Protein AF-0000000082933400 (afdb_homodimer)

pLDDT: mean 88.44, std 8.64, range [54.44, 98.25]

Sequence (522 aa):
MQRALLAGIIIGFLCPLMGIFIVLRRMSLIGDGLSHVALSGIATGILLNISPLGVTLVFSVIAALAIEKLRKSYEKYAELSISIIMSFGIGLAVILISLAKSINVDLLGYLFGNITTVLPSDLWIILGLGILVIVSIWLLYKELFYMAFDEEAALLSGVPVKGINLFFIVLIAITITLSMRIVGILLVSSLMVLPVAASLQIAHSFRHAAILSIIFSQTAIILGIIISYYFELASGGTIVLLAVLILVSVLIFKYLKNAARMQRALLAGIIIGFLCPLMGIFIVLRRMSLIGDGLSHVALSGIATGILLNISPLGVTLVFSVIAALAIEKLRKSYEKYAELSISIIMSFGIGLAVILISLAKSINVDLLGYLFGNITTVLPSDLWIILGLGILVIVSIWLLYKELFYMAFDEEAALLSGVPVKGINLFFIVLIAITITLSMRIVGILLVSSLMVLPVAASLQIAHSFRHAAILSIIFSQTAIILGIIISYYFELASGGTIVLLAVLILVSVLIFKYLKNAAR

Structure (mmCIF, N/CA/C/O backbone):
data_AF-0000000082933400-model_v1
#
loop_
_entity.id
_entity.type
_entity.pdbx_description
1 polymer 'Metal ABC transporter permease'
#
loop_
_atom_site.group_PDB
_atom_site.id
_atom_site.type_symbol
_atom_site.label_atom_id
_atom_site.label_alt_id
_atom_site.label_comp_id
_atom_site.label_asym_id
_atom_site.label_entity_id
_atom_site.label_seq_id
_atom_site.pdbx_PDB_ins_code
_atom_site.Cartn_x
_atom_site.Cartn_y
_atom_site.Cartn_z
_atom_site.occupancy
_atom_site.B_iso_or_equiv
_atom_site.auth_seq_id
_atom_site.auth_comp_id
_atom_site.auth_asym_id
_atom_site.auth_atom_id
_atom_site.pdbx_PDB_model_num
ATOM 1 N N . MET A 1 1 ? -22.875 -18.234 -5.219 1 80.56 1 MET A N 1
ATOM 2 C CA . MET A 1 1 ? -23.172 -16.828 -5.465 1 80.56 1 MET A CA 1
ATOM 3 C C . MET A 1 1 ? -23.953 -16.219 -4.305 1 80.56 1 MET A C 1
ATOM 5 O O . MET A 1 1 ? -23.609 -15.156 -3.803 1 80.56 1 MET A O 1
ATOM 9 N N . GLN A 1 2 ? -24.891 -17.031 -3.721 1 87.56 2 GLN A N 1
ATOM 10 C CA . GLN A 1 2 ? -25.734 -16.484 -2.66 1 87.56 2 GLN A CA 1
ATOM 11 C C . GLN A 1 2 ? -24.922 -16.156 -1.419 1 87.56 2 GLN A C 1
ATOM 13 O O . GLN A 1 2 ? -25.078 -15.086 -0.832 1 87.56 2 GLN A O 1
ATOM 18 N N . ARG A 1 3 ? -24.031 -17.062 -1.081 1 89.88 3 ARG A N 1
ATOM 19 C CA . ARG A 1 3 ? -23.188 -16.812 0.093 1 89.88 3 ARG A CA 1
ATOM 20 C C . ARG A 1 3 ? -22.312 -15.586 -0.109 1 89.88 3 ARG A C 1
ATOM 22 O O . ARG A 1 3 ? -22.141 -14.773 0.806 1 89.88 3 ARG A O 1
ATOM 29 N N . ALA A 1 4 ? -21.75 -15.5 -1.295 1 90.56 4 ALA A N 1
ATOM 30 C CA . ALA A 1 4 ? -20.875 -14.367 -1.626 1 90.56 4 ALA A CA 1
ATOM 31 C C . ALA A 1 4 ? -21.656 -13.055 -1.572 1 90.56 4 ALA A C 1
ATOM 33 O O . ALA A 1 4 ? -21.141 -12.039 -1.102 1 90.56 4 ALA A O 1
ATOM 34 N N . LEU A 1 5 ? -22.906 -13.109 -2.002 1 93.44 5 LEU A N 1
ATOM 35 C CA . LEU A 1 5 ? -23.734 -11.914 -2.004 1 93.44 5 LEU A CA 1
ATOM 36 C C . LEU A 1 5 ? -24.078 -11.484 -0.582 1 93.44 5 LEU A C 1
ATOM 38 O O . LEU A 1 5 ? -24.031 -10.289 -0.262 1 93.44 5 LEU A O 1
ATOM 42 N N . LEU A 1 6 ? -24.391 -12.391 0.223 1 92.94 6 LEU A N 1
ATOM 43 C CA . LEU A 1 6 ? -24.703 -12.078 1.612 1 92.94 6 LEU A CA 1
ATOM 44 C C . LEU A 1 6 ? -23.484 -11.516 2.334 1 92.94 6 LEU A C 1
ATOM 46 O O . LEU A 1 6 ? -23.594 -10.5 3.031 1 92.94 6 LEU A O 1
ATOM 50 N N . ALA A 1 7 ? -22.359 -12.219 2.176 1 93.12 7 ALA A N 1
ATOM 51 C CA . ALA A 1 7 ? -21.125 -11.719 2.764 1 93.12 7 ALA A CA 1
ATOM 52 C C . ALA A 1 7 ? -20.781 -10.344 2.217 1 93.12 7 ALA A C 1
ATOM 54 O O . ALA A 1 7 ? -20.375 -9.453 2.971 1 93.12 7 ALA A O 1
ATOM 55 N N . GLY A 1 8 ? -20.969 -10.219 0.931 1 94.56 8 GLY A N 1
ATOM 56 C CA . GLY A 1 8 ? -20.688 -8.945 0.281 1 94.56 8 GLY A CA 1
ATOM 57 C C . GLY A 1 8 ? -21.531 -7.805 0.81 1 94.56 8 GLY A C 1
ATOM 58 O O . GLY A 1 8 ? -21.047 -6.691 0.988 1 94.56 8 GLY A O 1
ATOM 59 N N . ILE A 1 9 ? -22.75 -8.055 1.034 1 94.88 9 ILE A N 1
ATOM 60 C CA . ILE A 1 9 ? -23.656 -7.027 1.538 1 94.88 9 ILE A CA 1
ATOM 61 C C . ILE A 1 9 ? -23.203 -6.57 2.922 1 94.88 9 ILE A C 1
ATOM 63 O O . ILE A 1 9 ? -23.172 -5.371 3.209 1 94.88 9 ILE A O 1
ATOM 67 N N . ILE A 1 10 ? -22.828 -7.457 3.732 1 94.75 10 ILE A N 1
ATOM 68 C CA . ILE A 1 10 ? -22.359 -7.125 5.074 1 94.75 10 ILE A CA 1
ATOM 69 C C . ILE A 1 10 ? -21.094 -6.297 4.984 1 94.75 10 ILE A C 1
ATOM 71 O O . ILE A 1 10 ? -20.969 -5.254 5.633 1 94.75 10 ILE A O 1
ATOM 75 N N . ILE A 1 11 ? -20.219 -6.738 4.148 1 94.88 11 ILE A N 1
ATOM 76 C CA . ILE A 1 11 ? -18.953 -6.059 3.969 1 94.88 11 ILE A CA 1
ATOM 77 C C . ILE A 1 11 ? -19.172 -4.672 3.373 1 94.88 11 ILE A C 1
ATOM 79 O O . ILE A 1 11 ? -18.484 -3.717 3.721 1 94.88 11 ILE A O 1
ATOM 83 N N . GLY A 1 12 ? -20.188 -4.621 2.514 1 95.88 12 GLY A N 1
ATOM 84 C CA . GLY A 1 12 ? -20.547 -3.348 1.916 1 95.88 12 GLY A CA 1
ATOM 85 C C . GLY A 1 12 ? -21.016 -2.322 2.932 1 95.88 12 GLY A C 1
ATOM 86 O O . GLY A 1 12 ? -20.953 -1.116 2.682 1 95.88 12 GLY A O 1
ATOM 87 N N . PHE A 1 13 ? -21.438 -2.785 4.02 1 95.31 13 PHE A N 1
ATOM 88 C CA . PHE A 1 13 ? -21.812 -1.905 5.121 1 95.31 13 PHE A CA 1
ATOM 89 C C . PHE A 1 13 ? -20.609 -1.59 6 1 95.31 13 PHE A C 1
ATOM 91 O O . PHE A 1 13 ? -20.391 -0.437 6.379 1 95.31 13 PHE A O 1
ATOM 98 N N . LEU A 1 14 ? -19.828 -2.539 6.23 1 96.19 14 LEU A N 1
ATOM 99 C CA . LEU A 1 14 ? -18.734 -2.436 7.188 1 96.19 14 LEU A CA 1
ATOM 100 C C . LEU A 1 14 ? -17.641 -1.517 6.66 1 96.19 14 LEU A C 1
ATOM 102 O O . LEU A 1 14 ? -17.156 -0.637 7.383 1 96.19 14 LEU A O 1
ATOM 106 N N . CYS A 1 15 ? -17.25 -1.684 5.441 1 95.25 15 CYS A N 1
ATOM 107 C CA . CYS A 1 15 ? -16.094 -0.999 4.887 1 95.25 15 CYS A CA 1
ATOM 108 C C . CYS A 1 15 ? -16.312 0.509 4.852 1 95.25 15 CYS A C 1
ATOM 110 O O . CYS A 1 15 ? -15.508 1.271 5.395 1 95.25 15 CYS A O 1
ATOM 112 N N . PRO A 1 16 ? -17.422 0.959 4.309 1 94.75 16 PRO A N 1
ATOM 113 C CA . PRO A 1 16 ? -17.609 2.412 4.281 1 94.75 16 PRO A CA 1
ATOM 114 C C . PRO A 1 16 ? -17.859 3 5.668 1 94.75 16 PRO A C 1
ATOM 116 O O . PRO A 1 16 ? -17.484 4.145 5.934 1 94.75 16 PRO A O 1
ATOM 119 N N . LEU A 1 17 ? -18.453 2.266 6.559 1 94.44 17 LEU A N 1
ATOM 120 C CA . LEU A 1 17 ? -18.672 2.738 7.922 1 94.44 17 LEU A CA 1
ATOM 121 C C . LEU A 1 17 ? -17.344 2.984 8.633 1 94.44 17 LEU A C 1
ATOM 123 O O . LEU A 1 17 ? -17.203 3.967 9.367 1 94.44 17 LEU A O 1
ATOM 127 N N . MET A 1 18 ? -16.422 2.102 8.422 1 93.5 18 MET A N 1
ATOM 128 C CA . MET A 1 18 ? -15.086 2.301 8.961 1 93.5 18 MET A CA 1
ATOM 129 C C . MET A 1 18 ? -14.344 3.385 8.188 1 93.5 18 MET A C 1
ATOM 131 O O . MET A 1 18 ? -13.641 4.207 8.781 1 93.5 18 MET A O 1
ATOM 135 N N . GLY A 1 19 ? -14.586 3.355 6.941 1 92.69 19 GLY A N 1
ATOM 136 C CA . GLY A 1 19 ? -13.867 4.234 6.027 1 92.69 19 GLY A CA 1
ATOM 137 C C . GLY A 1 19 ? -14.117 5.703 6.301 1 92.69 19 GLY A C 1
ATOM 138 O O . GLY A 1 19 ? -13.211 6.527 6.176 1 92.69 19 GLY A O 1
ATOM 139 N N . ILE A 1 20 ? -15.305 6.109 6.66 1 92.69 20 ILE A N 1
ATOM 140 C CA . ILE A 1 20 ? -15.641 7.516 6.867 1 92.69 20 ILE A CA 1
ATOM 141 C C . ILE A 1 20 ? -14.797 8.086 8 1 92.69 20 ILE A C 1
ATOM 143 O O . ILE A 1 20 ? -14.312 9.219 7.914 1 92.69 20 ILE A O 1
ATOM 147 N N . PHE A 1 21 ? -14.555 7.355 9 1 91.38 21 PHE A N 1
ATOM 148 C CA . PHE A 1 21 ? -13.766 7.832 10.133 1 91.38 21 PHE A CA 1
ATOM 149 C C . PHE A 1 21 ? -12.273 7.781 9.805 1 91.38 21 PHE A C 1
ATOM 151 O O . PHE A 1 21 ? -11.508 8.648 10.242 1 91.38 21 PHE A O 1
ATOM 158 N N . ILE A 1 22 ? -11.945 6.734 9.039 1 88.5 22 ILE A N 1
ATOM 159 C CA . ILE A 1 22 ? -10.555 6.602 8.633 1 88.5 22 ILE A CA 1
ATOM 160 C C . ILE A 1 22 ? -10.148 7.801 7.777 1 88.5 22 ILE A C 1
ATOM 162 O O . ILE A 1 22 ? -9.078 8.383 7.984 1 88.5 22 ILE A O 1
ATOM 166 N N . VAL A 1 23 ? -11.031 8.188 6.879 1 86.25 23 VAL A N 1
ATOM 167 C CA . VAL A 1 23 ? -10.75 9.273 5.945 1 86.25 23 VAL A CA 1
ATOM 168 C C . VAL A 1 23 ? -10.773 10.609 6.684 1 86.25 23 VAL A C 1
ATOM 170 O O . VAL A 1 23 ? -9.875 11.438 6.516 1 86.25 23 VAL A O 1
ATOM 173 N N . LEU A 1 24 ? -11.664 10.883 7.57 1 85.25 24 LEU A N 1
ATOM 174 C CA . LEU A 1 24 ? -11.836 12.164 8.25 1 85.25 24 LEU A CA 1
ATOM 175 C C . LEU A 1 24 ? -10.758 12.367 9.305 1 85.25 24 LEU A C 1
ATOM 177 O O . LEU A 1 24 ? -10.398 13.508 9.625 1 85.25 24 LEU A O 1
ATOM 181 N N . ARG A 1 25 ? -10.297 11.227 9.758 1 82.31 25 ARG A N 1
ATOM 182 C CA . ARG A 1 25 ? -9.258 11.328 10.773 1 82.31 25 ARG A CA 1
ATOM 183 C C . ARG A 1 25 ? -7.867 11.266 10.148 1 82.31 25 ARG A C 1
ATOM 185 O O . ARG A 1 25 ? -6.863 11.18 10.859 1 82.31 25 ARG A O 1
ATOM 192 N N . ARG A 1 26 ? -7.777 11.172 8.852 1 75.56 26 ARG A N 1
ATOM 193 C CA . ARG A 1 26 ? -6.531 11.188 8.094 1 75.56 26 ARG A CA 1
ATOM 194 C C . ARG A 1 26 ? -5.66 9.984 8.453 1 75.56 26 ARG A C 1
ATOM 196 O O . ARG A 1 26 ? -4.457 10.133 8.68 1 75.56 26 ARG A O 1
ATOM 203 N N . MET A 1 27 ? -6.305 8.875 8.625 1 76.25 27 MET A N 1
ATOM 204 C CA . MET A 1 27 ? -5.637 7.621 8.953 1 76.25 27 MET A CA 1
ATOM 205 C C . MET A 1 27 ? -5.723 6.637 7.793 1 76.25 27 MET A C 1
ATOM 207 O O . MET A 1 27 ? -5.906 5.438 8 1 76.25 27 MET A O 1
ATOM 211 N N . SER A 1 28 ? -5.738 7.105 6.633 1 71.56 28 SER A N 1
ATOM 212 C CA . SER A 1 28 ? -5.992 6.266 5.469 1 71.56 28 SER A CA 1
ATOM 213 C C . SER A 1 28 ? -4.895 5.227 5.285 1 71.56 28 SER A C 1
ATOM 215 O O . SER A 1 28 ? -5.133 4.156 4.723 1 71.56 28 SER A O 1
ATOM 217 N N . LEU A 1 29 ? -3.727 5.52 5.855 1 73.19 29 LEU A N 1
ATOM 218 C CA . LEU A 1 29 ? -2.59 4.629 5.664 1 73.19 29 LEU A CA 1
ATOM 219 C C . LEU A 1 29 ? -2.68 3.426 6.602 1 73.19 29 LEU A C 1
ATOM 221 O O . LEU A 1 29 ? -2.027 2.404 6.371 1 73.19 29 LEU A O 1
ATOM 225 N N . ILE A 1 30 ? -3.482 3.5 7.566 1 78.12 30 ILE A N 1
ATOM 226 C CA . ILE A 1 30 ? -3.572 2.434 8.555 1 78.12 30 ILE A CA 1
ATOM 227 C C . ILE A 1 30 ? -4.207 1.195 7.93 1 78.12 30 ILE A C 1
ATOM 229 O O . ILE A 1 30 ? -3.764 0.071 8.172 1 78.12 30 ILE A O 1
ATOM 233 N N . GLY A 1 31 ? -5.219 1.391 7.137 1 83.5 31 GLY A N 1
ATOM 234 C CA . GLY A 1 31 ? -5.84 0.27 6.445 1 83.5 31 GLY A CA 1
ATOM 235 C C . GLY A 1 31 ? -4.867 -0.502 5.57 1 83.5 31 GLY A C 1
ATOM 236 O O . GLY A 1 31 ? -4.855 -1.734 5.586 1 83.5 31 GLY A O 1
ATOM 237 N N . ASP A 1 32 ? -4.098 0.197 4.898 1 81 32 ASP A N 1
ATOM 238 C CA . ASP A 1 32 ? -3.098 -0.417 4.031 1 81 32 ASP A CA 1
ATOM 239 C C . ASP A 1 32 ? -2.049 -1.169 4.848 1 81 32 ASP A C 1
ATOM 241 O O . ASP A 1 32 ? -1.688 -2.299 4.512 1 81 32 ASP A O 1
ATOM 245 N N . GLY A 1 33 ? -1.608 -0.497 5.879 1 83.81 33 GLY A N 1
ATOM 246 C CA . GLY A 1 33 ? -0.627 -1.125 6.75 1 83.81 33 GLY A CA 1
ATOM 247 C C . GLY A 1 33 ? -1.112 -2.43 7.352 1 83.81 33 GLY A C 1
ATOM 248 O O . GLY A 1 33 ? -0.414 -3.443 7.293 1 83.81 33 GLY A O 1
ATOM 249 N N . LEU A 1 34 ? -2.242 -2.43 7.797 1 87.56 34 LEU A N 1
ATOM 250 C CA . LEU A 1 34 ? -2.795 -3.6 8.469 1 87.56 34 LEU A CA 1
ATOM 251 C C . LEU A 1 34 ? -3.076 -4.719 7.469 1 87.56 34 LEU A C 1
ATOM 253 O O . LEU A 1 34 ? -2.904 -5.898 7.785 1 87.56 34 LEU A O 1
ATOM 257 N N . SER A 1 35 ? -3.52 -4.355 6.309 1 89.12 35 SER A N 1
ATOM 258 C CA . SER A 1 35 ? -3.822 -5.363 5.297 1 89.12 35 SER A CA 1
ATOM 259 C C . SER A 1 35 ? -2.57 -6.129 4.887 1 89.12 35 SER A C 1
ATOM 261 O O . SER A 1 35 ? -2.629 -7.336 4.633 1 89.12 35 SER A O 1
ATOM 263 N N . HIS A 1 36 ? -1.524 -5.488 4.84 1 87.25 36 HIS A N 1
ATOM 264 C CA . HIS A 1 36 ? -0.277 -6.148 4.473 1 87.25 36 HIS A CA 1
ATOM 265 C C . HIS A 1 36 ? 0.201 -7.082 5.578 1 87.25 36 HIS A C 1
ATOM 267 O O . HIS A 1 36 ? 0.749 -8.148 5.301 1 87.25 36 HIS A O 1
ATOM 273 N N . VAL A 1 37 ? 0.003 -6.66 6.793 1 90.62 37 VAL A N 1
ATOM 274 C CA . VAL A 1 37 ? 0.351 -7.535 7.906 1 90.62 37 VAL A CA 1
ATOM 275 C C . VAL A 1 37 ? -0.594 -8.734 7.938 1 90.62 37 VAL A C 1
ATOM 277 O O . VAL A 1 37 ? -0.19 -9.844 8.297 1 90.62 37 VAL A O 1
ATOM 280 N N . ALA A 1 38 ? -1.775 -8.5 7.59 1 92.06 38 ALA A N 1
ATOM 281 C CA . ALA A 1 38 ? -2.764 -9.578 7.523 1 92.06 38 ALA A CA 1
ATOM 282 C C . ALA A 1 38 ? -2.295 -10.688 6.59 1 92.06 38 ALA A C 1
ATOM 284 O O . ALA A 1 38 ? -2.623 -11.859 6.801 1 92.06 38 ALA A O 1
ATOM 285 N N . LEU A 1 39 ? -1.547 -10.383 5.637 1 89.88 39 LEU A N 1
ATOM 286 C CA . LEU A 1 39 ? -1.016 -11.367 4.703 1 89.88 39 LEU A CA 1
ATOM 287 C C . LEU A 1 39 ? -0.113 -12.367 5.418 1 89.88 39 LEU A C 1
ATOM 289 O O . LEU A 1 39 ? -0.091 -13.547 5.07 1 89.88 39 LEU A O 1
ATOM 293 N N . SER A 1 40 ? 0.63 -11.867 6.348 1 92.19 40 SER A N 1
ATOM 294 C CA . SER A 1 40 ? 1.464 -12.773 7.133 1 92.19 40 SER A CA 1
ATOM 295 C C . SER A 1 40 ? 0.614 -13.758 7.93 1 92.19 40 SER A C 1
ATOM 297 O O . SER A 1 40 ? 1.006 -14.906 8.125 1 92.19 40 SER A O 1
ATOM 299 N N . GLY A 1 41 ? -0.473 -13.289 8.414 1 92.38 41 GLY A N 1
ATOM 300 C CA . GLY A 1 41 ? -1.401 -14.172 9.094 1 92.38 41 GLY A CA 1
ATOM 301 C C . GLY A 1 41 ? -1.969 -15.25 8.188 1 92.38 41 GLY A C 1
ATOM 302 O O . GLY A 1 41 ? -2.045 -16.422 8.578 1 92.38 41 GLY A O 1
ATOM 303 N N . ILE A 1 42 ? -2.33 -14.883 7.02 1 89.75 42 ILE A N 1
ATOM 304 C CA . ILE A 1 42 ? -2.836 -15.828 6.027 1 89.75 42 ILE A CA 1
ATOM 305 C C . ILE A 1 42 ? -1.766 -16.875 5.723 1 89.75 42 ILE A C 1
ATOM 307 O O . ILE A 1 42 ? -2.041 -18.078 5.734 1 89.75 42 ILE A O 1
ATOM 311 N N . ALA A 1 43 ? -0.556 -16.406 5.473 1 89.81 43 ALA A N 1
ATOM 312 C CA . ALA A 1 43 ? 0.55 -17.297 5.137 1 89.81 43 ALA A CA 1
ATOM 313 C C . ALA A 1 43 ? 0.833 -18.281 6.273 1 89.81 43 ALA A C 1
ATOM 315 O O . ALA A 1 43 ? 1.075 -19.453 6.039 1 89.81 43 ALA A O 1
ATOM 316 N N . THR A 1 44 ? 0.787 -17.766 7.457 1 91.62 44 THR A N 1
ATOM 317 C CA . THR A 1 44 ? 1.006 -18.609 8.625 1 91.62 44 THR A CA 1
ATOM 318 C C . THR A 1 44 ? -0.099 -19.656 8.75 1 91.62 44 THR A C 1
ATOM 320 O O . THR A 1 44 ? 0.172 -20.812 9.039 1 91.62 44 THR A O 1
ATOM 323 N N . GLY A 1 45 ? -1.315 -19.203 8.578 1 89.25 45 GLY A N 1
ATOM 324 C CA . GLY A 1 45 ? -2.424 -20.141 8.602 1 89.25 45 GLY A CA 1
ATOM 325 C C . GLY A 1 45 ? -2.297 -21.234 7.57 1 89.25 45 GLY A C 1
ATOM 326 O O . GLY A 1 45 ? -2.551 -22.406 7.863 1 89.25 45 GLY A O 1
ATOM 327 N N . ILE A 1 46 ? -1.866 -20.875 6.387 1 85.25 46 ILE A N 1
ATOM 328 C CA . ILE A 1 46 ? -1.69 -21.828 5.301 1 85.25 46 ILE A CA 1
ATOM 329 C C . ILE A 1 46 ? -0.569 -22.812 5.652 1 85.25 46 ILE A C 1
ATOM 331 O O . ILE A 1 46 ? -0.718 -24.016 5.48 1 85.25 46 ILE A O 1
ATOM 335 N N . LEU A 1 47 ? 0.503 -22.344 6.129 1 86.31 47 LEU A N 1
ATOM 336 C CA . LEU A 1 47 ? 1.671 -23.156 6.453 1 86.31 47 LEU A CA 1
ATOM 337 C C . LEU A 1 47 ? 1.355 -24.125 7.578 1 86.31 47 LEU A C 1
ATOM 339 O O . LEU A 1 47 ? 1.825 -25.266 7.562 1 86.31 47 LEU A O 1
ATOM 343 N N . LEU A 1 48 ? 0.598 -23.672 8.516 1 88.19 48 LEU A N 1
ATOM 344 C CA . LEU A 1 48 ? 0.271 -24.5 9.672 1 88.19 48 LEU A CA 1
ATOM 345 C C . LEU A 1 48 ? -0.956 -25.359 9.383 1 88.19 48 LEU A C 1
ATOM 347 O O . LEU A 1 48 ? -1.365 -26.156 10.234 1 88.19 48 LEU A O 1
ATOM 351 N N . ASN A 1 49 ? -1.529 -25.203 8.312 1 84.62 49 ASN A N 1
ATOM 352 C CA . ASN A 1 49 ? -2.707 -25.953 7.887 1 84.62 49 ASN A CA 1
ATOM 353 C C . ASN A 1 49 ? -3.885 -25.734 8.828 1 84.62 49 ASN A C 1
ATOM 355 O O . ASN A 1 49 ? -4.574 -26.672 9.203 1 84.62 49 ASN A O 1
ATOM 359 N N . ILE A 1 50 ? -3.941 -24.547 9.266 1 86.06 50 ILE A N 1
ATOM 360 C CA . ILE A 1 50 ? -5.082 -24.156 10.086 1 86.06 50 ILE A CA 1
ATOM 361 C C . ILE A 1 50 ? -5.875 -23.062 9.383 1 86.06 50 ILE A C 1
ATOM 363 O O . ILE A 1 50 ? -5.438 -22.531 8.359 1 86.06 50 ILE A O 1
ATOM 367 N N . SER A 1 51 ? -7.133 -22.859 9.953 1 81.75 51 SER A N 1
ATOM 368 C CA . SER A 1 51 ? -8.008 -21.859 9.336 1 81.75 51 SER A CA 1
ATOM 369 C C . SER A 1 51 ? -7.316 -20.5 9.227 1 81.75 51 SER A C 1
ATOM 371 O O . SER A 1 51 ? -6.93 -19.922 10.242 1 81.75 51 SER A O 1
ATOM 373 N N . PRO A 1 52 ? -7.16 -19.953 8.023 1 85 52 PRO A N 1
ATOM 374 C CA . PRO A 1 52 ? -6.461 -18.672 7.828 1 85 52 PRO A CA 1
ATOM 375 C C . PRO A 1 52 ? -7.203 -17.5 8.453 1 85 52 PRO A C 1
ATOM 377 O O . PRO A 1 52 ? -6.574 -16.531 8.883 1 85 52 PRO A O 1
ATOM 380 N N . LEU A 1 53 ? -8.492 -17.625 8.57 1 84.94 53 LEU A N 1
ATOM 381 C CA . LEU A 1 53 ? -9.281 -16.531 9.109 1 84.94 53 LEU A CA 1
ATOM 382 C C . LEU A 1 53 ? -8.883 -16.219 10.547 1 84.94 53 LEU A C 1
ATOM 384 O O . LEU A 1 53 ? -8.586 -15.062 10.875 1 84.94 53 LEU A O 1
ATOM 388 N N . GLY A 1 54 ? -8.852 -17.25 11.32 1 86.06 54 GLY A N 1
ATOM 389 C CA . GLY A 1 54 ? -8.508 -17.047 12.719 1 86.06 54 GLY A CA 1
ATOM 390 C C . GLY A 1 54 ? -7.102 -16.516 12.914 1 86.06 54 GLY A C 1
ATOM 391 O O . GLY A 1 54 ? -6.887 -15.586 13.695 1 86.06 54 GLY A O 1
ATOM 392 N N . VAL A 1 55 ? -6.184 -17.047 12.219 1 91.19 55 VAL A N 1
ATOM 393 C CA . VAL A 1 55 ? -4.785 -16.656 12.375 1 91.19 55 VAL A CA 1
ATOM 394 C C . VAL A 1 55 ? -4.582 -15.234 11.867 1 91.19 55 VAL A C 1
ATOM 396 O O . VAL A 1 55 ? -3.869 -14.445 12.492 1 91.19 55 VAL A O 1
ATOM 399 N N . THR A 1 56 ? -5.215 -14.922 10.797 1 91.44 56 THR A N 1
ATOM 400 C CA . THR A 1 56 ? -5.141 -13.578 10.234 1 91.44 56 THR A CA 1
ATOM 401 C C . THR A 1 56 ? -5.688 -12.547 11.219 1 91.44 56 THR A C 1
ATOM 403 O O . THR A 1 56 ? -5.117 -11.461 11.367 1 91.44 56 THR A O 1
ATOM 406 N N . LEU A 1 57 ? -6.75 -12.938 11.852 1 90.88 57 LEU A N 1
ATOM 407 C CA . LEU A 1 57 ? -7.344 -12.031 12.828 1 90.88 57 LEU A CA 1
ATOM 408 C C . LEU A 1 57 ? -6.367 -11.75 13.961 1 90.88 57 LEU A C 1
ATOM 410 O O . LEU A 1 57 ? -6.199 -10.594 14.367 1 90.88 57 LEU A O 1
ATOM 414 N N . VAL A 1 58 ? -5.738 -12.734 14.398 1 93 58 VAL A N 1
ATOM 415 C CA . VAL A 1 58 ? -4.785 -12.586 15.492 1 93 58 VAL A CA 1
ATOM 416 C C . VAL A 1 58 ? -3.623 -11.703 15.062 1 93 58 VAL A C 1
ATOM 418 O O . VAL A 1 58 ? -3.262 -10.75 15.758 1 93 58 VAL A O 1
ATOM 421 N N . PHE A 1 59 ? -3.062 -11.945 13.938 1 94.19 59 PHE A N 1
ATOM 422 C CA . PHE A 1 59 ? -1.945 -11.172 13.414 1 94.19 59 PHE A CA 1
ATOM 423 C C . PHE A 1 59 ? -2.346 -9.711 13.219 1 94.19 59 PHE A C 1
ATOM 425 O O . PHE A 1 59 ? -1.59 -8.805 13.562 1 94.19 59 PHE A O 1
ATOM 432 N N . SER A 1 60 ? -3.523 -9.523 12.68 1 92 60 SER A N 1
ATOM 433 C CA . SER A 1 60 ? -3.99 -8.172 12.398 1 92 60 SER A CA 1
ATOM 434 C C . SER A 1 60 ? -4.207 -7.383 13.688 1 92 60 SER A C 1
AT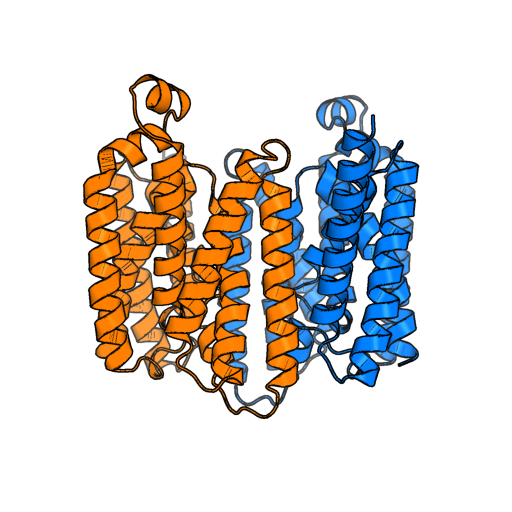OM 436 O O . SER A 1 60 ? -3.879 -6.199 13.766 1 92 60 SER A O 1
ATOM 438 N N . VAL A 1 61 ? -4.734 -8.031 14.672 1 92 61 VAL A N 1
ATOM 439 C CA . VAL A 1 61 ? -4.992 -7.367 15.938 1 92 61 VAL A CA 1
ATOM 440 C C . VAL A 1 61 ? -3.67 -7.039 16.625 1 92 61 VAL A C 1
ATOM 442 O O . VAL A 1 61 ? -3.498 -5.941 17.172 1 92 61 VAL A O 1
ATOM 445 N N . ILE A 1 62 ? -2.748 -7.957 16.594 1 93.88 62 ILE A N 1
ATOM 446 C CA . ILE A 1 62 ? -1.433 -7.707 17.172 1 93.88 62 ILE A CA 1
ATOM 447 C C . ILE A 1 62 ? -0.772 -6.527 16.469 1 93.88 62 ILE A C 1
ATOM 449 O O . ILE A 1 62 ? -0.21 -5.641 17.109 1 93.88 62 ILE A O 1
ATOM 453 N N . ALA A 1 63 ? -0.864 -6.551 15.18 1 91.38 63 ALA A N 1
ATOM 454 C CA . ALA A 1 63 ? -0.295 -5.457 14.398 1 91.38 63 ALA A CA 1
ATOM 455 C C . ALA A 1 63 ? -0.97 -4.133 14.734 1 91.38 63 ALA A C 1
ATOM 457 O O . ALA A 1 63 ? -0.305 -3.098 14.836 1 91.38 63 ALA A O 1
ATOM 458 N N . ALA A 1 64 ? -2.275 -4.191 14.859 1 89.69 64 ALA A N 1
ATOM 459 C CA . ALA A 1 64 ? -3.039 -2.994 15.203 1 89.69 64 ALA A CA 1
ATOM 460 C C . ALA A 1 64 ? -2.584 -2.42 16.547 1 89.69 64 ALA A C 1
ATOM 462 O O . ALA A 1 64 ? -2.393 -1.208 16.672 1 89.69 64 ALA A O 1
ATOM 463 N N . LEU A 1 65 ? -2.363 -3.246 17.516 1 89.38 65 LEU A N 1
ATOM 464 C CA . LEU A 1 65 ? -1.901 -2.828 18.844 1 89.38 65 LEU A CA 1
ATOM 465 C C . LEU A 1 65 ? -0.481 -2.277 18.766 1 89.38 65 LEU A C 1
ATOM 467 O O . LEU A 1 65 ? -0.168 -1.271 19.406 1 89.38 65 LEU A O 1
ATOM 471 N N . ALA A 1 66 ? 0.332 -2.895 17.984 1 87.38 66 ALA A N 1
ATOM 472 C CA . ALA A 1 66 ? 1.713 -2.449 17.812 1 87.38 66 ALA A CA 1
ATOM 473 C C . ALA A 1 66 ? 1.771 -1.077 17.141 1 87.38 66 ALA A C 1
ATOM 475 O O . ALA A 1 66 ? 2.547 -0.212 17.562 1 87.38 66 ALA A O 1
ATOM 476 N N . ILE A 1 67 ? 0.986 -0.924 16.125 1 82.5 67 ILE A N 1
ATOM 477 C CA . ILE A 1 67 ? 0.938 0.347 15.414 1 82.5 67 ILE A CA 1
ATOM 478 C C . ILE A 1 67 ? 0.501 1.457 16.375 1 82.5 67 ILE A C 1
ATOM 480 O O . ILE A 1 67 ? 1.095 2.537 16.391 1 82.5 67 ILE A O 1
ATOM 484 N N . GLU A 1 68 ? -0.583 1.211 17.125 1 79.69 68 GLU A N 1
ATOM 485 C CA . GLU A 1 68 ? -1.083 2.211 18.078 1 79.69 68 GLU A CA 1
ATOM 486 C C . GLU A 1 68 ? -0.029 2.559 19.125 1 79.69 68 GLU A C 1
ATOM 488 O O . GLU A 1 68 ? 0.126 3.725 19.484 1 79.69 68 GLU A O 1
ATOM 493 N N . LYS A 1 69 ? 0.669 1.569 19.625 1 79.75 69 LYS A N 1
ATOM 494 C CA . LYS A 1 69 ? 1.703 1.785 20.641 1 79.75 69 LYS A CA 1
ATOM 495 C C . LYS A 1 69 ? 2.85 2.623 20.078 1 79.75 69 LYS A C 1
ATOM 497 O O . LYS A 1 69 ? 3.346 3.531 20.75 1 79.75 69 LYS A O 1
ATOM 502 N N . LEU A 1 70 ? 3.236 2.381 18.875 1 73.38 70 LEU A N 1
ATOM 503 C CA . LEU A 1 70 ? 4.367 3.072 18.266 1 73.38 70 LEU A CA 1
ATOM 504 C C . LEU A 1 70 ? 3.984 4.496 17.859 1 73.38 70 LEU A C 1
ATOM 506 O O . LEU A 1 70 ? 4.824 5.398 17.891 1 73.38 70 LEU A O 1
ATOM 510 N N . ARG A 1 71 ? 2.795 4.605 17.328 1 71.62 71 ARG A N 1
ATOM 511 C CA . ARG A 1 71 ? 2.297 5.918 16.938 1 71.62 71 ARG A CA 1
ATOM 512 C C . ARG A 1 71 ? 2.32 6.895 18.109 1 71.62 71 ARG A C 1
ATOM 514 O O . ARG A 1 71 ? 2.604 8.078 17.922 1 71.62 71 ARG A O 1
ATOM 521 N N . LYS A 1 72 ? 1.987 6.512 19.281 1 68.06 72 LYS A N 1
ATOM 522 C CA . LYS A 1 72 ? 1.979 7.348 20.484 1 68.06 72 LYS A CA 1
ATOM 523 C C . LYS A 1 72 ? 3.396 7.742 20.891 1 68.06 72 LYS A C 1
ATOM 525 O O . LYS A 1 72 ? 3.631 8.867 21.328 1 68.06 72 LYS A O 1
ATOM 530 N N . SER A 1 73 ? 4.215 6.777 20.719 1 61.5 73 SER A N 1
ATOM 531 C CA . SER A 1 73 ? 5.578 7.004 21.188 1 61.5 73 SER A CA 1
ATOM 532 C C . SER A 1 73 ? 6.359 7.887 20.219 1 61.5 73 SER A C 1
ATOM 534 O O . SER A 1 73 ? 7.289 8.586 20.625 1 61.5 73 SER A O 1
ATOM 536 N N . TYR A 1 74 ? 5.98 7.75 18.953 1 57 74 TYR A N 1
ATOM 537 C CA . TYR A 1 74 ? 6.723 8.508 17.969 1 57 74 TYR A CA 1
ATOM 538 C C . TYR A 1 74 ? 5.789 9.391 17.141 1 57 74 TYR A C 1
ATOM 540 O O . TYR A 1 74 ? 5.613 9.164 15.938 1 57 74 TYR A O 1
ATOM 548 N N . GLU A 1 75 ? 5.145 10.195 17.797 1 56.81 75 GLU A N 1
ATOM 549 C CA . GLU A 1 75 ? 4.188 11.07 17.125 1 56.81 75 GLU A CA 1
ATOM 550 C C . GLU A 1 75 ? 4.77 11.633 15.836 1 56.81 75 GLU A C 1
ATOM 552 O O . GLU A 1 75 ? 4.082 11.688 14.812 1 56.81 75 GLU A O 1
ATOM 557 N N . LYS A 1 76 ? 6.066 12.062 16 1 54.44 76 LYS A N 1
ATOM 558 C CA . LYS A 1 76 ? 6.715 12.719 14.875 1 54.44 76 LYS A CA 1
ATOM 559 C C . LYS A 1 76 ? 6.98 11.734 13.742 1 54.44 76 LYS A C 1
ATOM 561 O O . LYS A 1 76 ? 7.129 12.133 12.586 1 54.44 76 LYS A O 1
ATOM 566 N N . TYR A 1 77 ? 6.82 10.5 14.148 1 59.84 77 TYR A N 1
ATOM 567 C CA . TYR A 1 77 ? 7.203 9.531 13.133 1 59.84 77 TYR A CA 1
ATOM 568 C C . TYR A 1 77 ? 6.098 8.5 12.914 1 59.84 77 TYR A C 1
ATOM 570 O O . TYR A 1 77 ? 6.375 7.34 12.602 1 59.84 77 TYR A O 1
ATOM 578 N N . ALA A 1 78 ? 4.898 8.867 13.18 1 64.69 78 ALA A N 1
ATOM 579 C CA . ALA A 1 78 ? 3.756 7.965 13.047 1 64.69 78 ALA A CA 1
ATOM 580 C C . ALA A 1 78 ? 3.795 7.234 11.703 1 64.69 78 ALA A C 1
ATOM 582 O O . ALA A 1 78 ? 3.564 6.023 11.648 1 64.69 78 ALA A O 1
ATOM 583 N N . GLU A 1 79 ? 4.184 7.867 10.75 1 68 79 GLU A N 1
ATOM 584 C CA . GLU A 1 79 ? 4.258 7.277 9.414 1 68 79 GLU A CA 1
ATOM 585 C C . GLU A 1 79 ? 5.355 6.223 9.336 1 68 79 GLU A C 1
ATOM 587 O O . GLU A 1 79 ? 5.191 5.199 8.672 1 68 79 GLU A O 1
ATOM 592 N N . LEU A 1 80 ? 6.395 6.48 10.125 1 69.75 80 LEU A N 1
ATOM 593 C CA . LEU A 1 80 ? 7.508 5.535 10.133 1 69.75 80 LEU A CA 1
ATOM 594 C C . LEU A 1 80 ? 7.109 4.234 10.82 1 69.75 80 LEU A C 1
ATOM 596 O O . LEU A 1 80 ? 7.504 3.152 10.391 1 69.75 80 LEU A O 1
ATOM 600 N N . SER A 1 81 ? 6.352 4.387 11.945 1 75.31 81 SER A N 1
ATOM 601 C CA . SER A 1 81 ? 5.895 3.197 12.664 1 75.31 81 SER A CA 1
ATOM 602 C C . SER A 1 81 ? 5.039 2.309 11.766 1 75.31 81 SER A C 1
ATOM 604 O O . SER A 1 81 ? 5.211 1.088 11.75 1 75.31 81 SER A O 1
ATOM 606 N N . ILE A 1 82 ? 4.152 2.881 11.008 1 77.56 82 ILE A N 1
ATOM 607 C CA . ILE A 1 82 ? 3.285 2.141 10.094 1 77.56 82 ILE A CA 1
ATOM 608 C C . ILE A 1 82 ? 4.129 1.474 9.008 1 77.56 82 ILE A C 1
ATOM 610 O O . ILE A 1 82 ? 3.914 0.304 8.68 1 77.56 82 ILE A O 1
ATOM 614 N N . SER A 1 83 ? 5.113 2.166 8.578 1 75.69 83 SER A N 1
ATOM 615 C CA . SER A 1 83 ? 5.988 1.653 7.527 1 75.69 83 SER A CA 1
ATOM 616 C C . SER A 1 83 ? 6.77 0.435 8 1 75.69 83 SER A C 1
ATOM 618 O O . SER A 1 83 ? 6.914 -0.543 7.266 1 75.69 83 SER A O 1
ATOM 620 N N . ILE A 1 84 ? 7.238 0.506 9.219 1 83.25 84 ILE A N 1
ATOM 621 C CA . ILE A 1 84 ? 8.031 -0.575 9.797 1 83.25 84 ILE A CA 1
ATOM 622 C C . ILE A 1 84 ? 7.172 -1.827 9.938 1 83.25 84 ILE A C 1
ATOM 624 O O . ILE A 1 84 ? 7.562 -2.912 9.5 1 83.25 84 ILE A O 1
ATOM 628 N N . ILE A 1 85 ? 6.043 -1.632 10.539 1 85.88 85 ILE A N 1
ATOM 629 C CA . ILE A 1 85 ? 5.16 -2.762 10.805 1 85.88 85 ILE A CA 1
ATOM 630 C C . ILE A 1 85 ? 4.672 -3.354 9.484 1 85.88 85 ILE A C 1
ATOM 632 O O . ILE A 1 85 ? 4.621 -4.578 9.328 1 85.88 85 ILE A O 1
ATOM 636 N N . MET A 1 86 ? 4.336 -2.502 8.602 1 87 86 MET A N 1
ATOM 637 C CA . MET A 1 86 ? 3.871 -2.941 7.293 1 87 86 MET A CA 1
ATOM 638 C C . MET A 1 86 ? 4.965 -3.711 6.559 1 87 86 MET A C 1
ATOM 640 O O . MET A 1 86 ? 4.711 -4.789 6.012 1 87 86 MET A O 1
ATOM 644 N N . SER A 1 87 ? 6.176 -3.191 6.562 1 88.62 87 SER A N 1
ATOM 645 C CA . SER A 1 87 ? 7.297 -3.832 5.883 1 88.62 87 SER A CA 1
ATOM 646 C C . SER A 1 87 ? 7.637 -5.176 6.523 1 88.62 87 SER A C 1
ATOM 648 O O . SER A 1 87 ? 7.91 -6.152 5.82 1 88.62 87 SER A O 1
ATOM 650 N N . PHE A 1 88 ? 7.617 -5.156 7.836 1 91.5 88 PHE A N 1
ATOM 651 C CA . PHE A 1 88 ? 7.852 -6.402 8.547 1 91.5 88 PHE A CA 1
ATOM 652 C C . PHE A 1 88 ? 6.793 -7.438 8.195 1 91.5 88 PHE A C 1
ATOM 654 O O . PHE A 1 88 ? 7.113 -8.602 7.93 1 91.5 88 PHE A O 1
ATOM 661 N N . GLY A 1 89 ? 5.605 -7.02 8.242 1 92.06 89 GLY A N 1
ATOM 662 C CA . GLY A 1 89 ? 4.496 -7.906 7.922 1 92.06 89 GLY A CA 1
ATOM 663 C C . GLY A 1 89 ? 4.582 -8.492 6.527 1 92.06 89 GLY A C 1
ATOM 664 O O . GLY A 1 89 ? 4.469 -9.703 6.348 1 92.06 89 GLY A O 1
ATOM 665 N N . ILE A 1 90 ? 4.766 -7.691 5.531 1 90.62 90 ILE A N 1
ATOM 666 C CA . ILE A 1 90 ? 4.828 -8.148 4.148 1 90.62 90 ILE A CA 1
ATOM 667 C C . ILE A 1 90 ? 6.055 -9.039 3.951 1 90.62 90 ILE A C 1
ATOM 669 O O . ILE A 1 90 ? 5.98 -10.07 3.281 1 90.62 90 ILE A O 1
ATOM 673 N N . GLY A 1 91 ? 7.215 -8.547 4.5 1 92.25 91 GLY A N 1
ATOM 674 C CA . GLY A 1 91 ? 8.406 -9.375 4.422 1 92.25 91 GLY A CA 1
ATOM 675 C C . GLY A 1 91 ? 8.211 -10.766 4.996 1 92.25 91 GLY A C 1
ATOM 676 O O . GLY A 1 91 ? 8.586 -11.766 4.371 1 92.25 91 GLY A O 1
ATOM 677 N N . LEU A 1 92 ? 7.617 -10.805 6.113 1 93 92 LEU A N 1
ATOM 678 C CA . LEU A 1 92 ? 7.344 -12.086 6.754 1 93 92 LEU A CA 1
ATOM 679 C C . LEU A 1 92 ? 6.383 -12.922 5.91 1 93 92 LEU A C 1
ATOM 681 O O . LEU A 1 92 ? 6.582 -14.133 5.754 1 93 92 LEU A O 1
ATOM 685 N N . ALA A 1 93 ? 5.387 -12.297 5.453 1 90.88 93 ALA A N 1
ATOM 686 C CA . ALA A 1 93 ? 4.406 -12.984 4.617 1 90.88 93 ALA A CA 1
ATOM 687 C C . ALA A 1 93 ? 5.074 -13.633 3.412 1 90.88 93 ALA A C 1
ATOM 689 O O . ALA A 1 93 ? 4.828 -14.805 3.111 1 90.88 93 ALA A O 1
ATOM 690 N N . VAL A 1 94 ? 5.895 -12.977 2.789 1 88.62 94 VAL A N 1
ATOM 691 C CA . VAL A 1 94 ? 6.539 -13.43 1.562 1 88.62 94 VAL A CA 1
ATOM 692 C C . VAL A 1 94 ? 7.465 -14.609 1.87 1 88.62 94 VAL A C 1
ATOM 694 O O . VAL A 1 94 ? 7.5 -15.586 1.126 1 88.62 94 VAL A O 1
ATOM 697 N N . ILE A 1 95 ? 8.148 -14.508 2.922 1 90.88 95 ILE A N 1
ATOM 698 C CA . ILE A 1 95 ? 9.039 -15.602 3.32 1 90.88 95 ILE A CA 1
ATOM 699 C C . ILE A 1 95 ? 8.219 -16.844 3.65 1 90.88 95 ILE A C 1
ATOM 701 O O . ILE A 1 95 ? 8.555 -17.953 3.225 1 90.88 95 ILE A O 1
ATOM 705 N N . LEU A 1 96 ? 7.172 -16.656 4.387 1 89.75 96 LEU A N 1
ATOM 706 C CA . LEU A 1 96 ? 6.32 -17.781 4.762 1 89.75 96 LEU A CA 1
ATOM 707 C C . LEU A 1 96 ? 5.68 -18.422 3.529 1 89.75 96 LEU A C 1
ATOM 709 O O . LEU A 1 96 ? 5.574 -19.641 3.436 1 89.75 96 LEU A O 1
ATOM 713 N N . ILE A 1 97 ? 5.262 -17.578 2.602 1 85.06 97 ILE A N 1
ATOM 714 C CA . ILE A 1 97 ? 4.66 -18.062 1.361 1 85.06 97 ILE A CA 1
ATOM 715 C C . ILE A 1 97 ? 5.684 -18.859 0.561 1 85.06 97 ILE A C 1
ATOM 717 O O . ILE A 1 97 ? 5.355 -19.891 -0.025 1 85.06 97 ILE A O 1
ATOM 721 N N . SER A 1 98 ? 6.898 -18.344 0.54 1 83.25 98 SER A N 1
ATOM 722 C CA . SER A 1 98 ? 7.953 -19.031 -0.188 1 83.25 98 SER A CA 1
ATOM 723 C C . SER A 1 98 ? 8.234 -20.406 0.417 1 83.25 98 SER A C 1
ATOM 725 O O . SER A 1 98 ? 8.617 -21.328 -0.294 1 83.25 98 SER A O 1
ATOM 727 N N . LEU A 1 99 ? 8.023 -20.5 1.631 1 84.5 99 LEU A N 1
ATOM 728 C CA . LEU A 1 99 ? 8.227 -21.766 2.318 1 84.5 99 LEU A CA 1
ATOM 729 C C . LEU A 1 99 ? 7.051 -22.719 2.08 1 84.5 99 LEU A C 1
ATOM 731 O O . LEU A 1 99 ? 7.199 -23.938 2.168 1 84.5 99 LEU A O 1
ATOM 735 N N . ALA A 1 100 ? 5.895 -22.062 1.799 1 74.81 100 ALA A N 1
ATOM 736 C CA . ALA A 1 100 ? 4.68 -22.844 1.591 1 74.81 100 ALA A CA 1
ATOM 737 C C . ALA A 1 100 ? 4.555 -23.281 0.135 1 74.81 100 ALA A C 1
ATOM 739 O O . ALA A 1 100 ? 3.467 -23.656 -0.317 1 74.81 100 ALA A O 1
ATOM 740 N N . LYS A 1 101 ? 5.449 -23.078 -0.756 1 64 101 LYS A N 1
ATOM 741 C CA . LYS A 1 101 ? 5.484 -23.328 -2.195 1 64 101 LYS A CA 1
ATOM 742 C C . LYS A 1 101 ? 4.625 -24.531 -2.572 1 64 101 LYS A C 1
ATOM 744 O O . LYS A 1 101 ? 3.975 -24.531 -3.619 1 64 101 LYS A O 1
ATOM 749 N N . SER A 1 102 ? 4.676 -25.5 -1.831 1 56.59 102 SER A N 1
ATOM 750 C CA . SER A 1 102 ? 4.047 -26.75 -2.232 1 56.59 102 SER A CA 1
ATOM 751 C C . SER A 1 102 ? 2.555 -26.75 -1.925 1 56.59 102 SER A C 1
ATOM 753 O O . SER A 1 102 ? 1.825 -27.656 -2.348 1 56.59 102 SER A O 1
ATOM 755 N N . ILE A 1 103 ? 2.219 -25.766 -1.29 1 55.47 103 ILE A N 1
ATOM 756 C CA . ILE A 1 103 ? 0.84 -25.906 -0.836 1 55.47 103 ILE A CA 1
ATOM 757 C C . ILE A 1 103 ? -0.107 -25.25 -1.838 1 55.47 103 ILE A C 1
ATOM 759 O O . ILE A 1 103 ? 0.083 -24.094 -2.211 1 55.47 103 ILE A O 1
ATOM 763 N N . ASN A 1 104 ? -0.817 -26 -2.521 1 55.97 104 ASN A N 1
ATOM 764 C CA . ASN A 1 104 ? -1.817 -25.656 -3.525 1 55.97 104 ASN A CA 1
ATOM 765 C C . ASN A 1 104 ? -2.805 -24.609 -3 1 55.97 104 ASN A C 1
ATOM 767 O O . ASN A 1 104 ? -4.008 -24.719 -3.238 1 55.97 104 ASN A O 1
ATOM 771 N N . VAL A 1 105 ? -2.459 -23.828 -2.096 1 59.5 105 VAL A N 1
ATOM 772 C CA . VAL A 1 105 ? -3.477 -22.984 -1.483 1 59.5 105 VAL A CA 1
ATOM 773 C C . VAL A 1 105 ? -3.715 -21.75 -2.352 1 59.5 105 VAL A C 1
ATOM 775 O O . VAL A 1 105 ? -2.83 -21.344 -3.105 1 59.5 105 VAL A O 1
ATOM 778 N N . ASP A 1 106 ? -5.051 -21.422 -2.457 1 75.81 106 ASP A N 1
ATOM 779 C CA . ASP A 1 106 ? -5.605 -20.312 -3.221 1 75.81 106 ASP A CA 1
ATOM 780 C C . ASP A 1 106 ? -5.07 -18.984 -2.711 1 75.81 106 ASP A C 1
ATOM 782 O O . ASP A 1 106 ? -5.848 -18.109 -2.314 1 75.81 106 ASP A O 1
ATOM 786 N N . LEU A 1 107 ? -3.709 -18.844 -2.701 1 77.56 107 LEU A N 1
ATOM 787 C CA . LEU A 1 107 ? -3.08 -17.594 -2.277 1 77.56 107 LEU A CA 1
ATOM 788 C C . LEU A 1 107 ? -3.629 -16.422 -3.072 1 77.56 107 LEU A C 1
ATOM 790 O O . LEU A 1 107 ? -3.889 -15.352 -2.508 1 77.56 107 LEU A O 1
ATOM 794 N N . LEU A 1 108 ? -3.887 -16.672 -4.27 1 79.06 108 LEU A N 1
ATOM 795 C CA . LEU A 1 108 ? -4.375 -15.594 -5.125 1 79.06 108 LEU A CA 1
ATOM 796 C C . LEU A 1 108 ? -5.797 -15.195 -4.742 1 79.06 108 LEU A C 1
ATOM 798 O O . LEU A 1 108 ? -6.164 -14.023 -4.848 1 79.06 108 LEU A O 1
ATOM 802 N N . GLY A 1 109 ? -6.523 -16.141 -4.227 1 84.12 109 GLY A N 1
ATOM 803 C CA . GLY A 1 109 ? -7.859 -15.836 -3.744 1 84.12 109 GLY A CA 1
ATOM 804 C C . GLY A 1 109 ? -7.855 -14.914 -2.537 1 84.12 109 GLY A C 1
ATOM 805 O O . GLY A 1 109 ? -8.695 -14.016 -2.432 1 84.12 109 GLY A O 1
ATOM 806 N N . TYR A 1 110 ? -6.875 -15.062 -1.707 1 85.44 110 TYR A N 1
ATOM 807 C CA . TYR A 1 110 ? -6.75 -14.219 -0.527 1 85.44 110 TYR A CA 1
ATOM 808 C C . TYR A 1 110 ? -6.242 -12.828 -0.903 1 85.44 110 TYR A C 1
ATOM 810 O O . TYR A 1 110 ? -6.633 -11.836 -0.291 1 85.44 110 TYR A O 1
ATOM 818 N N . LEU A 1 111 ? -5.496 -12.82 -1.901 1 84.12 111 LEU A N 1
ATOM 819 C CA . LEU A 1 111 ? -4.883 -11.562 -2.309 1 84.12 111 LEU A CA 1
ATOM 820 C C . LEU A 1 111 ? -5.859 -10.719 -3.121 1 84.12 111 LEU A C 1
ATOM 822 O O . LEU A 1 111 ? -5.918 -9.5 -2.957 1 84.12 111 LEU A O 1
ATOM 826 N N . PHE A 1 112 ? -6.629 -11.375 -3.969 1 87.94 112 PHE A N 1
ATOM 827 C CA . PHE A 1 112 ? -7.387 -10.641 -4.973 1 87.94 112 PHE A CA 1
ATOM 828 C C . PHE A 1 112 ? -8.883 -10.836 -4.773 1 87.94 112 PHE A C 1
ATOM 830 O O . PHE A 1 112 ? -9.695 -10.156 -5.406 1 87.94 112 PHE A O 1
ATOM 837 N N . GLY A 1 113 ? -9.211 -11.664 -3.865 1 88.25 113 GLY A N 1
ATOM 838 C CA . GLY A 1 113 ? -10.617 -11.977 -3.641 1 88.25 113 GLY A CA 1
ATOM 839 C C . GLY A 1 113 ? -11.133 -13.078 -4.551 1 88.25 113 GLY A C 1
ATOM 840 O O . GLY A 1 113 ? -10.828 -13.094 -5.746 1 88.25 113 GLY A O 1
ATOM 841 N N . ASN A 1 114 ? -11.812 -13.984 -3.986 1 87.5 114 ASN A N 1
ATOM 842 C CA . ASN A 1 114 ? -12.484 -15.062 -4.707 1 87.5 114 ASN A CA 1
ATOM 843 C C . ASN A 1 114 ? -13.789 -15.461 -4.031 1 87.5 114 ASN A C 1
ATOM 845 O O . ASN A 1 114 ? -13.781 -16.156 -3.012 1 87.5 114 ASN A O 1
ATOM 849 N N . ILE A 1 115 ? -14.82 -15.156 -4.73 1 87.62 115 ILE A N 1
ATOM 850 C CA . ILE A 1 115 ? -16.141 -15.297 -4.117 1 87.62 115 ILE A CA 1
ATOM 851 C C . ILE A 1 115 ? -16.5 -16.781 -3.994 1 87.62 115 ILE A C 1
ATOM 853 O O . ILE A 1 115 ? -17.359 -17.141 -3.195 1 87.62 115 ILE A O 1
ATOM 857 N N . THR A 1 116 ? -15.922 -17.641 -4.777 1 82.06 116 THR A N 1
ATOM 858 C CA . THR A 1 116 ? -16.266 -19.062 -4.777 1 82.06 116 THR A CA 1
ATOM 859 C C . THR A 1 116 ? -15.688 -19.766 -3.557 1 82.06 116 THR A C 1
ATOM 861 O O . THR A 1 116 ? -16.094 -20.875 -3.217 1 82.06 116 THR A O 1
ATOM 864 N N . THR A 1 117 ? -14.766 -19.094 -2.908 1 79.44 117 THR A N 1
ATOM 865 C CA . THR A 1 117 ? -14.086 -19.734 -1.785 1 79.44 117 THR A CA 1
ATOM 866 C C . THR A 1 117 ? -14.758 -19.359 -0.467 1 79.44 117 THR A C 1
ATOM 868 O O . THR A 1 117 ? -14.273 -19.734 0.607 1 79.44 117 THR A O 1
ATOM 871 N N . VAL A 1 118 ? -15.844 -18.625 -0.531 1 84.5 118 VAL A N 1
ATOM 872 C CA . VAL A 1 118 ? -16.578 -18.266 0.684 1 84.5 118 VAL A CA 1
ATOM 873 C C . VAL A 1 118 ? -17.328 -19.5 1.207 1 84.5 118 VAL A C 1
ATOM 875 O O . VAL A 1 118 ? -18.344 -19.891 0.633 1 84.5 118 VAL A O 1
ATOM 878 N N . LEU A 1 119 ? -16.844 -20.031 2.342 1 83 119 LEU A N 1
ATOM 879 C CA . LEU A 1 119 ? -17.438 -21.219 2.947 1 83 119 LEU A CA 1
ATOM 880 C C . LEU A 1 119 ? -18.594 -20.844 3.861 1 83 119 LEU A C 1
ATOM 882 O O . LEU A 1 119 ? -18.672 -19.703 4.336 1 83 119 LEU A O 1
ATOM 886 N N . PRO A 1 120 ? -19.516 -21.766 4.102 1 86.12 120 PRO A N 1
ATOM 887 C CA . PRO A 1 120 ? -20.625 -21.5 5.016 1 86.12 120 PRO A CA 1
ATOM 888 C C . PRO A 1 120 ? -20.156 -21.094 6.406 1 86.12 120 PRO A C 1
ATOM 890 O O . PRO A 1 120 ? -20.781 -20.25 7.047 1 86.12 120 PRO A O 1
ATOM 893 N N . SER A 1 121 ? -19.062 -21.703 6.863 1 83.31 121 SER A N 1
ATOM 894 C CA . SER A 1 121 ? -18.531 -21.344 8.172 1 83.31 121 SER A CA 1
ATOM 895 C C . SER A 1 121 ? -18.047 -19.891 8.188 1 83.31 121 SER A C 1
ATOM 897 O O . SER A 1 121 ? -18.172 -19.203 9.211 1 83.31 121 SER A O 1
ATOM 899 N N . ASP A 1 122 ? -17.578 -19.453 7.074 1 82.88 122 ASP A N 1
ATOM 900 C CA . ASP A 1 122 ? -17.125 -18.078 6.969 1 82.88 122 ASP A CA 1
ATOM 901 C C . ASP A 1 122 ? -18.281 -17.094 7.125 1 82.88 122 ASP A C 1
ATOM 903 O O . ASP A 1 122 ? -18.125 -16.031 7.719 1 82.88 122 ASP A O 1
ATOM 907 N N . LEU A 1 123 ? -19.406 -17.531 6.641 1 88.06 123 LEU A N 1
ATOM 908 C CA . LEU A 1 123 ? -20.578 -16.656 6.664 1 88.06 123 LEU A CA 1
ATOM 909 C C . LEU A 1 123 ? -21.016 -16.375 8.094 1 88.06 123 LEU A C 1
ATOM 911 O O . LEU A 1 123 ? -21.391 -15.242 8.422 1 88.06 123 LEU A O 1
ATOM 915 N N . TRP A 1 124 ? -20.953 -17.359 8.891 1 89.12 124 TRP A N 1
ATOM 916 C CA . TRP A 1 124 ? -21.359 -17.188 10.281 1 89.12 124 TRP A CA 1
ATOM 917 C C . TRP A 1 124 ? -20.391 -16.25 11.016 1 89.12 124 TRP A C 1
ATOM 919 O O . TRP A 1 124 ? -20.812 -15.422 11.82 1 89.12 124 TRP A O 1
ATOM 929 N N . ILE A 1 125 ? -19.172 -16.375 10.703 1 88.94 125 ILE A N 1
ATOM 930 C CA . ILE A 1 125 ? -18.156 -15.516 11.32 1 88.94 125 ILE A CA 1
ATOM 931 C C . ILE A 1 125 ? -18.328 -14.078 10.828 1 88.94 125 ILE A C 1
ATOM 933 O O . ILE A 1 125 ? -18.281 -13.133 11.617 1 88.94 125 ILE A O 1
ATOM 937 N N . ILE A 1 126 ? -18.578 -13.961 9.547 1 91.19 126 ILE A N 1
ATOM 938 C CA . ILE A 1 126 ? -18.766 -12.641 8.953 1 91.19 126 ILE A CA 1
ATOM 939 C C . ILE A 1 126 ? -20 -11.969 9.547 1 91.19 126 ILE A C 1
ATOM 941 O O . ILE A 1 126 ? -19.969 -10.781 9.883 1 91.19 126 ILE A O 1
ATOM 945 N N . LEU A 1 127 ? -21.031 -12.75 9.703 1 92.19 127 LEU A N 1
ATOM 946 C CA . LEU A 1 127 ? -22.266 -12.219 10.281 1 92.19 127 LEU A CA 1
ATOM 947 C C . LEU A 1 127 ? -22.047 -11.812 11.742 1 92.19 127 LEU A C 1
ATOM 949 O O . LEU A 1 127 ? -22.422 -10.711 12.141 1 92.19 127 LEU A O 1
ATOM 953 N N . GLY A 1 128 ? -21.469 -12.695 12.5 1 93.62 128 GLY A N 1
ATOM 954 C CA . GLY A 1 128 ? -21.25 -12.43 13.914 1 93.62 128 GLY A CA 1
ATOM 955 C C . GLY A 1 128 ? -20.328 -11.258 14.164 1 93.62 128 GLY A C 1
ATOM 956 O O . GLY A 1 128 ? -20.703 -10.289 14.836 1 93.62 128 GLY A O 1
ATOM 957 N N . LEU A 1 129 ? -19.141 -11.305 13.562 1 92.44 129 LEU A N 1
ATOM 958 C CA . LEU A 1 129 ? -18.156 -10.242 13.758 1 92.44 129 LEU A CA 1
ATOM 959 C C . LEU A 1 129 ? -18.594 -8.961 13.062 1 92.44 129 LEU A C 1
ATOM 961 O O . LEU A 1 129 ? -18.297 -7.859 13.516 1 92.44 129 LEU A O 1
ATOM 965 N N . GLY A 1 130 ? -19.297 -9.133 11.953 1 94.44 130 GLY A N 1
ATOM 966 C CA . GLY A 1 130 ? -19.844 -7.961 11.281 1 94.44 130 GLY A CA 1
ATOM 967 C C . GLY A 1 130 ? -20.812 -7.184 12.141 1 94.44 130 GLY A C 1
ATOM 968 O O . GLY A 1 130 ? -20.734 -5.957 12.242 1 94.44 130 GLY A O 1
ATOM 969 N N . ILE A 1 131 ? -21.719 -7.887 12.727 1 94.38 131 ILE A N 1
ATOM 970 C CA . ILE A 1 131 ? -22.688 -7.266 13.625 1 94.38 131 ILE A CA 1
ATOM 971 C C . ILE A 1 131 ? -21.969 -6.598 14.789 1 94.38 131 ILE A C 1
ATOM 973 O O . ILE A 1 131 ? -22.312 -5.492 15.203 1 94.38 131 ILE A O 1
ATOM 977 N N . LEU A 1 132 ? -20.953 -7.258 15.234 1 95.19 132 LEU A N 1
ATOM 978 C CA . LEU A 1 132 ? -20.156 -6.707 16.328 1 95.19 132 LEU A CA 1
ATOM 979 C C . LEU A 1 132 ? -19.547 -5.367 15.922 1 95.19 132 LEU A C 1
ATOM 981 O O . LEU A 1 132 ? -19.594 -4.402 16.688 1 95.19 132 LEU A O 1
ATOM 985 N N . VAL A 1 133 ? -19.016 -5.281 14.742 1 95.31 133 VAL A N 1
ATOM 986 C CA . VAL A 1 133 ? -18.375 -4.059 14.273 1 95.31 133 VAL A CA 1
ATOM 987 C C . VAL A 1 133 ? -19.422 -2.965 14.086 1 95.31 133 VAL A C 1
ATOM 989 O O . VAL A 1 133 ? -19.219 -1.828 14.523 1 95.31 133 VAL A O 1
ATOM 992 N N . ILE A 1 134 ? -20.562 -3.322 13.57 1 93.69 134 ILE A N 1
ATOM 993 C CA . ILE A 1 134 ? -21.625 -2.352 13.312 1 93.69 134 ILE A CA 1
ATOM 994 C C . ILE A 1 134 ? -22.156 -1.802 14.633 1 93.69 134 ILE A C 1
ATOM 996 O O . ILE A 1 134 ? -22.312 -0.588 14.789 1 93.69 134 ILE A O 1
ATOM 1000 N N . VAL A 1 135 ? -22.391 -2.662 15.523 1 95.19 135 VAL A N 1
ATOM 1001 C CA . VAL A 1 135 ? -22.906 -2.27 16.828 1 95.19 135 VAL A CA 1
ATOM 1002 C C . VAL A 1 135 ? -21.891 -1.41 17.562 1 95.19 135 VAL A C 1
ATOM 1004 O O . VAL A 1 135 ? -22.234 -0.412 18.188 1 95.19 135 VAL A O 1
ATOM 1007 N N . SER A 1 136 ? -20.625 -1.77 17.469 1 96.06 136 SER A N 1
ATOM 1008 C CA . SER A 1 136 ? -19.562 -1.011 18.125 1 96.06 136 SER A CA 1
ATOM 1009 C C . SER A 1 136 ? -19.484 0.409 17.562 1 96.06 136 SER A C 1
ATOM 1011 O O . SER A 1 136 ? -19.359 1.37 18.328 1 96.06 136 SER A O 1
ATOM 1013 N N . ILE A 1 137 ? -19.609 0.541 16.297 1 93.06 137 ILE A N 1
ATOM 1014 C CA . ILE A 1 137 ? -19.531 1.854 15.664 1 93.06 137 ILE A CA 1
ATOM 1015 C C . ILE A 1 137 ? -20.75 2.682 16.062 1 93.06 137 ILE A C 1
ATOM 1017 O O . ILE A 1 137 ? -20.641 3.887 16.297 1 93.06 137 ILE A O 1
ATOM 1021 N N . TRP A 1 138 ? -21.891 1.95 16.109 1 91.75 138 TRP A N 1
ATOM 1022 C CA . TRP A 1 138 ? -23.109 2.637 16.484 1 91.75 138 TRP A CA 1
ATOM 1023 C C . TRP A 1 138 ? -23.016 3.16 17.922 1 91.75 138 TRP A C 1
ATOM 1025 O O . TRP A 1 138 ? -23.406 4.293 18.203 1 91.75 138 TRP A O 1
ATOM 1035 N N . LEU A 1 139 ? -22.438 2.414 18.766 1 94.12 139 LEU A N 1
ATOM 1036 C CA . LEU A 1 139 ? -22.328 2.775 20.188 1 94.12 139 LEU A CA 1
ATOM 1037 C C . LEU A 1 139 ? -21.297 3.875 20.375 1 94.12 139 LEU A C 1
ATOM 1039 O O . LEU A 1 139 ? -21.422 4.695 21.297 1 94.12 139 LEU A O 1
ATOM 1043 N N . LEU A 1 140 ? -20.344 3.914 19.531 1 94.19 140 LEU A N 1
ATOM 1044 C CA . LEU A 1 140 ? -19.25 4.871 19.703 1 94.19 140 LEU A CA 1
ATOM 1045 C C . LEU A 1 140 ? -19.375 6.016 18.703 1 94.19 140 LEU A C 1
ATOM 1047 O O . LEU A 1 140 ? -18.422 6.777 18.5 1 94.19 140 LEU A O 1
ATOM 1051 N N . TYR A 1 141 ? -20.422 6.086 18.141 1 91.62 141 TYR A N 1
ATOM 1052 C CA . TYR A 1 141 ? -20.641 7.047 17.062 1 91.62 141 TYR A CA 1
ATOM 1053 C C . TYR A 1 141 ? -20.312 8.461 17.516 1 91.62 141 TYR A C 1
ATOM 1055 O O . TYR A 1 141 ? -19.594 9.195 16.844 1 91.62 141 TYR A O 1
ATOM 1063 N N . LYS A 1 142 ? -20.797 8.938 18.656 1 91.69 142 LYS A N 1
ATOM 1064 C CA . LYS A 1 142 ? -20.609 10.289 19.156 1 91.69 142 LYS A CA 1
ATOM 1065 C C . LYS A 1 142 ? -19.141 10.562 19.469 1 91.69 142 LYS A C 1
ATOM 1067 O O . LYS A 1 142 ? -18.609 11.617 19.109 1 91.69 142 LYS A O 1
ATOM 1072 N N . GLU A 1 143 ? -18.578 9.609 20.047 1 93.75 143 GLU A N 1
ATOM 1073 C CA . GLU A 1 143 ? -17.156 9.758 20.391 1 93.75 143 GLU A CA 1
ATOM 1074 C C . GLU A 1 143 ? -16.281 9.812 19.156 1 93.75 143 GLU A C 1
ATOM 1076 O O . GLU A 1 143 ? -15.391 10.656 19.047 1 93.75 143 GLU A O 1
ATOM 1081 N N . LEU A 1 144 ? -16.594 8.914 18.25 1 92.81 144 LEU A N 1
ATOM 1082 C CA . LEU A 1 144 ? -15.812 8.867 17.016 1 92.81 144 LEU A CA 1
ATOM 1083 C C . LEU A 1 144 ? -16.016 10.125 16.188 1 92.81 144 LEU A C 1
ATOM 1085 O O . LEU A 1 144 ? -15.07 10.656 15.602 1 92.81 144 LEU A O 1
ATOM 1089 N N . PHE A 1 145 ? -17.219 10.523 16.25 1 90.38 145 PHE A N 1
ATOM 1090 C CA . PHE A 1 145 ? -17.531 11.758 15.547 1 90.38 145 PHE A CA 1
ATOM 1091 C C . PHE A 1 145 ? -16.781 12.938 16.141 1 90.38 145 PHE A C 1
ATOM 1093 O O . PHE A 1 145 ? -16.188 13.742 15.414 1 90.38 145 PHE A O 1
ATOM 1100 N N . TYR A 1 146 ? -16.781 13.023 17.375 1 90.69 146 TYR A N 1
ATOM 1101 C CA . TYR A 1 146 ? -16.094 14.102 18.078 1 90.69 146 TYR A CA 1
ATOM 1102 C C . TYR A 1 146 ? -14.594 14.055 17.812 1 90.69 146 TYR A C 1
ATOM 1104 O O . TYR A 1 146 ? -13.969 15.078 17.547 1 90.69 146 TYR A O 1
ATOM 1112 N N . MET A 1 147 ? -14.078 12.961 17.812 1 89.88 147 MET A N 1
ATOM 1113 C CA . MET A 1 147 ? -12.641 12.781 17.609 1 89.88 147 MET A CA 1
ATOM 1114 C C . MET A 1 147 ? -12.242 13.109 16.172 1 89.88 147 MET A C 1
ATOM 1116 O O . MET A 1 147 ? -11.133 13.586 15.93 1 89.88 147 MET A O 1
ATOM 1120 N N . ALA A 1 148 ? -13.164 12.828 15.25 1 87 148 ALA A N 1
ATOM 1121 C CA . ALA A 1 148 ? -12.883 13.062 13.828 1 87 148 ALA A CA 1
ATOM 1122 C C . ALA A 1 148 ? -12.789 14.555 13.523 1 87 148 ALA A C 1
ATOM 1124 O O . ALA A 1 148 ? -12.008 14.969 12.664 1 87 148 ALA A O 1
ATOM 1125 N N . PHE A 1 149 ? -13.391 15.328 14.273 1 86.19 149 PHE A N 1
ATOM 1126 C CA . PHE A 1 149 ? -13.438 16.75 13.984 1 86.19 149 PHE A CA 1
ATOM 1127 C C . PHE A 1 149 ? -12.477 17.531 14.883 1 86.19 149 PHE A C 1
ATOM 1129 O O . PHE A 1 149 ? -11.836 18.484 14.438 1 86.19 149 PHE A O 1
ATOM 1136 N N . ASP A 1 150 ? -12.406 17.188 16.156 1 89.06 150 ASP A N 1
ATOM 1137 C CA . ASP A 1 150 ? -11.508 17.844 17.094 1 89.06 150 ASP A CA 1
ATOM 1138 C C . ASP A 1 150 ? -11.078 16.906 18.203 1 89.06 150 ASP A C 1
ATOM 1140 O O . ASP A 1 150 ? -11.719 16.844 19.266 1 89.06 150 ASP A O 1
ATOM 1144 N N . GLU A 1 151 ? -9.984 16.328 17.891 1 86.06 151 GLU A N 1
ATOM 1145 C CA . GLU A 1 151 ? -9.508 15.328 18.844 1 86.06 151 GLU A CA 1
ATOM 1146 C C . GLU A 1 151 ? -9.156 15.969 20.188 1 86.06 151 GLU A C 1
ATOM 1148 O O . GLU A 1 151 ? -9.383 15.375 21.234 1 86.06 151 GLU A O 1
ATOM 1153 N N . GLU A 1 152 ? -8.578 17.109 20.141 1 88.69 152 GLU A N 1
ATOM 1154 C CA . GLU A 1 152 ? -8.203 17.812 21.359 1 88.69 152 GLU A CA 1
ATOM 1155 C C . GLU A 1 152 ? -9.438 18.172 22.172 1 88.69 152 GLU A C 1
ATOM 1157 O O . GLU A 1 152 ? -9.461 18 23.391 1 88.69 152 GLU A O 1
ATOM 1162 N N . ALA A 1 153 ? -10.352 18.734 21.484 1 90.19 153 ALA A N 1
ATOM 1163 C CA . ALA A 1 153 ? -11.586 19.094 22.172 1 90.19 153 ALA A CA 1
ATOM 1164 C C . ALA A 1 153 ? -12.266 17.859 22.75 1 90.19 153 ALA A C 1
ATOM 1166 O O . ALA A 1 153 ? -12.859 17.906 23.828 1 90.19 153 ALA A O 1
ATOM 1167 N N . ALA A 1 154 ? -12.211 16.797 22.062 1 90.75 154 ALA A N 1
ATOM 1168 C CA . ALA A 1 154 ? -12.781 15.555 22.562 1 90.75 154 ALA A CA 1
ATOM 1169 C C . ALA A 1 154 ? -12.086 15.109 23.844 1 90.75 154 ALA A C 1
ATOM 1171 O O . ALA A 1 154 ? -12.742 14.703 24.812 1 90.75 154 ALA A O 1
ATOM 1172 N N . LEU A 1 155 ? -10.812 15.203 23.828 1 89.69 155 LEU A N 1
ATOM 1173 C CA . LEU A 1 155 ? -10.031 14.836 25 1 89.69 155 LEU A CA 1
ATOM 1174 C C . LEU A 1 155 ? -10.414 15.703 26.188 1 89.69 155 LEU A C 1
ATOM 1176 O O . LEU A 1 155 ? -10.57 15.188 27.312 1 89.69 155 LEU A O 1
ATOM 1180 N N . LEU A 1 156 ? -10.539 16.953 25.953 1 91.19 156 LEU A N 1
ATOM 1181 C CA . LEU A 1 156 ? -10.867 17.906 27.016 1 91.19 156 LEU A CA 1
ATOM 1182 C C . LEU A 1 156 ? -12.281 17.672 27.531 1 91.19 156 LEU A C 1
ATOM 1184 O O . LEU A 1 156 ? -12.586 17.984 28.688 1 91.19 156 LEU A O 1
ATOM 1188 N N . SER A 1 157 ? -13.125 17.062 26.75 1 93 157 SER A N 1
ATOM 1189 C CA . SER A 1 157 ? -14.508 16.812 27.125 1 93 157 SER A CA 1
ATOM 1190 C C . SER A 1 157 ? -14.641 15.492 27.875 1 93 157 SER A C 1
ATOM 1192 O O . SER A 1 157 ? -15.75 15.062 28.203 1 93 157 SER A O 1
ATOM 1194 N N . GLY A 1 158 ? -13.492 14.773 28.078 1 92.12 158 GLY A N 1
ATOM 1195 C CA . GLY A 1 158 ? -13.5 13.562 28.891 1 92.12 158 GLY A CA 1
ATOM 1196 C C . GLY A 1 158 ? -13.547 12.289 28.062 1 92.12 158 GLY A C 1
ATOM 1197 O O . GLY A 1 158 ? -13.625 11.188 28.609 1 92.12 158 GLY A O 1
ATOM 1198 N N . VAL A 1 159 ? -13.57 12.477 26.859 1 92.31 159 VAL A N 1
ATOM 1199 C CA . VAL A 1 159 ? -13.586 11.297 26 1 92.31 159 VAL A CA 1
ATOM 1200 C C . VAL A 1 159 ? -12.25 10.57 26.094 1 92.31 159 VAL A C 1
ATOM 1202 O O . VAL A 1 159 ? -11.188 11.188 25.984 1 92.31 159 VAL A O 1
ATOM 1205 N N . PRO A 1 160 ? -12.273 9.297 26.406 1 93.44 160 PRO A N 1
ATOM 1206 C CA . PRO A 1 160 ? -11.016 8.539 26.438 1 93.44 160 PRO A CA 1
ATOM 1207 C C . PRO A 1 160 ? -10.477 8.25 25.031 1 93.44 160 PRO A C 1
ATOM 1209 O O . PRO A 1 160 ? -10.578 7.121 24.547 1 93.44 160 PRO A O 1
ATOM 1212 N N . VAL A 1 161 ? -9.836 9.133 24.5 1 90.62 161 VAL A N 1
ATOM 1213 C CA . VAL A 1 161 ? -9.414 9.148 23.109 1 90.62 161 VAL A CA 1
ATOM 1214 C C . VAL A 1 161 ? -8.484 7.965 22.828 1 90.62 161 VAL A C 1
ATOM 1216 O O . VAL A 1 161 ? -8.664 7.25 21.844 1 90.62 161 VAL A O 1
ATOM 1219 N N . LYS A 1 162 ? -7.609 7.711 23.703 1 87.5 162 LYS A N 1
ATOM 1220 C CA . LYS A 1 162 ? -6.641 6.641 23.5 1 87.5 162 LYS A CA 1
ATOM 1221 C C . LYS A 1 162 ? -7.332 5.281 23.422 1 87.5 162 LYS A C 1
ATOM 1223 O O . LYS A 1 162 ? -7.039 4.48 22.531 1 87.5 162 LYS A O 1
ATOM 1228 N N . GLY A 1 163 ? -8.148 5.031 24.312 1 91.62 163 GLY A N 1
ATOM 1229 C CA . GLY A 1 163 ? -8.875 3.77 24.344 1 91.62 163 GLY A CA 1
ATOM 1230 C C . GLY A 1 163 ? -9.773 3.574 23.125 1 91.62 163 GLY A C 1
ATOM 1231 O O . GLY A 1 163 ? -9.844 2.477 22.578 1 91.62 163 GLY A O 1
ATOM 1232 N N . ILE A 1 164 ? -10.383 4.609 22.766 1 92.75 164 ILE A N 1
ATOM 1233 C CA . ILE A 1 164 ? -11.305 4.543 21.625 1 92.75 164 ILE A CA 1
ATOM 1234 C C . ILE A 1 164 ? -10.516 4.336 20.344 1 92.75 164 ILE A C 1
ATOM 1236 O O . ILE A 1 164 ? -10.93 3.57 19.469 1 92.75 164 ILE A O 1
ATOM 1240 N N . ASN A 1 165 ? -9.375 4.965 20.281 1 89.25 165 ASN A N 1
ATOM 1241 C CA . ASN A 1 165 ? -8.516 4.781 19.109 1 89.25 165 ASN A CA 1
ATOM 1242 C C . ASN A 1 165 ? -8.039 3.338 18.984 1 89.25 165 ASN A C 1
ATOM 1244 O O . ASN A 1 165 ? -8.055 2.768 17.891 1 89.25 165 ASN A O 1
ATOM 1248 N N . LEU A 1 166 ? -7.672 2.895 20.094 1 90.38 166 LEU A N 1
ATOM 1249 C CA . LEU A 1 166 ? -7.207 1.511 20.109 1 90.38 166 LEU A CA 1
ATOM 1250 C C . LEU A 1 166 ? -8.328 0.561 19.688 1 90.38 166 LEU A C 1
ATOM 1252 O O . LEU A 1 166 ? -8.102 -0.345 18.875 1 90.38 166 LEU A O 1
ATOM 1256 N N . PHE A 1 167 ? -9.391 0.73 20.234 1 93.75 167 PHE A N 1
ATOM 1257 C CA . PHE A 1 167 ? -10.547 -0.097 19.906 1 93.75 167 PHE A CA 1
ATOM 1258 C C . PHE A 1 167 ? -10.914 0.048 18.438 1 93.75 167 PHE A C 1
ATOM 1260 O O . PHE A 1 167 ? -11.242 -0.938 17.781 1 93.75 167 PHE A O 1
ATOM 1267 N N . PHE A 1 168 ? -10.844 1.248 17.969 1 92.69 168 PHE A N 1
ATOM 1268 C CA . PHE A 1 168 ? -11.156 1.538 16.562 1 92.69 168 PHE A CA 1
ATOM 1269 C C . PHE A 1 168 ? -10.203 0.807 15.633 1 92.69 168 PHE A C 1
ATOM 1271 O O . PHE A 1 168 ? -10.625 0.218 14.641 1 92.69 168 PHE A O 1
ATOM 1278 N N . ILE A 1 169 ? -8.969 0.79 15.906 1 90.75 169 ILE A N 1
ATOM 1279 C CA . ILE A 1 169 ? -7.953 0.141 15.078 1 90.75 169 ILE A CA 1
ATOM 1280 C C . ILE A 1 169 ? -8.188 -1.368 15.062 1 90.75 169 ILE A C 1
ATOM 1282 O O . ILE A 1 169 ? -8.016 -2.02 14.031 1 90.75 169 ILE A O 1
ATOM 1286 N N . VAL A 1 170 ? -8.594 -1.903 16.156 1 93.44 170 VAL A N 1
ATOM 1287 C CA . VAL A 1 170 ? -8.914 -3.326 16.25 1 93.44 170 VAL A CA 1
ATOM 1288 C C . VAL A 1 170 ? -10.109 -3.641 15.352 1 93.44 170 VAL A C 1
ATOM 1290 O O . VAL A 1 170 ? -10.133 -4.672 14.672 1 93.44 170 VAL A O 1
ATOM 1293 N N . LEU A 1 171 ? -11.078 -2.756 15.367 1 95.38 171 LEU A N 1
ATOM 1294 C CA . LEU A 1 171 ? -12.25 -2.941 14.508 1 95.38 171 LEU A CA 1
ATOM 1295 C C . LEU A 1 171 ? -11.852 -2.914 13.039 1 95.38 171 LEU A C 1
ATOM 1297 O O . LEU A 1 171 ? -12.414 -3.65 12.227 1 95.38 171 LEU A O 1
ATOM 1301 N N . ILE A 1 172 ? -10.922 -2.082 12.688 1 93.62 172 ILE A N 1
ATOM 1302 C CA . ILE A 1 172 ? -10.414 -2.027 11.32 1 93.62 172 ILE A CA 1
ATOM 1303 C C . ILE A 1 172 ? -9.781 -3.367 10.953 1 93.62 172 ILE A C 1
ATOM 1305 O O . ILE A 1 172 ? -10.039 -3.902 9.867 1 93.62 172 ILE A O 1
ATOM 1309 N N . ALA A 1 173 ? -9.016 -3.865 11.891 1 93.38 173 ALA A N 1
ATOM 1310 C CA . ALA A 1 173 ? -8.352 -5.145 11.672 1 93.38 173 ALA A CA 1
ATOM 1311 C C . ALA A 1 173 ? -9.367 -6.258 11.438 1 93.38 173 ALA A C 1
ATOM 1313 O O . ALA A 1 173 ? -9.195 -7.086 10.539 1 93.38 173 ALA A O 1
ATOM 1314 N N . ILE A 1 174 ? -10.391 -6.254 12.188 1 94.06 174 ILE A N 1
ATOM 1315 C CA . ILE A 1 174 ? -11.445 -7.246 12.055 1 94.06 174 ILE A CA 1
ATOM 1316 C C . ILE A 1 174 ? -12.125 -7.09 10.695 1 94.06 174 ILE A C 1
ATOM 1318 O O . ILE A 1 174 ? -12.359 -8.078 9.992 1 94.06 174 ILE A O 1
ATOM 1322 N N . THR A 1 175 ? -12.422 -5.922 10.344 1 94.81 175 THR A N 1
ATOM 1323 C CA . THR A 1 175 ? -13.094 -5.641 9.078 1 94.81 175 THR A CA 1
ATOM 1324 C C . THR A 1 175 ? -12.242 -6.105 7.902 1 94.81 175 THR A C 1
ATOM 1326 O O . THR A 1 175 ? -12.758 -6.684 6.945 1 94.81 175 THR A O 1
ATOM 1329 N N . ILE A 1 176 ? -10.977 -5.84 7.965 1 93.69 176 ILE A N 1
ATOM 1330 C CA . ILE A 1 176 ? -10.047 -6.254 6.918 1 93.69 176 ILE A CA 1
ATOM 1331 C C . ILE A 1 176 ? -10.062 -7.773 6.781 1 93.69 176 ILE A C 1
A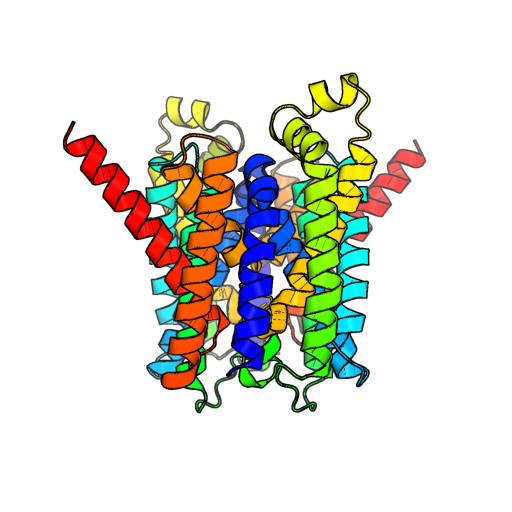TOM 1333 O O . ILE A 1 176 ? -10.188 -8.305 5.676 1 93.69 176 ILE A O 1
ATOM 1337 N N . THR A 1 177 ? -10.023 -8.453 7.898 1 91.19 177 THR A N 1
ATOM 1338 C CA . THR A 1 177 ? -9.992 -9.906 7.914 1 91.19 177 THR A CA 1
ATOM 1339 C C . THR A 1 177 ? -11.289 -10.477 7.34 1 91.19 177 THR A C 1
ATOM 1341 O O . THR A 1 177 ? -11.258 -11.445 6.57 1 91.19 177 THR A O 1
ATOM 1344 N N . LEU A 1 178 ? -12.367 -9.875 7.684 1 92.31 178 LEU A N 1
ATOM 1345 C CA . LEU A 1 178 ? -13.672 -10.359 7.23 1 92.31 178 LEU A CA 1
ATOM 1346 C C . LEU A 1 178 ? -13.844 -10.125 5.734 1 92.31 178 LEU A C 1
ATOM 1348 O O . LEU A 1 178 ? -14.594 -10.852 5.074 1 92.31 178 LEU A O 1
ATOM 1352 N N . SER A 1 179 ? -13.172 -9.172 5.184 1 93 179 SER A N 1
ATOM 1353 C CA . SER A 1 179 ? -13.406 -8.75 3.809 1 93 179 SER A CA 1
ATOM 1354 C C . SER A 1 179 ? -12.492 -9.484 2.836 1 93 179 SER A C 1
ATOM 1356 O O . SER A 1 179 ? -12.664 -9.391 1.62 1 93 179 SER A O 1
ATOM 1358 N N . MET A 1 180 ? -11.547 -10.242 3.336 1 88.81 180 MET A N 1
ATOM 1359 C CA . MET A 1 180 ? -10.453 -10.75 2.518 1 88.81 180 MET A CA 1
ATOM 1360 C C . MET A 1 180 ? -10.969 -11.742 1.474 1 88.81 180 MET A C 1
ATOM 1362 O O . MET A 1 180 ? -10.422 -11.828 0.372 1 88.81 180 MET A O 1
ATOM 1366 N N . ARG A 1 181 ? -12.008 -12.453 1.702 1 87.25 181 ARG A N 1
ATOM 1367 C CA . ARG A 1 181 ? -12.492 -13.445 0.752 1 87.25 181 ARG A CA 1
ATOM 1368 C C . ARG A 1 181 ? -13.266 -12.789 -0.385 1 87.25 181 ARG A C 1
ATOM 1370 O O . ARG A 1 181 ? -13.281 -13.297 -1.507 1 87.25 181 ARG A O 1
ATOM 1377 N N . ILE A 1 182 ? -13.859 -11.68 -0.077 1 89.88 182 ILE A N 1
ATOM 1378 C CA . ILE A 1 182 ? -14.719 -11.031 -1.063 1 89.88 182 ILE A CA 1
ATOM 1379 C C . ILE A 1 182 ? -13.891 -10.047 -1.895 1 89.88 182 ILE A C 1
ATOM 1381 O O . ILE A 1 182 ? -13.938 -10.078 -3.127 1 89.88 182 ILE A O 1
ATOM 1385 N N . VAL A 1 183 ? -13.117 -9.305 -1.25 1 92.81 183 VAL A N 1
ATOM 1386 C CA . VAL A 1 183 ? -12.453 -8.211 -1.94 1 92.81 183 VAL A CA 1
ATOM 1387 C C . VAL A 1 183 ? -10.953 -8.492 -2.047 1 92.81 183 VAL A C 1
ATOM 1389 O O . VAL A 1 183 ? -10.289 -8.016 -2.971 1 92.81 183 VAL A O 1
ATOM 1392 N N . GLY A 1 184 ? -10.469 -9.328 -1.19 1 90.12 184 GLY A N 1
ATOM 1393 C CA . GLY A 1 184 ? -9.039 -9.562 -1.134 1 90.12 184 GLY A CA 1
ATOM 1394 C C . GLY A 1 184 ? -8.305 -8.578 -0.242 1 90.12 184 GLY A C 1
ATOM 1395 O O . GLY A 1 184 ? -8.703 -7.418 -0.128 1 90.12 184 GLY A O 1
ATOM 1396 N N . ILE A 1 185 ? -7.152 -8.938 0.231 1 88.12 185 ILE A N 1
ATOM 1397 C CA . ILE A 1 185 ? -6.438 -8.148 1.229 1 88.12 185 ILE A CA 1
ATOM 1398 C C . ILE A 1 185 ? -5.797 -6.93 0.562 1 88.12 185 ILE A C 1
ATOM 1400 O O . ILE A 1 185 ? -5.672 -5.871 1.179 1 88.12 185 ILE A O 1
ATOM 1404 N N . LEU A 1 186 ? -5.43 -7.035 -0.696 1 84.69 186 LEU A N 1
ATOM 1405 C CA . LEU A 1 186 ? -4.723 -5.961 -1.384 1 84.69 186 LEU A CA 1
ATOM 1406 C C . LEU A 1 186 ? -5.676 -4.828 -1.745 1 84.69 186 LEU A C 1
ATOM 1408 O O . LEU A 1 186 ? -5.242 -3.721 -2.064 1 84.69 186 LEU A O 1
ATOM 1412 N N . LEU A 1 187 ? -6.965 -5.133 -1.639 1 90.94 187 LEU A N 1
ATOM 1413 C CA . LEU A 1 187 ? -7.906 -4.172 -2.195 1 90.94 187 LEU A CA 1
ATOM 1414 C C . LEU A 1 187 ? -8.883 -3.691 -1.13 1 90.94 187 LEU A C 1
ATOM 1416 O O . LEU A 1 187 ? -9.68 -2.775 -1.373 1 90.94 187 LEU A O 1
ATOM 1420 N N . VAL A 1 188 ? -8.82 -4.238 -0.027 1 92.06 188 VAL A N 1
ATOM 1421 C CA . VAL A 1 188 ? -9.789 -3.932 1.021 1 92.06 188 VAL A CA 1
ATOM 1422 C C . VAL A 1 188 ? -9.68 -2.459 1.41 1 92.06 188 VAL A C 1
ATOM 1424 O O . VAL A 1 188 ? -10.695 -1.793 1.625 1 92.06 188 VAL A O 1
ATOM 1427 N N . SER A 1 189 ? -8.508 -1.955 1.513 1 89.25 189 SER A N 1
ATOM 1428 C CA . SER A 1 189 ? -8.32 -0.557 1.884 1 89.25 189 SER A CA 1
ATOM 1429 C C . SER A 1 189 ? -8.953 0.377 0.855 1 89.25 189 SER A C 1
ATOM 1431 O O . SER A 1 189 ? -9.492 1.427 1.21 1 89.25 189 SER A O 1
ATOM 1433 N N . SER A 1 190 ? -8.891 0.02 -0.417 1 90.88 190 SER A N 1
ATOM 1434 C CA . SER A 1 190 ? -9.516 0.812 -1.471 1 90.88 190 SER A CA 1
ATOM 1435 C C . SER A 1 190 ? -11.031 0.871 -1.295 1 90.88 190 SER A C 1
ATOM 1437 O O . SER A 1 190 ? -11.641 1.919 -1.502 1 90.88 190 SER A O 1
ATOM 1439 N N . LEU A 1 191 ? -11.602 -0.213 -0.917 1 93.5 191 LEU A N 1
ATOM 1440 C CA . LEU A 1 191 ? -13.047 -0.259 -0.74 1 93.5 191 LEU A CA 1
ATOM 1441 C C . LEU A 1 191 ? -13.477 0.563 0.473 1 93.5 191 LEU A C 1
ATOM 1443 O O . LEU A 1 191 ? -14.578 1.108 0.502 1 93.5 191 LEU A O 1
ATOM 1447 N N . MET A 1 192 ? -12.594 0.658 1.438 1 92.69 192 MET A N 1
ATOM 1448 C CA . MET A 1 192 ? -12.898 1.45 2.627 1 92.69 192 MET A CA 1
ATOM 1449 C C . MET A 1 192 ? -12.852 2.941 2.314 1 92.69 192 MET A C 1
ATOM 1451 O O . MET A 1 192 ? -13.578 3.732 2.914 1 92.69 192 MET A O 1
ATOM 1455 N N . VAL A 1 193 ? -12.094 3.359 1.312 1 90.5 193 VAL A N 1
ATOM 1456 C CA . VAL A 1 193 ? -11.781 4.773 1.134 1 90.5 193 VAL A CA 1
ATOM 1457 C C . VAL A 1 193 ? -12.555 5.324 -0.063 1 90.5 193 VAL A C 1
ATOM 1459 O O . VAL A 1 193 ? -13.133 6.414 0.009 1 90.5 193 VAL A O 1
ATOM 1462 N N . LEU A 1 194 ? -12.68 4.594 -1.104 1 92.94 194 LEU A N 1
ATOM 1463 C CA . LEU A 1 194 ? -13.148 5.125 -2.381 1 92.94 194 LEU A CA 1
ATOM 1464 C C . LEU A 1 194 ? -14.617 5.523 -2.301 1 92.94 194 LEU A C 1
ATOM 1466 O O . LEU A 1 194 ? -14.984 6.629 -2.699 1 92.94 194 LEU A O 1
ATOM 1470 N N . PRO A 1 195 ? -15.445 4.652 -1.793 1 95.12 195 PRO A N 1
ATOM 1471 C CA . PRO A 1 195 ? -16.859 5.062 -1.692 1 95.12 195 PRO A CA 1
ATOM 1472 C C . PRO A 1 195 ? -17.047 6.285 -0.797 1 95.12 195 PRO A C 1
ATOM 1474 O O . PRO A 1 195 ? -17.906 7.133 -1.079 1 95.12 195 PRO A O 1
ATOM 1477 N N . VAL A 1 196 ? -16.297 6.324 0.25 1 94.06 196 VAL A N 1
ATOM 1478 C CA . VAL A 1 196 ? -16.359 7.457 1.167 1 94.06 196 VAL A CA 1
ATOM 1479 C C . VAL A 1 196 ? -15.883 8.727 0.461 1 94.06 196 VAL A C 1
ATOM 1481 O O . VAL A 1 196 ? -16.516 9.781 0.573 1 94.06 196 VAL A O 1
ATOM 1484 N N . ALA A 1 197 ? -14.812 8.633 -0.26 1 90.12 197 ALA A N 1
ATOM 1485 C CA . ALA A 1 197 ? -14.305 9.766 -1.026 1 90.12 197 ALA A CA 1
ATOM 1486 C C . ALA A 1 197 ? -15.344 10.273 -2.02 1 90.12 197 ALA A C 1
ATOM 1488 O O . ALA A 1 197 ? -15.5 11.484 -2.205 1 90.12 197 ALA A O 1
ATOM 1489 N N . ALA A 1 198 ? -16.016 9.375 -2.615 1 93.19 198 ALA A N 1
ATOM 1490 C CA . ALA A 1 198 ? -17.062 9.75 -3.561 1 93.19 198 ALA A CA 1
ATOM 1491 C C . ALA A 1 198 ? -18.219 10.461 -2.85 1 93.19 198 ALA A C 1
ATOM 1493 O O . ALA A 1 198 ? -18.703 11.484 -3.324 1 93.19 198 ALA A O 1
ATOM 1494 N N . SER A 1 199 ? -18.594 9.922 -1.751 1 95.19 199 SER A N 1
ATOM 1495 C CA . SER A 1 199 ? -19.719 10.484 -1.018 1 95.19 199 SER A CA 1
ATOM 1496 C C . SER A 1 199 ? -19.406 11.883 -0.502 1 95.19 199 SER A C 1
ATOM 1498 O O . SER A 1 199 ? -20.281 12.758 -0.503 1 95.19 199 SER A O 1
ATOM 1500 N N . LEU A 1 200 ? -18.203 12.125 -0.057 1 91.12 200 LEU A N 1
ATOM 1501 C CA . LEU A 1 200 ? -17.812 13.406 0.518 1 91.12 200 LEU A CA 1
ATOM 1502 C C . LEU A 1 200 ? -17.828 14.5 -0.541 1 91.12 200 LEU A C 1
ATOM 1504 O O . LEU A 1 200 ? -17.859 15.688 -0.211 1 91.12 200 LEU A O 1
ATOM 1508 N N . GLN A 1 201 ? -17.766 14.055 -1.798 1 90 201 GLN A N 1
ATOM 1509 C CA . GLN A 1 201 ? -17.797 15.039 -2.873 1 90 201 GLN A CA 1
ATOM 1510 C C . GLN A 1 201 ? -19.172 15.672 -3.018 1 90 201 GLN A C 1
ATOM 1512 O O . GLN A 1 201 ? -19.297 16.812 -3.477 1 90 201 GLN A O 1
ATOM 1517 N N . ILE A 1 202 ? -20.156 14.992 -2.604 1 93.06 202 ILE A N 1
ATOM 1518 C CA . ILE A 1 202 ? -21.5 15.5 -2.906 1 93.06 202 ILE A CA 1
ATOM 1519 C C . ILE A 1 202 ? -22.312 15.586 -1.623 1 93.06 202 ILE A C 1
ATOM 1521 O O . ILE A 1 202 ? -23.422 16.141 -1.619 1 93.06 202 ILE A O 1
ATOM 1525 N N . ALA A 1 203 ? -21.812 15.094 -0.54 1 93.88 203 ALA A N 1
ATOM 1526 C CA . ALA A 1 203 ? -22.562 15.055 0.712 1 93.88 203 ALA A CA 1
ATOM 1527 C C . ALA A 1 203 ? -22.688 16.453 1.316 1 93.88 203 ALA A C 1
ATOM 1529 O O . ALA A 1 203 ? -21.812 17.297 1.149 1 93.88 203 ALA A O 1
ATOM 1530 N N . HIS A 1 204 ? -23.766 16.688 2.029 1 94.25 204 HIS A N 1
ATOM 1531 C CA . HIS A 1 204 ? -24.031 17.984 2.65 1 94.25 204 HIS A CA 1
ATOM 1532 C C . HIS A 1 204 ? -23.938 17.891 4.172 1 94.25 204 HIS A C 1
ATOM 1534 O O . HIS A 1 204 ? -24 18.906 4.863 1 94.25 204 HIS A O 1
ATOM 1540 N N . SER A 1 205 ? -23.875 16.734 4.676 1 93.38 205 SER A N 1
ATOM 1541 C CA . SER A 1 205 ? -23.719 16.469 6.102 1 93.38 205 SER A CA 1
ATOM 1542 C C . SER A 1 205 ? -23 15.148 6.344 1 93.38 205 SER A C 1
ATOM 1544 O O . SER A 1 205 ? -22.812 14.359 5.414 1 93.38 205 SER A O 1
ATOM 1546 N N . PHE A 1 206 ? -22.562 14.984 7.52 1 91.44 206 PHE A N 1
ATOM 1547 C CA . PHE A 1 206 ? -21.875 13.758 7.883 1 91.44 206 PHE A CA 1
ATOM 1548 C C . PHE A 1 206 ? -22.766 12.547 7.672 1 91.44 206 PHE A C 1
ATOM 1550 O O . PHE A 1 206 ? -22.328 11.531 7.125 1 91.44 206 PHE A O 1
ATOM 1557 N N . ARG A 1 207 ? -23.953 12.688 8.148 1 93.12 207 ARG A N 1
ATOM 1558 C CA . ARG A 1 207 ? -24.906 11.594 8 1 93.12 207 ARG A CA 1
ATOM 1559 C C . ARG A 1 207 ? -25.172 11.281 6.527 1 93.12 207 ARG A C 1
ATOM 1561 O O . ARG A 1 207 ? -25.25 10.117 6.141 1 93.12 207 ARG A O 1
ATOM 1568 N N . HIS A 1 208 ? -25.297 12.258 5.797 1 96.44 208 HIS A N 1
ATOM 1569 C CA . HIS A 1 208 ? -25.5 12.109 4.359 1 96.44 208 HIS A CA 1
ATOM 1570 C C . HIS A 1 208 ? -24.312 11.422 3.699 1 96.44 208 HIS A C 1
ATOM 1572 O O . HIS A 1 208 ? -24.484 10.562 2.832 1 96.44 208 HIS A O 1
ATOM 1578 N N . ALA A 1 209 ? -23.188 11.773 4.117 1 95.44 209 ALA A N 1
ATOM 1579 C CA . ALA A 1 209 ? -21.969 11.18 3.588 1 95.44 209 ALA A CA 1
ATOM 1580 C C . ALA A 1 209 ? -21.891 9.688 3.924 1 95.44 209 ALA A C 1
ATOM 1582 O O . ALA A 1 209 ? -21.516 8.875 3.08 1 95.44 209 ALA A O 1
ATOM 1583 N N . ALA A 1 210 ? -22.266 9.43 5.109 1 94.81 210 ALA A N 1
ATOM 1584 C CA . ALA A 1 210 ? -22.234 8.039 5.559 1 94.81 210 ALA A CA 1
ATOM 1585 C C . ALA A 1 210 ? -23.203 7.184 4.754 1 94.81 210 ALA A C 1
ATOM 1587 O O . ALA A 1 210 ? -22.844 6.098 4.289 1 94.81 210 ALA A O 1
ATOM 1588 N N . ILE A 1 211 ? -24.359 7.672 4.566 1 96.81 211 ILE A N 1
ATOM 1589 C CA . ILE A 1 211 ? -25.391 6.93 3.854 1 96.81 211 ILE A CA 1
ATOM 1590 C C . ILE A 1 211 ? -24.984 6.75 2.395 1 96.81 211 ILE A C 1
ATOM 1592 O O . ILE A 1 211 ? -25.078 5.648 1.849 1 96.81 211 ILE A O 1
ATOM 1596 N N . LEU A 1 212 ? -24.547 7.801 1.812 1 97.56 212 LEU A N 1
ATOM 1597 C CA . LEU A 1 212 ? -24.141 7.746 0.414 1 97.56 212 LEU A CA 1
ATOM 1598 C C . LEU A 1 212 ? -22.969 6.785 0.231 1 97.56 212 LEU A C 1
ATOM 1600 O O . LEU A 1 212 ? -22.906 6.062 -0.766 1 97.56 212 LEU A O 1
ATOM 1604 N N . SER A 1 213 ? -22.016 6.84 1.14 1 97.44 213 SER A N 1
ATOM 1605 C CA . SER A 1 213 ? -20.875 5.945 1.042 1 97.44 213 SER A CA 1
ATOM 1606 C C . SER A 1 213 ? -21.297 4.48 1.092 1 97.44 213 SER A C 1
ATOM 1608 O O . SER A 1 213 ? -20.734 3.639 0.391 1 97.44 213 SER A O 1
ATOM 1610 N N . ILE A 1 214 ? -22.297 4.199 1.911 1 97.5 214 ILE A N 1
ATOM 1611 C CA . ILE A 1 214 ? -22.812 2.84 2.018 1 97.5 214 ILE A CA 1
ATOM 1612 C C . ILE A 1 214 ? -23.5 2.443 0.708 1 97.5 214 ILE A C 1
ATOM 1614 O O . ILE A 1 214 ? -23.297 1.335 0.208 1 97.5 214 ILE A O 1
ATOM 1618 N N . ILE A 1 215 ? -24.219 3.301 0.197 1 98.25 215 ILE A N 1
ATOM 1619 C CA . ILE A 1 215 ? -24.922 3.041 -1.057 1 98.25 215 ILE A CA 1
ATOM 1620 C C . ILE A 1 215 ? -23.906 2.787 -2.17 1 98.25 215 ILE A C 1
ATOM 1622 O O . ILE A 1 215 ? -24.047 1.838 -2.943 1 98.25 215 ILE A O 1
ATOM 1626 N N . PHE A 1 216 ? -22.922 3.613 -2.285 1 98.19 216 PHE A N 1
ATOM 1627 C CA . PHE A 1 216 ? -21.891 3.469 -3.303 1 98.19 216 PHE A CA 1
ATOM 1628 C C . PHE A 1 216 ? -21.141 2.152 -3.129 1 98.19 216 PHE A C 1
ATOM 1630 O O . PHE A 1 216 ? -20.875 1.453 -4.109 1 98.19 216 PHE A O 1
ATOM 1637 N N . SER A 1 217 ? -20.812 1.869 -1.881 1 98.06 217 SER A N 1
ATOM 1638 C CA . SER A 1 217 ? -20.109 0.627 -1.59 1 98.06 217 SER A CA 1
ATOM 1639 C C . SER A 1 217 ? -20.953 -0.589 -1.934 1 98.06 217 SER A C 1
ATOM 1641 O O . SER A 1 217 ? -20.469 -1.547 -2.535 1 98.06 217 SER A O 1
ATOM 1643 N N . GLN A 1 218 ? -22.266 -0.538 -1.582 1 98 218 GLN A N 1
ATOM 1644 C CA . GLN A 1 218 ? -23.172 -1.635 -1.893 1 98 218 GLN A CA 1
ATOM 1645 C C . GLN A 1 218 ? -23.312 -1.828 -3.4 1 98 218 GLN A C 1
ATOM 1647 O O . GLN A 1 218 ? -23.328 -2.961 -3.887 1 98 218 GLN A O 1
ATOM 1652 N N . THR A 1 219 ? -23.438 -0.772 -4.039 1 98.25 219 THR A N 1
ATOM 1653 C CA . THR A 1 219 ? -23.547 -0.833 -5.492 1 98.25 219 THR A CA 1
ATOM 1654 C C . THR A 1 219 ? -22.312 -1.476 -6.109 1 98.25 219 THR A C 1
ATOM 1656 O O . THR A 1 219 ? -22.422 -2.365 -6.953 1 98.25 219 THR A O 1
ATOM 1659 N N . ALA A 1 220 ? -21.141 -1.046 -5.684 1 97.94 220 ALA A N 1
ATOM 1660 C CA . ALA A 1 220 ? -19.891 -1.587 -6.203 1 97.94 220 ALA A CA 1
ATOM 1661 C C . ALA A 1 220 ? -19.766 -3.076 -5.895 1 97.94 220 ALA A C 1
ATOM 1663 O O . ALA A 1 220 ? -19.344 -3.861 -6.746 1 97.94 220 ALA A O 1
ATOM 1664 N N . ILE A 1 221 ? -20.172 -3.447 -4.684 1 97.5 221 ILE A N 1
ATOM 1665 C CA . ILE A 1 221 ? -20 -4.824 -4.234 1 97.5 221 ILE A CA 1
ATOM 1666 C C . ILE A 1 221 ? -21 -5.73 -4.953 1 97.5 221 ILE A C 1
ATOM 1668 O O . ILE A 1 221 ? -20.625 -6.773 -5.492 1 97.5 221 ILE A O 1
ATOM 1672 N N . ILE A 1 222 ? -22.25 -5.34 -4.996 1 97.12 222 ILE A N 1
ATOM 1673 C CA . ILE A 1 222 ? -23.281 -6.172 -5.602 1 97.12 222 ILE A CA 1
ATOM 1674 C C . ILE A 1 222 ? -23.016 -6.316 -7.098 1 97.12 222 ILE A C 1
ATOM 1676 O O . ILE A 1 222 ? -22.984 -7.434 -7.625 1 97.12 222 ILE A O 1
ATOM 1680 N N . LEU A 1 223 ? -22.812 -5.242 -7.789 1 97.25 223 LEU A N 1
ATOM 1681 C CA . LEU A 1 223 ? -22.516 -5.297 -9.219 1 97.25 223 LEU A CA 1
ATOM 1682 C C . LEU A 1 223 ? -21.188 -6.008 -9.469 1 97.25 223 LEU A C 1
ATOM 1684 O O . LEU A 1 223 ? -21.047 -6.738 -10.453 1 97.25 223 LEU A O 1
ATOM 1688 N N . GLY A 1 224 ? -20.25 -5.723 -8.57 1 96.38 224 GLY A N 1
ATOM 1689 C CA . GLY A 1 224 ? -18.953 -6.371 -8.711 1 96.38 224 GLY A CA 1
ATOM 1690 C C . GLY A 1 224 ? -19.031 -7.879 -8.586 1 96.38 224 GLY A C 1
ATOM 1691 O O . GLY A 1 224 ? -18.391 -8.602 -9.367 1 96.38 224 GLY A O 1
ATOM 1692 N N . ILE A 1 225 ? -19.781 -8.367 -7.633 1 95.56 225 ILE A N 1
ATOM 1693 C CA . ILE A 1 225 ? -19.938 -9.797 -7.426 1 95.56 225 ILE A CA 1
ATOM 1694 C C . ILE A 1 225 ? -20.656 -10.422 -8.625 1 95.56 225 ILE A C 1
ATOM 1696 O O . ILE A 1 225 ? -20.25 -11.477 -9.117 1 95.56 225 ILE A O 1
ATOM 1700 N N . ILE A 1 226 ? -21.641 -9.766 -9.133 1 95.56 226 ILE A N 1
ATOM 1701 C CA . ILE A 1 226 ? -22.391 -10.258 -10.273 1 95.56 226 ILE A CA 1
ATOM 1702 C C . ILE A 1 226 ? -21.5 -10.328 -11.508 1 95.56 226 ILE A C 1
ATOM 1704 O O . ILE A 1 226 ? -21.438 -11.352 -12.188 1 95.56 226 ILE A O 1
ATOM 1708 N N . ILE A 1 227 ? -20.797 -9.312 -11.781 1 95.56 227 ILE A N 1
ATOM 1709 C CA . ILE A 1 227 ? -19.906 -9.258 -12.938 1 95.56 227 ILE A CA 1
ATOM 1710 C C . ILE A 1 227 ? -18.797 -10.297 -12.781 1 95.56 227 ILE A C 1
ATOM 1712 O O . ILE A 1 227 ? -18.453 -10.992 -13.742 1 95.56 227 ILE A O 1
ATOM 1716 N N . SER A 1 228 ? -18.203 -10.312 -11.555 1 93.31 228 SER A N 1
ATOM 1717 C CA . SER A 1 228 ? -17.141 -11.273 -11.281 1 93.31 228 SER A CA 1
ATOM 1718 C C . SER A 1 228 ? -17.609 -12.703 -11.531 1 93.31 228 SER A C 1
ATOM 1720 O O . SER A 1 228 ? -16.875 -13.516 -12.086 1 93.31 228 SER A O 1
ATOM 1722 N N . TYR A 1 229 ? -18.828 -13.031 -11.148 1 90.94 229 TYR A N 1
ATOM 1723 C CA . TYR A 1 229 ? -19.391 -14.375 -11.281 1 90.94 229 TYR A CA 1
ATOM 1724 C C . TYR A 1 229 ? -19.594 -14.734 -12.742 1 90.94 229 TYR A C 1
ATOM 1726 O O . TYR A 1 229 ? -19.203 -15.82 -13.188 1 90.94 229 TYR A O 1
ATOM 1734 N N . TYR A 1 230 ? -20.109 -13.891 -13.547 1 91.75 230 TYR A N 1
ATOM 1735 C CA . TYR A 1 230 ? -20.484 -14.203 -14.93 1 91.75 230 TYR A CA 1
ATOM 1736 C C . TYR A 1 230 ? -19.266 -14.133 -15.844 1 91.75 230 TYR A C 1
ATOM 1738 O O . TYR A 1 230 ? -19.172 -14.875 -16.812 1 91.75 230 TYR A O 1
ATOM 1746 N N . PHE A 1 231 ? -18.281 -13.359 -15.539 1 91.38 231 PHE A N 1
ATOM 1747 C CA . PHE A 1 231 ? -17.125 -13.172 -16.422 1 91.38 231 PHE A CA 1
ATOM 1748 C C . PHE A 1 231 ? -15.898 -13.875 -15.859 1 91.38 231 PHE A C 1
ATOM 1750 O O . PHE A 1 231 ? -14.812 -13.773 -16.438 1 91.38 231 PHE A O 1
ATOM 1757 N N . GLU A 1 232 ? -16.062 -14.484 -14.68 1 89.19 232 GLU A N 1
ATOM 1758 C CA . GLU A 1 232 ? -14.984 -15.234 -14.031 1 89.19 232 GLU A CA 1
ATOM 1759 C C . GLU A 1 232 ? -13.773 -14.352 -13.773 1 89.19 232 GLU A C 1
ATOM 1761 O O . GLU A 1 232 ? -12.641 -14.711 -14.109 1 89.19 232 GLU A O 1
ATOM 1766 N N . LEU A 1 233 ? -14.07 -13.211 -13.289 1 90.94 233 LEU A N 1
ATOM 1767 C CA . LEU A 1 233 ? -13.031 -12.266 -12.898 1 90.94 233 LEU A CA 1
ATOM 1768 C C . LEU A 1 233 ? -12.805 -12.289 -11.391 1 90.94 233 LEU A C 1
ATOM 1770 O O . LEU A 1 233 ? -13.664 -12.766 -10.641 1 90.94 233 LEU A O 1
ATOM 1774 N N . ALA A 1 234 ? -11.594 -11.898 -11.023 1 91.06 234 ALA A N 1
ATOM 1775 C CA . ALA A 1 234 ? -11.367 -11.719 -9.594 1 91.06 234 ALA A CA 1
ATOM 1776 C C . ALA A 1 234 ? -12.344 -10.703 -9 1 91.06 234 ALA A C 1
ATOM 1778 O O . ALA A 1 234 ? -12.516 -9.609 -9.539 1 91.06 234 ALA A O 1
ATOM 1779 N N . SER A 1 235 ? -12.961 -11.078 -7.977 1 93.81 235 SER A N 1
ATOM 1780 C CA . SER A 1 235 ? -14.016 -10.234 -7.418 1 93.81 235 SER A CA 1
ATOM 1781 C C . SER A 1 235 ? -13.461 -8.922 -6.879 1 93.81 235 SER A C 1
ATOM 1783 O O . SER A 1 235 ? -14.039 -7.859 -7.094 1 93.81 235 SER A O 1
ATOM 1785 N N . GLY A 1 236 ? -12.352 -8.984 -6.199 1 94.31 236 GLY A N 1
ATOM 1786 C CA . GLY A 1 236 ? -11.758 -7.789 -5.633 1 94.31 236 GLY A CA 1
ATOM 1787 C C . GLY A 1 236 ? -11.477 -6.715 -6.668 1 94.31 236 GLY A C 1
ATOM 1788 O O . GLY A 1 236 ? -11.867 -5.559 -6.488 1 94.31 236 GLY A O 1
ATOM 1789 N N . GLY A 1 237 ? -10.812 -7.129 -7.707 1 94.81 237 GLY A N 1
ATOM 1790 C CA . GLY A 1 237 ? -10.516 -6.184 -8.773 1 94.81 237 GLY A CA 1
ATOM 1791 C C . GLY A 1 237 ? -11.75 -5.566 -9.391 1 94.81 237 GLY A C 1
ATOM 1792 O O . GLY A 1 237 ? -11.797 -4.355 -9.625 1 94.81 237 GLY A O 1
ATOM 1793 N N . THR A 1 238 ? -12.727 -6.305 -9.594 1 96.25 238 THR A N 1
ATOM 1794 C CA . THR A 1 238 ? -13.961 -5.836 -10.211 1 96.25 238 THR A CA 1
ATOM 1795 C C . THR A 1 238 ? -14.68 -4.848 -9.297 1 96.25 238 THR A C 1
ATOM 1797 O O . THR A 1 238 ? -15.133 -3.793 -9.75 1 96.25 238 THR A O 1
ATOM 1800 N N . ILE A 1 239 ? -14.742 -5.148 -8.078 1 97.06 239 ILE A N 1
ATOM 1801 C CA . ILE A 1 239 ? -15.43 -4.309 -7.098 1 97.06 239 ILE A CA 1
ATOM 1802 C C . ILE A 1 239 ? -14.711 -2.965 -6.984 1 97.06 239 ILE A C 1
ATOM 1804 O O . ILE A 1 239 ? -15.352 -1.91 -7.031 1 97.06 239 ILE A O 1
ATOM 1808 N N . VAL A 1 240 ? -13.445 -3.039 -6.918 1 95.94 240 VAL A N 1
ATOM 1809 C CA . VAL A 1 240 ? -12.664 -1.824 -6.703 1 95.94 240 VAL A CA 1
ATOM 1810 C C . VAL A 1 240 ? -12.703 -0.953 -7.953 1 95.94 240 VAL A C 1
ATOM 1812 O O . VAL A 1 240 ? -12.805 0.273 -7.863 1 95.94 240 VAL A O 1
ATOM 1815 N N . LEU A 1 241 ? -12.648 -1.558 -9.102 1 96.5 241 LEU A N 1
ATOM 1816 C CA . LEU A 1 241 ? -12.734 -0.776 -10.328 1 96.5 241 LEU A CA 1
ATOM 1817 C C . LEU A 1 241 ? -14.094 -0.09 -10.445 1 96.5 241 LEU A C 1
ATOM 1819 O O . LEU A 1 241 ? -14.18 1.039 -10.93 1 96.5 241 LEU A O 1
ATOM 1823 N N . LEU A 1 242 ? -15.086 -0.769 -10.047 1 97.19 242 LEU A N 1
ATOM 1824 C CA . LEU A 1 242 ? -16.406 -0.151 -10.031 1 97.19 242 LEU A CA 1
ATOM 1825 C C . LEU A 1 242 ? -16.453 1 -9.031 1 97.19 242 LEU A C 1
ATOM 1827 O O . LEU A 1 242 ? -17.078 2.031 -9.305 1 97.19 242 LEU A O 1
ATOM 1831 N N . ALA A 1 243 ? -15.844 0.775 -7.867 1 96.62 243 ALA A N 1
ATOM 1832 C CA . ALA A 1 243 ? -15.781 1.851 -6.879 1 96.62 243 ALA A CA 1
ATOM 1833 C C . ALA A 1 243 ? -15.039 3.062 -7.438 1 96.62 243 ALA A C 1
ATOM 1835 O O . ALA A 1 243 ? -15.438 4.207 -7.199 1 96.62 243 ALA A O 1
ATOM 1836 N N . VAL A 1 244 ? -14 2.838 -8.164 1 94.25 244 VAL A N 1
ATOM 1837 C CA . VAL A 1 244 ? -13.258 3.906 -8.82 1 94.25 244 VAL A CA 1
ATOM 1838 C C . VAL A 1 244 ? -14.148 4.605 -9.844 1 94.25 244 VAL A C 1
ATOM 1840 O O . VAL A 1 244 ? -14.156 5.836 -9.93 1 94.25 244 VAL A O 1
ATOM 1843 N N . LEU A 1 245 ? -14.82 3.822 -10.602 1 95.81 245 LEU A N 1
ATOM 1844 C CA . LEU A 1 245 ? -15.727 4.379 -11.602 1 95.81 245 LEU A CA 1
ATOM 1845 C C . LEU A 1 245 ? -16.781 5.262 -10.953 1 95.81 245 LEU A C 1
ATOM 1847 O O . LEU A 1 245 ? -17.141 6.316 -11.492 1 95.81 245 LEU A O 1
ATOM 1851 N N . ILE A 1 246 ? -17.297 4.844 -9.875 1 96.31 246 ILE A N 1
ATOM 1852 C CA . ILE A 1 246 ? -18.281 5.633 -9.148 1 96.31 246 ILE A CA 1
ATOM 1853 C C . ILE A 1 246 ? -17.672 6.961 -8.719 1 96.31 246 ILE A C 1
ATOM 1855 O O . ILE A 1 246 ? -18.266 8.023 -8.914 1 96.31 246 ILE A O 1
ATOM 1859 N N . LEU A 1 247 ? -16.5 6.91 -8.141 1 93.44 247 LEU A N 1
ATOM 1860 C CA . LEU A 1 247 ? -15.836 8.125 -7.691 1 93.44 247 LEU A CA 1
ATOM 1861 C C . LEU A 1 247 ? -15.57 9.062 -8.867 1 93.44 247 LEU A C 1
ATOM 1863 O O . LEU A 1 247 ? -15.867 10.258 -8.789 1 93.44 247 LEU A O 1
ATOM 1867 N N . VAL A 1 248 ? -15.055 8.547 -9.93 1 90.5 248 VAL A N 1
ATOM 1868 C CA . VAL A 1 248 ? -14.734 9.352 -11.102 1 90.5 248 VAL A CA 1
ATOM 1869 C C . VAL A 1 248 ? -16.016 9.961 -11.688 1 90.5 248 VAL A C 1
ATOM 1871 O O . VAL A 1 248 ? -16.016 11.117 -12.102 1 90.5 248 VAL A O 1
ATOM 1874 N N . SER A 1 249 ? -17.031 9.18 -11.727 1 94.69 249 SER A N 1
ATOM 1875 C CA . SER A 1 249 ? -18.312 9.68 -12.211 1 94.69 249 SER A CA 1
ATOM 1876 C C . SER A 1 249 ? -18.812 10.836 -11.352 1 94.69 249 SER A C 1
ATOM 1878 O O . SER A 1 249 ? -19.312 11.836 -11.875 1 94.69 249 SER A O 1
ATOM 1880 N N . VAL A 1 250 ? -18.703 10.695 -10.055 1 93.62 250 VAL A N 1
ATOM 1881 C CA . VAL A 1 250 ? -19.156 11.734 -9.133 1 93.62 250 VAL A CA 1
ATOM 1882 C C . VAL A 1 250 ? -18.312 12.992 -9.336 1 93.62 250 VAL A C 1
ATOM 1884 O O . VAL A 1 250 ? -18.828 14.109 -9.336 1 93.62 250 VAL A O 1
ATOM 1887 N N . LEU A 1 251 ? -17.031 12.82 -9.5 1 88.12 251 LEU A N 1
ATOM 1888 C CA . LEU A 1 251 ? -16.141 13.953 -9.703 1 88.12 251 LEU A CA 1
ATOM 1889 C C . LEU A 1 251 ? -16.469 14.688 -11 1 88.12 251 LEU A C 1
ATOM 1891 O O . LEU A 1 251 ? -16.469 15.914 -11.039 1 88.12 251 LEU A O 1
ATOM 1895 N N . ILE A 1 252 ? -16.719 13.953 -12.023 1 91.31 252 ILE A N 1
ATOM 1896 C CA . ILE A 1 252 ? -17.062 14.539 -13.312 1 91.31 252 ILE A CA 1
ATOM 1897 C C . ILE A 1 252 ? -18.391 15.305 -13.195 1 91.31 252 ILE A C 1
ATOM 1899 O O . ILE A 1 252 ? -18.516 16.422 -13.711 1 91.31 252 ILE A O 1
ATOM 1903 N N . PHE A 1 253 ? -19.297 14.703 -12.609 1 92.25 253 PHE A N 1
ATOM 1904 C CA . PHE A 1 253 ? -20.594 15.352 -12.43 1 92.25 253 PHE A CA 1
ATOM 1905 C C . PHE A 1 253 ? -20.438 16.656 -11.648 1 92.25 253 PHE A C 1
ATOM 1907 O O . PHE A 1 253 ? -21.094 17.656 -11.969 1 92.25 253 PHE A O 1
ATOM 1914 N N . LYS A 1 254 ? -19.734 16.562 -10.578 1 88.75 254 LYS A N 1
ATOM 1915 C CA . LYS A 1 254 ? -19.5 17.75 -9.773 1 88.75 254 LYS A CA 1
ATOM 1916 C C . LYS A 1 254 ? -18.828 18.844 -10.602 1 88.75 254 LYS A C 1
ATOM 1918 O O . LYS A 1 254 ? -19.172 20.031 -10.484 1 88.75 254 LYS A O 1
ATOM 1923 N N . TYR A 1 255 ? -17.891 18.438 -11.406 1 87.12 255 TYR A N 1
ATOM 1924 C CA . TYR A 1 255 ? -17.172 19.391 -12.258 1 87.12 255 TYR A CA 1
ATOM 1925 C C . TYR A 1 255 ? -18.109 20.031 -13.273 1 87.12 255 TYR A C 1
ATOM 1927 O O . TYR A 1 255 ? -18.062 21.25 -13.492 1 87.12 255 TYR A O 1
ATOM 1935 N N . LEU A 1 256 ? -18.891 19.234 -13.852 1 90.56 256 LEU A N 1
ATOM 1936 C CA . LEU A 1 256 ? -19.828 19.719 -14.859 1 90.56 256 LEU A CA 1
ATOM 1937 C C . LEU A 1 256 ? -20.875 20.641 -14.227 1 90.56 256 LEU A C 1
ATOM 1939 O O . LEU A 1 256 ? -21.281 21.641 -14.836 1 90.56 256 LEU A O 1
ATOM 1943 N N . LYS A 1 257 ? -21.281 20.328 -13.078 1 90.06 257 LYS A N 1
ATOM 1944 C CA . LYS A 1 257 ? -22.266 21.156 -12.383 1 90.06 257 LYS A CA 1
ATOM 1945 C C . LYS A 1 257 ? -21.656 22.516 -12 1 90.06 257 LYS A C 1
ATOM 1947 O O . LYS A 1 257 ? -22.344 23.531 -12.07 1 90.06 257 LYS A O 1
ATOM 1952 N N . ASN A 1 258 ? -20.469 22.469 -11.633 1 86.25 258 ASN A N 1
ATOM 1953 C CA . ASN A 1 258 ? -19.781 23.703 -11.273 1 86.25 258 ASN A CA 1
ATOM 1954 C C . ASN A 1 258 ? -19.469 24.547 -12.508 1 86.25 258 ASN A C 1
ATOM 1956 O O . ASN A 1 258 ? -19.406 25.781 -12.43 1 86.25 258 ASN A O 1
ATOM 1960 N N . ALA A 1 259 ? -19.203 23.859 -13.578 1 84.75 259 ALA A N 1
ATOM 1961 C CA . ALA A 1 259 ? -18.953 24.578 -14.828 1 84.75 259 ALA A CA 1
ATOM 1962 C C . ALA A 1 259 ? -20.234 25.188 -15.383 1 84.75 259 ALA A C 1
ATOM 1964 O O . ALA A 1 259 ? -20.203 26.234 -16.031 1 84.75 259 ALA A O 1
ATOM 1965 N N . ALA A 1 260 ? -21.297 24.625 -15.102 1 77.81 260 ALA A N 1
ATOM 1966 C CA . ALA A 1 260 ? -22.594 25.125 -15.578 1 77.81 260 ALA A CA 1
ATOM 1967 C C . ALA A 1 260 ? -23.094 26.266 -14.695 1 77.81 260 ALA A C 1
ATOM 1969 O O . ALA A 1 260 ? -23.891 27.094 -15.141 1 77.81 260 ALA A O 1
ATOM 1970 N N . ARG A 1 261 ? -22.469 26.594 -13.57 1 69.12 261 ARG A N 1
ATOM 1971 C CA . ARG A 1 261 ? -22.844 27.734 -12.742 1 69.12 261 ARG A CA 1
ATOM 1972 C C . ARG A 1 261 ? -21.953 28.938 -13.023 1 69.12 261 ARG A C 1
ATOM 1974 O O . ARG A 1 261 ? -20.766 28.781 -13.297 1 69.12 261 ARG A O 1
ATOM 1981 N N . MET B 1 1 ? 23.297 -16.484 -9.617 1 80.5 1 MET B N 1
ATOM 1982 C CA . MET B 1 1 ? 23.609 -15.719 -8.422 1 80.5 1 MET B CA 1
ATOM 1983 C C . MET B 1 1 ? 24.391 -14.461 -8.773 1 80.5 1 MET B C 1
ATOM 1985 O O . MET B 1 1 ? 24.047 -13.359 -8.328 1 80.5 1 MET B O 1
ATOM 1989 N N . GLN B 1 2 ? 25.312 -14.57 -9.766 1 87.5 2 GLN B N 1
ATOM 1990 C CA . GLN B 1 2 ? 26.156 -13.43 -10.102 1 87.5 2 GLN B CA 1
ATOM 1991 C C . GLN B 1 2 ? 25.344 -12.289 -10.695 1 87.5 2 GLN B C 1
ATOM 1993 O O . GLN B 1 2 ? 25.5 -11.133 -10.312 1 87.5 2 GLN B O 1
ATOM 1998 N N . ARG B 1 3 ? 24.453 -12.656 -11.57 1 89.81 3 ARG B N 1
ATOM 1999 C CA . ARG B 1 3 ? 23.625 -11.625 -12.188 1 89.81 3 ARG B CA 1
ATOM 2000 C C . ARG B 1 3 ? 22.734 -10.938 -11.156 1 89.81 3 ARG B C 1
ATOM 2002 O O . ARG B 1 3 ? 22.578 -9.719 -11.188 1 89.81 3 ARG B O 1
ATOM 2009 N N . ALA B 1 4 ? 22.172 -11.742 -10.281 1 90.44 4 ALA B N 1
ATOM 2010 C CA . ALA B 1 4 ? 21.312 -11.211 -9.227 1 90.44 4 ALA B CA 1
ATOM 2011 C C . ALA B 1 4 ? 22.094 -10.281 -8.305 1 90.44 4 ALA B C 1
ATOM 2013 O O . ALA B 1 4 ? 21.578 -9.242 -7.883 1 90.44 4 ALA B O 1
ATOM 2014 N N . LEU B 1 5 ? 23.344 -10.641 -8.055 1 93.38 5 LEU B N 1
ATOM 2015 C CA . LEU B 1 5 ? 24.188 -9.828 -7.18 1 93.38 5 LEU B CA 1
ATOM 2016 C C . LEU B 1 5 ? 24.516 -8.5 -7.836 1 93.38 5 LEU B C 1
ATOM 2018 O O . LEU B 1 5 ? 24.484 -7.453 -7.18 1 93.38 5 LEU B O 1
ATOM 2022 N N . LEU B 1 6 ? 24.828 -8.523 -9.047 1 92.75 6 LEU B N 1
ATOM 2023 C CA . LEU B 1 6 ? 25.156 -7.301 -9.766 1 92.75 6 LEU B CA 1
ATOM 2024 C C . LEU B 1 6 ? 23.938 -6.379 -9.844 1 92.75 6 LEU B C 1
ATOM 2026 O O . LEU B 1 6 ? 24.047 -5.18 -9.578 1 92.75 6 LEU B O 1
ATOM 2030 N N . ALA B 1 7 ? 22.812 -6.977 -10.25 1 93.06 7 ALA B N 1
ATOM 2031 C CA . ALA B 1 7 ? 21.578 -6.199 -10.281 1 93.06 7 ALA B CA 1
ATOM 2032 C C . ALA B 1 7 ? 21.234 -5.656 -8.898 1 93.06 7 ALA B C 1
ATOM 2034 O O . ALA B 1 7 ? 20.844 -4.5 -8.766 1 93.06 7 ALA B O 1
ATOM 2035 N N . GLY B 1 8 ? 21.438 -6.512 -7.93 1 94.5 8 GLY B N 1
ATOM 2036 C CA . GLY B 1 8 ? 21.156 -6.121 -6.559 1 94.5 8 GLY B CA 1
ATOM 2037 C C . GLY B 1 8 ? 22 -4.957 -6.082 1 94.5 8 GLY B C 1
ATOM 2038 O O . GLY B 1 8 ? 21.516 -4.066 -5.387 1 94.5 8 GLY B O 1
ATOM 2039 N N . ILE B 1 9 ? 23.219 -4.965 -6.418 1 94.81 9 ILE B N 1
ATOM 2040 C CA . ILE B 1 9 ? 24.125 -3.904 -6.016 1 94.81 9 ILE B CA 1
ATOM 2041 C C . ILE B 1 9 ? 23.688 -2.576 -6.621 1 94.81 9 ILE B C 1
ATOM 2043 O O . ILE B 1 9 ? 23.656 -1.55 -5.938 1 94.81 9 ILE B O 1
ATOM 2047 N N . ILE B 1 10 ? 23.312 -2.582 -7.824 1 94.62 10 ILE B N 1
ATOM 2048 C CA . ILE B 1 10 ? 22.844 -1.372 -8.492 1 94.62 10 ILE B CA 1
ATOM 2049 C C . ILE B 1 10 ? 21.562 -0.87 -7.82 1 94.62 10 ILE B C 1
ATOM 2051 O O . ILE B 1 10 ? 21.453 0.316 -7.5 1 94.62 10 ILE B O 1
ATOM 2055 N N . ILE B 1 11 ? 20.703 -1.78 -7.582 1 94.81 11 ILE B N 1
ATOM 2056 C CA . ILE B 1 11 ? 19.422 -1.444 -6.961 1 94.81 11 ILE B CA 1
ATOM 2057 C C . ILE B 1 11 ? 19.672 -0.937 -5.539 1 94.81 11 ILE B C 1
ATOM 2059 O O . ILE B 1 11 ? 18.969 -0.03 -5.074 1 94.81 11 ILE B O 1
ATOM 2063 N N . GLY B 1 12 ? 20.672 -1.54 -4.922 1 95.81 12 GLY B N 1
ATOM 2064 C CA . GLY B 1 12 ? 21.031 -1.113 -3.578 1 95.81 12 GLY B CA 1
ATOM 2065 C C . GLY B 1 12 ? 21.516 0.325 -3.52 1 95.81 12 GLY B C 1
ATOM 2066 O O . GLY B 1 12 ? 21.453 0.96 -2.465 1 95.81 12 GLY B O 1
ATOM 2067 N N . PHE B 1 13 ? 21.938 0.805 -4.598 1 95.25 13 PHE B N 1
ATOM 2068 C CA . PHE B 1 13 ? 22.328 2.205 -4.703 1 95.25 13 PHE B CA 1
ATOM 2069 C C . PHE B 1 13 ? 21.125 3.076 -5.066 1 95.25 13 PHE B C 1
ATOM 2071 O O . PHE B 1 13 ? 20.938 4.145 -4.48 1 95.25 13 PHE B O 1
ATOM 2078 N N . LEU B 1 14 ? 20.344 2.604 -5.918 1 96.19 14 LEU B N 1
ATOM 2079 C CA . LEU B 1 14 ? 19.25 3.385 -6.488 1 96.19 14 LEU B CA 1
ATOM 2080 C C . LEU B 1 14 ? 18.156 3.631 -5.453 1 96.19 14 LEU B C 1
ATOM 2082 O O . LEU B 1 14 ? 17.688 4.762 -5.297 1 96.19 14 LEU B O 1
ATOM 2086 N N . CYS B 1 15 ? 17.766 2.621 -4.742 1 95.25 15 CYS B N 1
ATOM 2087 C CA . CYS B 1 15 ? 16.609 2.689 -3.859 1 95.25 15 CYS B CA 1
ATOM 2088 C C . CYS B 1 15 ? 16.844 3.688 -2.732 1 95.25 15 CYS B C 1
ATOM 2090 O O . CYS B 1 15 ? 16.047 4.609 -2.539 1 95.25 15 CYS B O 1
ATOM 2092 N N . PRO B 1 16 ? 17.953 3.596 -2.035 1 94.69 16 PRO B N 1
ATOM 2093 C CA . PRO B 1 16 ? 18.156 4.566 -0.956 1 94.69 16 PRO B CA 1
ATOM 2094 C C . PRO B 1 16 ? 18.422 5.977 -1.473 1 94.69 16 PRO B C 1
ATOM 2096 O O . PRO B 1 16 ? 18.047 6.957 -0.816 1 94.69 16 PRO B O 1
ATOM 2099 N N . LEU B 1 17 ? 19 6.125 -2.625 1 94.38 17 LEU B N 1
ATOM 2100 C CA . LEU B 1 17 ? 19.234 7.445 -3.211 1 94.38 17 LEU B CA 1
ATOM 2101 C C . LEU B 1 17 ? 17.906 8.141 -3.512 1 94.38 17 LEU B C 1
ATOM 2103 O O . LEU B 1 17 ? 17.766 9.344 -3.293 1 94.38 17 LEU B O 1
ATOM 2107 N N . MET B 1 18 ? 16.969 7.387 -4 1 93.44 18 MET B N 1
ATOM 2108 C CA . MET B 1 18 ? 15.641 7.926 -4.219 1 93.44 18 MET B CA 1
ATOM 2109 C C . MET B 1 18 ? 14.898 8.102 -2.895 1 93.44 18 MET B C 1
ATOM 2111 O O . MET B 1 18 ? 14.203 9.102 -2.697 1 93.44 18 MET B O 1
ATOM 2115 N N . GLY B 1 19 ? 15.133 7.172 -2.072 1 92.69 19 GLY B N 1
ATOM 2116 C CA . GLY B 1 19 ? 14.422 7.109 -0.806 1 92.69 19 GLY B CA 1
ATOM 2117 C C . GLY B 1 19 ? 14.68 8.312 0.085 1 92.69 19 GLY B C 1
ATOM 2118 O O . GLY B 1 19 ? 13.773 8.789 0.77 1 92.69 19 GLY B O 1
ATOM 2119 N N . ILE B 1 20 ? 15.867 8.844 0.14 1 92.75 20 ILE B N 1
ATOM 2120 C CA . ILE B 1 20 ? 16.219 9.945 1.026 1 92.75 20 ILE B CA 1
ATOM 2121 C C . ILE B 1 20 ? 15.375 11.172 0.675 1 92.75 20 ILE B C 1
ATOM 2123 O O . ILE B 1 20 ? 14.898 11.883 1.564 1 92.75 20 ILE B O 1
ATOM 2127 N N . PHE B 1 21 ? 15.133 11.406 -0.544 1 91.38 21 PHE B N 1
ATOM 2128 C CA . PHE B 1 21 ? 14.352 12.562 -0.966 1 91.38 21 PHE B CA 1
ATOM 2129 C C . PHE B 1 21 ? 12.859 12.297 -0.776 1 91.38 21 PHE B C 1
ATOM 2131 O O . PHE B 1 21 ? 12.102 13.211 -0.444 1 91.38 21 PHE B O 1
ATOM 2138 N N . ILE B 1 22 ? 12.523 11.023 -1.012 1 88.5 22 ILE B N 1
ATOM 2139 C CA . ILE B 1 22 ? 11.125 10.648 -0.831 1 88.5 22 ILE B CA 1
ATOM 2140 C C . ILE B 1 22 ? 10.727 10.836 0.63 1 88.5 22 ILE B C 1
ATOM 2142 O O . ILE B 1 22 ? 9.656 11.383 0.921 1 88.5 22 ILE B O 1
ATOM 2146 N N . VAL B 1 23 ? 11.602 10.438 1.525 1 86.31 23 VAL B N 1
ATOM 2147 C CA . VAL B 1 23 ? 11.32 10.492 2.957 1 86.31 23 VAL B CA 1
ATOM 2148 C C . VAL B 1 23 ? 11.352 11.945 3.432 1 86.31 23 VAL B C 1
ATOM 2150 O O . VAL B 1 23 ? 10.461 12.391 4.152 1 86.31 23 VAL B O 1
ATOM 2153 N N . LEU B 1 24 ? 12.25 12.781 3.027 1 85.44 24 LEU B N 1
ATOM 2154 C CA . LEU B 1 24 ? 12.43 14.148 3.502 1 85.44 24 LEU B CA 1
ATOM 2155 C C . LEU B 1 24 ? 11.352 15.07 2.932 1 85.44 24 LEU B C 1
ATOM 2157 O O . LEU B 1 24 ? 11 16.078 3.549 1 85.44 24 LEU B O 1
ATOM 2161 N N . ARG B 1 25 ? 10.883 14.625 1.792 1 82.38 25 ARG B N 1
ATOM 2162 C CA . ARG B 1 25 ? 9.844 15.445 1.175 1 82.38 25 ARG B CA 1
ATOM 2163 C C . ARG B 1 25 ? 8.453 14.945 1.552 1 82.38 25 ARG B C 1
ATOM 2165 O O . ARG B 1 25 ? 7.453 15.406 1.003 1 82.38 25 ARG B O 1
ATOM 2172 N N . ARG B 1 26 ? 8.367 13.93 2.371 1 75.62 26 ARG B N 1
ATOM 2173 C CA . ARG B 1 26 ? 7.117 13.383 2.895 1 75.62 26 ARG B CA 1
ATOM 2174 C C . ARG B 1 26 ? 6.25 12.836 1.769 1 75.62 26 ARG B C 1
ATOM 2176 O O . ARG B 1 26 ? 5.043 13.094 1.725 1 75.62 26 ARG B O 1
ATOM 2183 N N . MET B 1 27 ? 6.895 12.211 0.839 1 76.19 27 MET B N 1
ATOM 2184 C CA . MET B 1 27 ? 6.223 11.602 -0.306 1 76.19 27 MET B CA 1
ATOM 2185 C C . MET B 1 27 ? 6.297 10.078 -0.237 1 76.19 27 MET B C 1
ATOM 2187 O O . MET B 1 27 ? 6.477 9.414 -1.26 1 76.19 27 MET B O 1
ATOM 2191 N N . SER B 1 28 ? 6.32 9.547 0.894 1 71.62 28 SER B N 1
ATOM 2192 C CA . SER B 1 28 ? 6.562 8.117 1.067 1 71.62 28 SER B CA 1
ATOM 2193 C C . SER B 1 28 ? 5.453 7.289 0.435 1 71.62 28 SER B C 1
ATOM 2195 O O . SER B 1 28 ? 5.68 6.148 0.027 1 71.62 28 SER B O 1
ATOM 2197 N N . LEU B 1 29 ? 4.285 7.914 0.275 1 73.19 29 LEU B N 1
ATOM 2198 C CA . LEU B 1 29 ? 3.139 7.18 -0.245 1 73.19 29 LEU B CA 1
ATOM 2199 C C . LEU B 1 29 ? 3.225 7.043 -1.762 1 73.19 29 LEU B C 1
ATOM 2201 O O . LEU B 1 29 ? 2.561 6.184 -2.35 1 73.19 29 LEU B O 1
ATOM 2205 N N . ILE B 1 30 ? 4.031 7.797 -2.373 1 78 30 ILE B N 1
ATOM 2206 C CA . ILE B 1 30 ? 4.121 7.793 -3.828 1 78 30 ILE B CA 1
ATOM 2207 C C . ILE B 1 30 ? 4.742 6.48 -4.305 1 78 30 ILE B C 1
ATOM 2209 O O . ILE B 1 30 ? 4.297 5.895 -5.293 1 78 30 ILE B O 1
ATOM 2213 N N . GLY B 1 31 ? 5.762 6.031 -3.623 1 83.44 31 GLY B N 1
ATOM 2214 C CA . GLY B 1 31 ? 6.371 4.758 -3.969 1 83.44 31 GLY B CA 1
ATOM 2215 C C . GLY B 1 31 ? 5.395 3.598 -3.934 1 83.44 31 GLY B C 1
ATOM 2216 O O . GLY B 1 31 ? 5.375 2.766 -4.844 1 83.44 31 GLY B O 1
ATOM 2217 N N . ASP B 1 32 ? 4.621 3.586 -2.965 1 81.12 32 ASP B N 1
ATOM 2218 C CA . ASP B 1 32 ? 3.613 2.539 -2.82 1 81.12 32 ASP B CA 1
ATOM 2219 C C . ASP B 1 32 ? 2.562 2.633 -3.924 1 81.12 32 ASP B C 1
ATOM 2221 O O . ASP B 1 32 ? 2.193 1.62 -4.523 1 81.12 32 ASP B O 1
ATOM 2225 N N . GLY B 1 33 ? 2.131 3.852 -4.133 1 83.75 33 GLY B N 1
ATOM 2226 C CA . GLY B 1 33 ? 1.148 4.066 -5.184 1 83.75 33 GLY B CA 1
ATOM 2227 C C . GLY B 1 33 ? 1.629 3.613 -6.551 1 83.75 33 GLY B C 1
ATOM 2228 O O . GLY B 1 33 ? 0.923 2.885 -7.25 1 83.75 33 GLY B O 1
ATOM 2229 N N . LEU B 1 34 ? 2.768 3.93 -6.848 1 87.5 34 LEU B N 1
ATOM 2230 C CA . LEU B 1 34 ? 3.316 3.617 -8.164 1 87.5 34 LEU B CA 1
ATOM 2231 C C . LEU B 1 34 ? 3.588 2.123 -8.297 1 87.5 34 LEU B C 1
ATOM 2233 O O . LEU B 1 34 ? 3.408 1.549 -9.375 1 87.5 34 LEU B O 1
ATOM 2237 N N . SER B 1 35 ? 4.023 1.526 -7.246 1 89.06 35 SER B N 1
ATOM 2238 C CA . SER B 1 35 ? 4.32 0.097 -7.289 1 89.06 35 SER B CA 1
ATOM 2239 C C . SER B 1 35 ? 3.061 -0.718 -7.566 1 89.06 35 SER B C 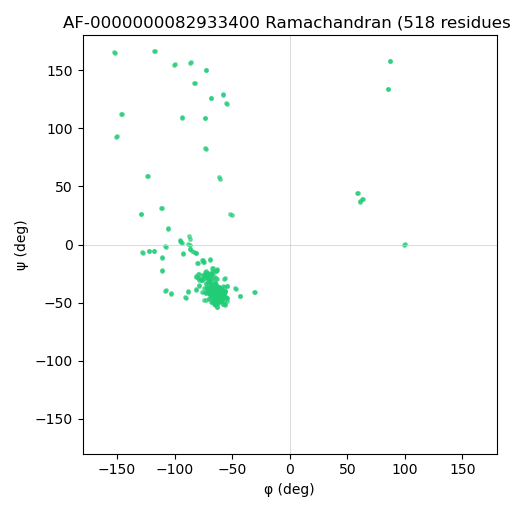1
ATOM 2241 O O . SER B 1 35 ? 3.113 -1.726 -8.273 1 89.06 35 SER B O 1
ATOM 2243 N N . HIS B 1 36 ? 2.025 -0.312 -7.066 1 87.31 36 HIS B N 1
ATOM 2244 C CA . HIS B 1 36 ? 0.775 -1.027 -7.293 1 87.31 36 HIS B CA 1
ATOM 2245 C C . HIS B 1 36 ? 0.29 -0.848 -8.727 1 87.31 36 HIS B C 1
ATOM 2247 O O . HIS B 1 36 ? -0.266 -1.776 -9.32 1 87.31 36 HIS B O 1
ATOM 2253 N N . VAL B 1 37 ? 0.493 0.324 -9.25 1 90.69 37 VAL B N 1
ATOM 2254 C CA . VAL B 1 37 ? 0.141 0.546 -10.648 1 90.69 37 VAL B CA 1
ATOM 2255 C C . VAL B 1 37 ? 1.078 -0.253 -11.547 1 90.69 37 VAL B C 1
ATOM 2257 O O . VAL B 1 37 ? 0.667 -0.741 -12.602 1 90.69 37 VAL B O 1
ATOM 2260 N N . ALA B 1 38 ? 2.258 -0.353 -11.148 1 91.94 38 ALA B N 1
ATOM 2261 C CA . ALA B 1 38 ? 3.238 -1.143 -11.883 1 91.94 38 ALA B CA 1
ATOM 2262 C C . ALA B 1 38 ? 2.76 -2.58 -12.062 1 91.94 38 ALA B C 1
ATOM 2264 O O . ALA B 1 38 ? 3.084 -3.229 -13.062 1 91.94 38 ALA B O 1
ATOM 2265 N N . LEU B 1 39 ? 2 -3.068 -11.195 1 89.81 39 LEU B N 1
ATOM 2266 C CA . LEU B 1 39 ? 1.459 -4.422 -11.273 1 89.81 39 LEU B CA 1
ATOM 2267 C C . LEU B 1 39 ? 0.556 -4.574 -12.5 1 89.81 39 LEU B C 1
ATOM 2269 O O . LEU B 1 39 ? 0.529 -5.633 -13.125 1 89.81 39 LEU B O 1
ATOM 2273 N N . SER B 1 40 ? -0.174 -3.549 -12.766 1 92.19 40 SER B N 1
ATOM 2274 C CA . SER B 1 40 ? -1.008 -3.584 -13.961 1 92.19 40 SER B CA 1
ATOM 2275 C C . SER B 1 40 ? -0.157 -3.678 -15.227 1 92.19 40 SER B C 1
ATOM 2277 O O . SER B 1 40 ? -0.553 -4.32 -16.203 1 92.19 40 SER B O 1
ATOM 2279 N N . GLY B 1 41 ? 0.933 -3.004 -15.211 1 92.44 41 GLY B N 1
ATOM 2280 C CA . GLY B 1 41 ? 1.86 -3.115 -16.328 1 92.44 41 GLY B CA 1
ATOM 2281 C C . GLY B 1 41 ? 2.416 -4.516 -16.5 1 92.44 41 GLY B C 1
ATOM 2282 O O . GLY B 1 41 ? 2.486 -5.023 -17.625 1 92.44 41 GLY B O 1
ATOM 2283 N N . ILE B 1 42 ? 2.768 -5.117 -15.43 1 89.69 42 ILE B N 1
ATOM 2284 C CA . ILE B 1 42 ? 3.264 -6.488 -15.445 1 89.69 42 ILE B CA 1
ATOM 2285 C C . ILE B 1 42 ? 2.188 -7.418 -16 1 89.69 42 ILE B C 1
ATOM 2287 O O . ILE B 1 42 ? 2.455 -8.227 -16.891 1 89.69 42 ILE B O 1
ATOM 2291 N N . ALA B 1 43 ? 0.981 -7.277 -15.492 1 89.81 43 ALA B N 1
ATOM 2292 C CA . ALA B 1 43 ? -0.132 -8.125 -15.914 1 89.81 43 ALA B CA 1
ATOM 2293 C C . ALA B 1 43 ? -0.417 -7.953 -17.406 1 89.81 43 ALA B C 1
ATOM 2295 O O . ALA B 1 43 ? -0.67 -8.93 -18.109 1 89.81 43 ALA B O 1
ATOM 2296 N N . THR B 1 44 ? -0.354 -6.738 -17.828 1 91.69 44 THR B N 1
ATOM 2297 C CA . THR B 1 44 ? -0.575 -6.457 -19.25 1 91.69 44 THR B CA 1
ATOM 2298 C C . THR B 1 44 ? 0.524 -7.086 -20.109 1 91.69 44 THR B C 1
ATOM 2300 O O . THR B 1 44 ? 0.246 -7.664 -21.156 1 91.69 44 THR B O 1
ATOM 2303 N N . GLY B 1 45 ? 1.741 -6.906 -19.656 1 89.19 45 GLY B N 1
ATOM 2304 C CA . GLY B 1 45 ? 2.844 -7.535 -20.375 1 89.19 45 GLY B CA 1
ATOM 2305 C C . GLY B 1 45 ? 2.707 -9.039 -20.469 1 89.19 45 GLY B C 1
ATOM 2306 O O . GLY B 1 45 ? 2.959 -9.625 -21.531 1 89.19 45 GLY B O 1
ATOM 2307 N N . ILE B 1 46 ? 2.271 -9.656 -19.406 1 85.12 46 ILE B N 1
ATOM 2308 C CA . ILE B 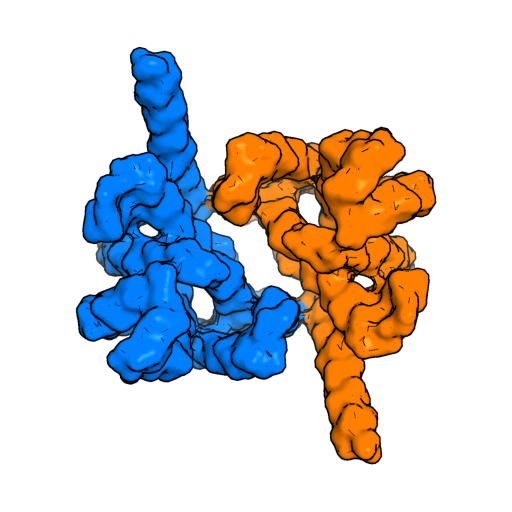1 46 ? 2.088 -11.102 -19.359 1 85.12 46 ILE B CA 1
ATOM 2309 C C . ILE B 1 46 ? 0.961 -11.5 -20.312 1 85.12 46 ILE B C 1
ATOM 2311 O O . ILE B 1 46 ? 1.1 -12.453 -21.094 1 85.12 46 ILE B O 1
ATOM 2315 N N . LEU B 1 47 ? -0.104 -10.828 -20.281 1 86.38 47 LEU B N 1
ATOM 2316 C CA . LEU B 1 47 ? -1.275 -11.141 -21.094 1 86.38 47 LEU B CA 1
ATOM 2317 C C . LEU B 1 47 ? -0.963 -10.984 -22.578 1 86.38 47 LEU B C 1
ATOM 2319 O O . LEU B 1 47 ? -1.44 -11.766 -23.406 1 86.38 47 LEU B O 1
ATOM 2323 N N . LEU B 1 48 ? -0.204 -9.984 -22.875 1 88.19 48 LEU B N 1
ATOM 2324 C CA . LEU B 1 48 ? 0.123 -9.711 -24.281 1 88.19 48 LEU B CA 1
ATOM 2325 C C . LEU B 1 48 ? 1.342 -10.516 -24.719 1 88.19 48 LEU B C 1
ATOM 2327 O O . LEU B 1 48 ? 1.75 -10.445 -25.875 1 88.19 48 LEU B O 1
ATOM 2331 N N . ASN B 1 49 ? 1.912 -11.195 -23.875 1 84.5 49 ASN B N 1
ATOM 2332 C CA . ASN B 1 49 ? 3.08 -12.031 -24.125 1 84.5 49 ASN B CA 1
ATOM 2333 C C . ASN B 1 49 ? 4.27 -11.195 -24.609 1 84.5 49 ASN B C 1
ATOM 2335 O O . ASN B 1 49 ? 4.957 -11.578 -25.547 1 84.5 49 ASN B O 1
ATOM 2339 N N . ILE B 1 50 ? 4.344 -10.078 -24.031 1 86.06 50 ILE B N 1
ATOM 2340 C CA . ILE B 1 50 ? 5.496 -9.227 -24.312 1 86.06 50 ILE B CA 1
ATOM 2341 C C . ILE B 1 50 ? 6.289 -8.992 -23.031 1 86.06 50 ILE B C 1
ATOM 2343 O O . ILE B 1 50 ? 5.844 -9.367 -21.938 1 86.06 50 ILE B O 1
ATOM 2347 N N . SER B 1 51 ? 7.543 -8.445 -23.266 1 81.56 51 SER B N 1
ATOM 2348 C CA . SER B 1 51 ? 8.414 -8.227 -22.125 1 81.56 51 SER B CA 1
ATOM 2349 C C . SER B 1 51 ? 7.734 -7.371 -21.062 1 81.56 51 SER B C 1
ATOM 2351 O O . SER B 1 51 ? 7.359 -6.227 -21.328 1 81.56 51 SER B O 1
ATOM 2353 N N . PRO B 1 52 ? 7.582 -7.867 -19.828 1 84.88 52 PRO B N 1
ATOM 2354 C CA . PRO B 1 52 ? 6.887 -7.129 -18.781 1 84.88 52 PRO B CA 1
ATOM 2355 C C . PRO B 1 52 ? 7.637 -5.875 -18.344 1 84.88 52 PRO B C 1
ATOM 2357 O O . PRO B 1 52 ? 7.012 -4.891 -17.922 1 84.88 52 PRO B O 1
ATOM 2360 N N . LEU B 1 53 ? 8.922 -5.879 -18.516 1 84.81 53 LEU B N 1
ATOM 2361 C CA . LEU B 1 53 ? 9.719 -4.742 -18.078 1 84.81 53 LEU B CA 1
ATOM 2362 C C . LEU B 1 53 ? 9.328 -3.475 -18.828 1 84.81 53 LEU B C 1
ATOM 2364 O O . LEU B 1 53 ? 9.039 -2.447 -18.203 1 84.81 53 LEU B O 1
ATOM 2368 N N . GLY B 1 54 ? 9.297 -3.607 -20.125 1 85.94 54 GLY B N 1
ATOM 2369 C CA . GLY B 1 54 ? 8.953 -2.449 -20.922 1 85.94 54 GLY B CA 1
ATOM 2370 C C . GLY B 1 54 ? 7.551 -1.934 -20.672 1 85.94 54 GLY B C 1
ATOM 2371 O O . GLY B 1 54 ? 7.344 -0.728 -20.516 1 85.94 54 GLY B O 1
ATOM 2372 N N . VAL B 1 55 ? 6.629 -2.805 -20.578 1 91.12 55 VAL B N 1
ATOM 2373 C CA . VAL B 1 55 ? 5.23 -2.422 -20.406 1 91.12 55 VAL B CA 1
ATOM 2374 C C . VAL B 1 55 ? 5.035 -1.818 -19.016 1 91.12 55 VAL B C 1
ATOM 2376 O O . VAL B 1 55 ? 4.328 -0.818 -18.859 1 91.12 55 VAL B O 1
ATOM 2379 N N . THR B 1 56 ? 5.668 -2.391 -18.047 1 91.31 56 THR B N 1
ATOM 2380 C CA . THR B 1 56 ? 5.594 -1.888 -16.688 1 91.31 56 THR B CA 1
ATOM 2381 C C . THR B 1 56 ? 6.148 -0.469 -16.594 1 91.31 56 THR B C 1
ATOM 2383 O O . THR B 1 56 ? 5.59 0.381 -15.906 1 91.31 56 THR B O 1
ATOM 2386 N N . LEU B 1 57 ? 7.211 -0.287 -17.312 1 90.81 57 LEU B N 1
ATOM 2387 C CA . LEU B 1 57 ? 7.812 1.043 -17.328 1 90.81 57 LEU B CA 1
ATOM 2388 C C . LEU B 1 57 ? 6.84 2.076 -17.891 1 90.81 57 LEU B C 1
ATOM 2390 O O . LEU B 1 57 ? 6.684 3.158 -17.312 1 90.81 57 LEU B O 1
ATOM 2394 N N . VAL B 1 58 ? 6.203 1.725 -18.891 1 92.94 58 VAL B N 1
ATOM 2395 C CA . VAL B 1 58 ? 5.258 2.631 -19.531 1 92.94 58 VAL B CA 1
ATOM 2396 C C . VAL B 1 58 ? 4.098 2.924 -18.578 1 92.94 58 VAL B C 1
ATOM 2398 O O . VAL B 1 58 ? 3.742 4.086 -18.375 1 92.94 58 VAL B O 1
ATOM 2401 N N . PHE B 1 59 ? 3.533 1.944 -18 1 94.12 59 PHE B N 1
ATOM 2402 C CA . PHE B 1 59 ? 2.42 2.098 -17.078 1 94.12 59 PHE B CA 1
ATOM 2403 C C . PHE B 1 59 ? 2.83 2.945 -15.875 1 94.12 59 PHE B C 1
ATOM 2405 O O . PHE B 1 59 ? 2.082 3.824 -15.445 1 94.12 59 PHE B O 1
ATOM 2412 N N . SER B 1 60 ? 4.008 2.672 -15.367 1 91.88 60 SER B N 1
ATOM 2413 C CA . SER B 1 60 ? 4.48 3.387 -14.188 1 91.88 60 SER B CA 1
ATOM 2414 C C . SER B 1 60 ? 4.707 4.863 -14.492 1 91.88 60 SER B C 1
ATOM 2416 O O . SER B 1 60 ? 4.391 5.727 -13.672 1 91.88 60 SER B O 1
ATOM 2418 N N . VAL B 1 61 ? 5.234 5.129 -15.641 1 92 61 VAL B N 1
ATOM 2419 C CA . VAL B 1 61 ? 5.5 6.512 -16.016 1 92 61 VAL B CA 1
ATOM 2420 C C . VAL B 1 61 ? 4.184 7.25 -16.25 1 92 61 VAL B C 1
ATOM 2422 O O . VAL B 1 61 ? 4.02 8.391 -15.805 1 92 61 VAL B O 1
ATOM 2425 N N . ILE B 1 62 ? 3.258 6.602 -16.891 1 93.88 62 ILE B N 1
ATOM 2426 C CA . ILE B 1 62 ? 1.946 7.207 -17.094 1 93.88 62 ILE B CA 1
ATOM 2427 C C . ILE B 1 62 ? 1.292 7.492 -15.75 1 93.88 62 ILE B C 1
ATOM 2429 O O . ILE B 1 62 ? 0.738 8.578 -15.539 1 93.88 62 ILE B O 1
ATOM 2433 N N . ALA B 1 63 ? 1.376 6.535 -14.891 1 91.31 63 ALA B N 1
ATOM 2434 C CA . ALA B 1 63 ? 0.812 6.711 -13.555 1 91.31 63 ALA B CA 1
ATOM 2435 C C . ALA B 1 63 ? 1.496 7.855 -12.812 1 91.31 63 ALA B C 1
ATOM 2437 O O . ALA B 1 63 ? 0.838 8.641 -12.125 1 91.31 63 ALA B O 1
ATOM 2438 N N . ALA B 1 64 ? 2.801 7.906 -12.953 1 89.62 64 ALA B N 1
ATOM 2439 C CA . ALA B 1 64 ? 3.574 8.969 -12.312 1 89.62 64 ALA B CA 1
ATOM 2440 C C . ALA B 1 64 ? 3.125 10.344 -12.797 1 89.62 64 ALA B C 1
ATOM 2442 O O . ALA B 1 64 ? 2.947 11.266 -12 1 89.62 64 ALA B O 1
ATOM 2443 N N . LEU B 1 65 ? 2.904 10.492 -14.062 1 89.31 65 LEU B N 1
ATOM 2444 C CA . LEU B 1 65 ? 2.449 11.742 -14.656 1 89.31 65 LEU B CA 1
ATOM 2445 C C . LEU B 1 65 ? 1.032 12.078 -14.195 1 89.31 65 LEU B C 1
ATOM 2447 O O . LEU B 1 65 ? 0.729 13.234 -13.898 1 89.31 65 LEU B O 1
ATOM 2451 N N . ALA B 1 66 ? 0.205 11.078 -14.109 1 87.31 66 ALA B N 1
ATOM 2452 C CA . ALA B 1 66 ? -1.174 11.273 -13.672 1 87.31 66 ALA B CA 1
ATOM 2453 C C . ALA B 1 66 ? -1.226 11.711 -12.211 1 87.31 66 ALA B C 1
ATOM 2455 O O . ALA B 1 66 ? -1.994 12.609 -11.852 1 87.31 66 ALA B O 1
ATOM 2456 N N . ILE B 1 67 ? -0.443 11.07 -11.406 1 82.44 67 ILE B N 1
ATOM 2457 C CA . ILE B 1 67 ? -0.388 11.414 -9.984 1 82.44 67 ILE B CA 1
ATOM 2458 C C . ILE B 1 67 ? 0.059 12.859 -9.82 1 82.44 67 ILE B C 1
ATOM 2460 O O . ILE B 1 67 ? -0.527 13.609 -9.039 1 82.44 67 ILE B O 1
ATOM 2464 N N . GLU B 1 68 ? 1.134 13.242 -10.531 1 79.56 68 GLU B N 1
ATOM 2465 C CA . GLU B 1 68 ? 1.641 14.602 -10.438 1 79.56 68 GLU B CA 1
ATOM 2466 C C . GLU B 1 68 ? 0.59 15.617 -10.891 1 79.56 68 GLU B C 1
ATOM 2468 O O . GLU B 1 68 ? 0.443 16.672 -10.289 1 79.56 68 GLU B O 1
ATOM 2473 N N . LYS B 1 69 ? -0.102 15.328 -11.961 1 79.62 69 LYS B N 1
ATOM 2474 C CA . LYS B 1 69 ? -1.133 16.219 -12.484 1 79.62 69 LYS B CA 1
ATOM 2475 C C . LYS B 1 69 ? -2.273 16.391 -11.484 1 79.62 69 LYS B C 1
ATOM 2477 O O . LYS B 1 69 ? -2.766 17.5 -11.273 1 79.62 69 LYS B O 1
ATOM 2482 N N . LEU B 1 70 ? -2.672 15.336 -10.844 1 73.19 70 LEU B N 1
ATOM 2483 C CA . LEU B 1 70 ? -3.795 15.367 -9.914 1 73.19 70 LEU B CA 1
ATOM 2484 C C . LEU B 1 70 ? -3.402 16.047 -8.602 1 73.19 70 LEU B C 1
ATOM 2486 O O . LEU B 1 70 ? -4.23 16.688 -7.961 1 73.19 70 LEU B O 1
ATOM 2490 N N . ARG B 1 71 ? -2.209 15.727 -8.172 1 71.5 71 ARG B N 1
ATOM 2491 C CA . ARG B 1 71 ? -1.698 16.328 -6.938 1 71.5 71 ARG B CA 1
ATOM 2492 C C . ARG B 1 71 ? -1.711 17.844 -7.023 1 71.5 71 ARG B C 1
ATOM 2494 O O . ARG B 1 71 ? -1.992 18.531 -6.035 1 71.5 71 ARG B O 1
ATOM 2501 N N . LYS B 1 72 ? -1.384 18.438 -8.117 1 68.31 72 LYS B N 1
ATOM 2502 C CA . LYS B 1 72 ? -1.362 19.891 -8.328 1 68.31 72 LYS B CA 1
ATOM 2503 C C . LYS B 1 72 ? -2.773 20.469 -8.312 1 68.31 72 LYS B C 1
ATOM 2505 O O . LYS B 1 72 ? -2.994 21.562 -7.785 1 68.31 72 LYS B O 1
ATOM 2510 N N . SER B 1 73 ? -3.604 19.688 -8.883 1 61.72 73 SER B N 1
ATOM 2511 C CA . SER B 1 73 ? -4.961 20.203 -9.031 1 61.72 73 SER B CA 1
ATOM 2512 C C . SER B 1 73 ? -5.738 20.094 -7.723 1 61.72 73 SER B C 1
ATOM 2514 O O . SER B 1 73 ? -6.656 20.891 -7.477 1 61.72 73 SER B O 1
ATOM 2516 N N . TYR B 1 74 ? -5.359 19.062 -6.977 1 56.88 74 TYR B N 1
ATOM 2517 C CA . TYR B 1 74 ? -6.098 18.859 -5.738 1 56.88 74 TYR B CA 1
ATOM 2518 C C . TYR B 1 74 ? -5.16 18.859 -4.539 1 56.88 74 TYR B C 1
ATOM 2520 O O . TYR B 1 74 ? -4.961 17.812 -3.9 1 56.88 74 TYR B O 1
ATOM 2528 N N . GLU B 1 75 ? -4.527 19.875 -4.398 1 56.91 75 GLU B N 1
ATOM 2529 C CA . GLU B 1 75 ? -3.572 19.984 -3.299 1 56.91 75 GLU B CA 1
ATOM 2530 C C . GLU B 1 75 ? -4.152 19.422 -2.004 1 56.91 75 GLU B C 1
ATOM 2532 O O . GLU B 1 75 ? -3.469 18.719 -1.266 1 56.91 75 GLU B O 1
ATOM 2537 N N . LYS B 1 76 ? -5.453 19.844 -1.803 1 54.56 76 LYS B N 1
ATOM 2538 C CA . LYS B 1 76 ? -6.102 19.469 -0.551 1 54.56 76 LYS B CA 1
ATOM 2539 C C . LYS B 1 76 ? -6.375 17.969 -0.504 1 54.56 76 LYS B C 1
ATOM 2541 O O . LYS B 1 76 ? -6.527 17.391 0.576 1 54.56 76 LYS B O 1
ATOM 2546 N N . TYR B 1 77 ? -6.215 17.406 -1.688 1 59.88 77 TYR B N 1
ATOM 2547 C CA . TYR B 1 77 ? -6.602 16 -1.707 1 59.88 77 TYR B CA 1
ATOM 2548 C C . TYR B 1 77 ? -5.5 15.141 -2.305 1 59.88 77 TYR B C 1
ATOM 2550 O O . TYR B 1 77 ? -5.777 14.125 -2.938 1 59.88 77 TYR B O 1
ATOM 2558 N N . ALA B 1 78 ? -4.301 15.586 -2.209 1 64.56 78 ALA B N 1
ATOM 2559 C CA . ALA B 1 78 ? -3.16 14.867 -2.768 1 64.56 78 ALA B CA 1
ATOM 2560 C C . ALA B 1 78 ? -3.207 13.383 -2.395 1 64.56 78 ALA B C 1
ATOM 2562 O O . ALA B 1 78 ? -2.982 12.516 -3.24 1 64.56 78 ALA B O 1
ATOM 2563 N N . GLU B 1 79 ? -3.598 13.117 -1.271 1 68 79 GLU B N 1
ATOM 2564 C CA . GLU B 1 79 ? -3.676 11.734 -0.797 1 68 79 GLU B CA 1
ATOM 2565 C C . GLU B 1 79 ? -4.781 10.969 -1.515 1 68 79 GLU B C 1
ATOM 2567 O O . GLU B 1 79 ? -4.625 9.781 -1.814 1 68 79 GLU B O 1
ATOM 2572 N N . LEU B 1 80 ? -5.812 11.727 -1.867 1 69.75 80 LEU B N 1
ATOM 2573 C CA . LEU B 1 80 ? -6.93 11.102 -2.564 1 69.75 80 LEU B CA 1
ATOM 2574 C C . LEU B 1 80 ? -6.539 10.719 -3.99 1 69.75 80 LEU B C 1
ATOM 2576 O O . LEU B 1 80 ? -6.941 9.672 -4.488 1 69.75 80 LEU B O 1
ATOM 2580 N N . SER B 1 81 ? -5.773 11.641 -4.645 1 75.44 81 SER B N 1
ATOM 2581 C CA . SER B 1 81 ? -5.32 11.359 -6.004 1 75.44 81 SER B CA 1
ATOM 2582 C C . SER B 1 81 ? -4.473 10.094 -6.055 1 75.44 81 SER B C 1
ATOM 2584 O O . SER B 1 81 ? -4.648 9.25 -6.938 1 75.44 81 SER B O 1
ATOM 2586 N N . ILE B 1 82 ? -3.592 9.922 -5.117 1 77.69 82 ILE B N 1
ATOM 2587 C CA . ILE B 1 82 ? -2.73 8.742 -5.043 1 77.69 82 ILE B CA 1
ATOM 2588 C C . ILE B 1 82 ? -3.58 7.5 -4.793 1 77.69 82 ILE B C 1
ATOM 2590 O O . ILE B 1 82 ? -3.375 6.461 -5.43 1 77.69 82 ILE B O 1
ATOM 2594 N N . SER B 1 83 ? -4.57 7.656 -3.988 1 75.81 83 SER B N 1
ATOM 2595 C CA . SER B 1 83 ? -5.445 6.543 -3.646 1 75.81 83 SER B CA 1
ATOM 2596 C C . SER B 1 83 ? -6.238 6.07 -4.863 1 75.81 83 SER B C 1
ATOM 2598 O O . SER B 1 83 ? -6.391 4.863 -5.078 1 75.81 83 SER B O 1
ATOM 2600 N N . ILE B 1 84 ? -6.699 7.012 -5.641 1 83.25 84 ILE B N 1
ATOM 2601 C CA . ILE B 1 84 ? -7.496 6.703 -6.82 1 83.25 84 ILE B CA 1
ATOM 2602 C C . ILE B 1 84 ? -6.645 5.953 -7.84 1 83.25 84 ILE B C 1
ATOM 2604 O O . ILE B 1 84 ? -7.039 4.898 -8.336 1 83.25 84 ILE B O 1
ATOM 2608 N N . ILE B 1 85 ? -5.512 6.527 -8.109 1 85.94 85 ILE B N 1
ATOM 2609 C CA . ILE B 1 85 ? -4.633 5.941 -9.117 1 85.94 85 ILE B CA 1
ATOM 2610 C C . ILE B 1 85 ? -4.156 4.57 -8.648 1 85.94 85 ILE B C 1
ATOM 2612 O O . ILE B 1 85 ? -4.113 3.621 -9.438 1 85.94 85 ILE B O 1
ATOM 2616 N N . MET B 1 86 ? -3.824 4.5 -7.422 1 87 86 MET B N 1
ATOM 2617 C CA . MET B 1 86 ? -3.367 3.234 -6.852 1 87 86 MET B CA 1
ATOM 2618 C C . MET B 1 86 ? -4.465 2.18 -6.914 1 87 86 MET B C 1
ATOM 2620 O O . MET B 1 86 ? -4.219 1.046 -7.332 1 87 86 MET B O 1
ATOM 2624 N N . SER B 1 87 ? -5.668 2.545 -6.539 1 88.62 87 SER B N 1
ATOM 2625 C CA . SER B 1 87 ? -6.797 1.618 -6.543 1 88.62 87 SER B CA 1
ATOM 2626 C C . SER B 1 87 ? -7.137 1.174 -7.961 1 88.62 87 SER B C 1
ATOM 2628 O O . SER B 1 87 ? -7.418 -0.003 -8.203 1 88.62 87 SER B O 1
ATOM 2630 N N . PHE B 1 88 ? -7.117 2.15 -8.844 1 91.5 88 PHE B N 1
ATOM 2631 C CA . PHE B 1 88 ? -7.359 1.824 -10.25 1 91.5 88 PHE B CA 1
ATOM 2632 C C . PHE B 1 88 ? -6.305 0.851 -10.766 1 91.5 88 PHE B C 1
ATOM 2634 O O . PHE B 1 88 ? -6.633 -0.131 -11.43 1 91.5 88 PHE B O 1
ATOM 2641 N N . GLY B 1 89 ? -5.117 1.171 -10.492 1 92.06 89 GLY B N 1
ATOM 2642 C CA . GLY B 1 89 ? -4.016 0.327 -10.93 1 92.06 89 GLY B CA 1
ATOM 2643 C C . GLY B 1 89 ? -4.109 -1.094 -10.406 1 92.06 89 GLY B C 1
ATOM 2644 O O . GLY B 1 89 ? -3.998 -2.051 -11.172 1 92.06 89 GLY B O 1
ATOM 2645 N N . ILE B 1 90 ? -4.293 -1.276 -9.141 1 90.69 90 ILE B N 1
ATOM 2646 C CA . ILE B 1 90 ? -4.363 -2.602 -8.531 1 90.69 90 ILE B CA 1
ATOM 2647 C C . ILE B 1 90 ? -5.598 -3.34 -9.047 1 90.69 90 ILE B C 1
ATOM 2649 O O . ILE B 1 90 ? -5.531 -4.531 -9.352 1 90.69 90 ILE B O 1
ATOM 2653 N N . GLY B 1 91 ? -6.746 -2.6 -9.062 1 92.44 91 GLY B N 1
ATOM 2654 C CA . GLY B 1 91 ? -7.945 -3.211 -9.617 1 92.44 91 GLY B CA 1
ATOM 2655 C C . GLY B 1 91 ? -7.754 -3.738 -11.023 1 92.44 91 GLY B C 1
ATOM 2656 O O . GLY B 1 91 ? -8.133 -4.871 -11.328 1 92.44 91 GLY B O 1
ATOM 2657 N N . LEU B 1 92 ? -7.16 -2.953 -11.812 1 93 92 LEU B N 1
ATOM 2658 C CA . LEU B 1 92 ? -6.891 -3.355 -13.188 1 93 92 LEU B CA 1
ATOM 2659 C C . LEU B 1 92 ? -5.941 -4.551 -13.227 1 93 92 LEU B C 1
ATOM 2661 O O . LEU B 1 92 ? -6.145 -5.484 -14.008 1 93 92 LEU B O 1
ATOM 2665 N N . ALA B 1 93 ? -4.934 -4.461 -12.453 1 90.94 93 ALA B N 1
ATOM 2666 C CA . ALA B 1 93 ? -3.963 -5.551 -12.391 1 90.94 93 ALA B CA 1
ATOM 2667 C C . ALA B 1 93 ? -4.641 -6.875 -12.047 1 90.94 93 ALA B C 1
ATOM 2669 O O . ALA B 1 93 ? -4.398 -7.891 -12.703 1 90.94 93 ALA B O 1
ATOM 2670 N N . VAL B 1 94 ? -5.457 -6.871 -11.141 1 88.75 94 VAL B N 1
ATOM 2671 C CA . VAL B 1 94 ? -6.109 -8.078 -10.633 1 88.75 94 VAL B CA 1
ATOM 2672 C C . VAL B 1 94 ? -7.043 -8.648 -11.703 1 88.75 94 VAL B C 1
ATOM 2674 O O . VAL B 1 94 ? -7.09 -9.859 -11.914 1 88.75 94 VAL B O 1
ATOM 2677 N N . ILE B 1 95 ? -7.719 -7.801 -12.344 1 91 95 ILE B N 1
ATOM 2678 C CA . ILE B 1 95 ? -8.617 -8.242 -13.414 1 91 95 ILE B CA 1
ATOM 2679 C C . ILE B 1 95 ? -7.797 -8.852 -14.547 1 91 95 ILE B C 1
ATOM 2681 O O . ILE B 1 95 ? -8.148 -9.914 -15.07 1 91 95 ILE B O 1
ATOM 2685 N N . LEU B 1 96 ? -6.754 -8.203 -14.922 1 89.69 96 LEU B N 1
ATOM 2686 C CA . LEU B 1 96 ? -5.906 -8.703 -16 1 89.69 96 LEU B CA 1
ATOM 2687 C C . LEU B 1 96 ? -5.277 -10.039 -15.625 1 89.69 96 LEU B C 1
ATOM 2689 O O . LEU B 1 96 ? -5.188 -10.945 -16.453 1 89.69 96 LEU B O 1
ATOM 2693 N N . ILE B 1 97 ? -4.859 -10.148 -14.391 1 85.06 97 ILE B N 1
ATOM 2694 C CA . ILE B 1 97 ? -4.266 -11.391 -13.891 1 85.06 97 ILE B CA 1
ATOM 2695 C C . ILE B 1 97 ? -5.297 -12.508 -13.93 1 85.06 97 ILE B C 1
ATOM 2697 O O . ILE B 1 97 ? -4.977 -13.648 -14.289 1 85.06 97 ILE B O 1
ATOM 2701 N N . SER B 1 98 ? -6.504 -12.156 -13.539 1 83.31 98 SER B N 1
ATOM 2702 C CA . SER B 1 98 ? -7.57 -13.156 -13.547 1 83.31 98 SER B CA 1
ATOM 2703 C C . SER B 1 98 ? -7.859 -13.641 -14.961 1 83.31 98 SER B C 1
ATOM 2705 O O . SER B 1 98 ? -8.258 -14.789 -15.156 1 83.31 98 SER B O 1
ATOM 2707 N N . LEU B 1 99 ? -7.637 -12.82 -15.852 1 84.75 99 LEU B N 1
ATOM 2708 C CA . LEU B 1 99 ? -7.848 -13.18 -17.25 1 84.75 99 LEU B CA 1
ATOM 2709 C C . LEU B 1 99 ? -6.684 -14 -17.781 1 84.75 99 LEU B C 1
ATOM 2711 O O . LEU B 1 99 ? -6.844 -14.766 -18.734 1 84.75 99 LEU B O 1
ATOM 2715 N N . ALA B 1 100 ? -5.52 -13.773 -17.109 1 74.81 100 ALA B N 1
ATOM 2716 C CA . ALA B 1 100 ? -4.312 -14.469 -17.562 1 74.81 100 ALA B CA 1
ATOM 2717 C C . ALA B 1 100 ? -4.199 -15.836 -16.891 1 74.81 100 ALA B C 1
ATOM 2719 O O . ALA B 1 100 ? -3.113 -16.422 -16.844 1 74.81 100 ALA B O 1
ATOM 2720 N N . LYS B 1 101 ? -5.105 -16.359 -16.156 1 64.06 101 LYS B N 1
ATOM 2721 C CA . LYS B 1 101 ? -5.156 -17.578 -15.352 1 64.06 101 LYS B CA 1
ATOM 2722 C C . LYS B 1 101 ? -4.289 -18.672 -15.969 1 64.06 101 LYS B C 1
ATOM 2724 O O . LYS B 1 101 ? -3.646 -19.453 -15.25 1 64.06 101 LYS B O 1
ATOM 2729 N N . SER B 1 102 ? -4.316 -18.797 -17.188 1 56.53 102 SER B N 1
ATOM 2730 C CA . SER B 1 102 ? -3.689 -19.953 -17.828 1 56.53 102 SER B CA 1
ATOM 2731 C C . SER B 1 102 ? -2.195 -19.719 -18.047 1 56.53 102 SER B C 1
ATOM 2733 O O . SER B 1 102 ? -1.465 -20.641 -18.406 1 56.53 102 SER B O 1
ATOM 2735 N N . ILE B 1 103 ? -1.857 -18.578 -17.75 1 55.75 103 ILE B N 1
ATOM 2736 C CA . ILE B 1 103 ? -0.479 -18.344 -18.172 1 55.75 103 ILE B CA 1
ATOM 2737 C C . ILE B 1 103 ? 0.469 -18.641 -17.016 1 55.75 103 ILE B C 1
ATOM 2739 O O . ILE B 1 103 ? 0.281 -18.141 -15.898 1 55.75 103 ILE B O 1
ATOM 2743 N N . ASN B 1 104 ? 1.185 -19.641 -17.109 1 56.22 104 ASN B N 1
ATOM 2744 C CA . ASN B 1 104 ? 2.188 -20.156 -16.188 1 56.22 104 ASN B CA 1
ATOM 2745 C C . ASN B 1 104 ? 3.193 -19.078 -15.797 1 56.22 104 ASN B C 1
ATOM 2747 O O . ASN B 1 104 ? 4.395 -19.328 -15.719 1 56.22 104 ASN B O 1
ATOM 2751 N N . VAL B 1 105 ? 2.863 -17.875 -15.82 1 59.59 105 VAL B N 1
ATOM 2752 C CA . VAL B 1 105 ? 3.889 -16.859 -15.602 1 59.59 105 VAL B CA 1
ATOM 2753 C C . VAL B 1 105 ? 4.117 -16.672 -14.102 1 59.59 105 VAL B C 1
ATOM 2755 O O . VAL B 1 105 ? 3.227 -16.938 -13.297 1 59.59 105 VAL B O 1
ATOM 2758 N N . ASP B 1 106 ? 5.453 -16.531 -13.797 1 75.75 106 ASP B N 1
ATOM 2759 C CA . ASP B 1 106 ? 5.992 -16.344 -12.453 1 75.75 106 ASP B CA 1
ATOM 2760 C C . ASP B 1 106 ? 5.469 -15.055 -11.828 1 75.75 106 ASP B C 1
ATOM 2762 O O . ASP B 1 106 ? 6.25 -14.172 -11.461 1 75.75 106 ASP B O 1
ATOM 2766 N N . LEU B 1 107 ? 4.105 -14.961 -11.727 1 77.5 107 LEU B N 1
ATOM 2767 C CA . LEU B 1 107 ? 3.484 -13.797 -11.102 1 77.5 107 LEU B CA 1
ATOM 2768 C C . LEU B 1 107 ? 4.039 -13.57 -9.695 1 77.5 107 LEU B C 1
ATOM 2770 O O . LEU B 1 107 ? 4.309 -12.438 -9.305 1 77.5 107 LEU B O 1
ATOM 2774 N N . LEU B 1 108 ? 4.301 -14.617 -9.062 1 79 108 LEU B N 1
ATOM 2775 C CA . LEU B 1 108 ? 4.797 -14.516 -7.695 1 79 108 LEU B CA 1
ATOM 2776 C C . LEU B 1 108 ? 6.219 -13.961 -7.672 1 79 108 LEU B C 1
ATOM 2778 O O . LEU B 1 108 ? 6.594 -13.242 -6.746 1 79 108 LEU B O 1
ATOM 2782 N N . GLY B 1 109 ? 6.941 -14.242 -8.727 1 84.06 109 GLY B N 1
ATOM 2783 C CA . GLY B 1 109 ? 8.281 -13.68 -8.836 1 84.06 109 GLY B CA 1
ATOM 2784 C C . GLY B 1 109 ? 8.281 -12.164 -8.984 1 84.06 109 GLY B C 1
ATOM 2785 O O . GLY B 1 109 ? 9.125 -11.484 -8.398 1 84.06 109 GLY B O 1
ATOM 2786 N N . TYR B 1 110 ? 7.297 -11.664 -9.648 1 85.31 110 TYR B N 1
ATOM 2787 C CA . TYR B 1 110 ? 7.176 -10.219 -9.836 1 85.31 110 TYR B CA 1
ATOM 2788 C C . TYR B 1 110 ? 6.676 -9.547 -8.562 1 85.31 110 TYR B C 1
ATOM 2790 O O . TYR B 1 110 ? 7.078 -8.422 -8.25 1 85.31 110 TYR B O 1
ATOM 2798 N N . LEU B 1 111 ? 5.922 -10.273 -7.875 1 84 111 LEU B N 1
ATOM 2799 C CA . LEU B 1 111 ? 5.312 -9.703 -6.676 1 84 111 LEU B CA 1
ATOM 2800 C C . LEU B 1 111 ? 6.293 -9.734 -5.504 1 84 111 LEU B C 1
ATOM 2802 O O . LEU B 1 111 ? 6.355 -8.781 -4.723 1 84 111 LEU B O 1
ATOM 2806 N N . PHE B 1 112 ? 7.059 -10.805 -5.402 1 87.75 112 PHE B N 1
ATOM 2807 C CA . PHE B 1 112 ? 7.816 -11.047 -4.18 1 87.75 112 PHE B CA 1
ATOM 2808 C C . PHE B 1 112 ? 9.312 -11.039 -4.461 1 87.75 112 PHE B C 1
ATOM 2810 O O . PHE B 1 112 ? 10.125 -11.039 -3.533 1 87.75 112 PHE B O 1
ATOM 2817 N N . GLY B 1 113 ? 9.648 -10.945 -5.688 1 88.19 113 GLY B N 1
ATOM 2818 C CA . GLY B 1 113 ? 11.047 -11 -6.07 1 88.19 113 GLY B CA 1
ATOM 2819 C C . GLY B 1 113 ? 11.562 -12.414 -6.25 1 88.19 113 GLY B C 1
ATOM 2820 O O . GLY B 1 113 ? 11.242 -13.305 -5.457 1 88.19 113 GLY B O 1
ATOM 2821 N N . ASN B 1 114 ? 12.25 -12.625 -7.301 1 87.38 114 ASN B N 1
ATOM 2822 C CA . ASN B 1 114 ? 12.906 -13.891 -7.598 1 87.38 114 ASN B CA 1
ATOM 2823 C C . ASN B 1 114 ? 14.219 -13.68 -8.352 1 87.38 114 ASN B C 1
ATOM 2825 O O . ASN B 1 114 ? 14.211 -13.398 -9.547 1 87.38 114 ASN B O 1
ATOM 2829 N N . ILE B 1 115 ? 15.242 -14 -7.664 1 87.38 115 ILE B N 1
ATOM 2830 C CA . ILE B 1 115 ? 16.562 -13.656 -8.188 1 87.38 115 ILE B CA 1
ATOM 2831 C C . ILE B 1 115 ? 16.906 -14.578 -9.352 1 87.38 115 ILE B C 1
ATOM 2833 O O . ILE B 1 115 ? 17.766 -14.25 -10.172 1 87.38 115 ILE B O 1
ATOM 2837 N N . THR B 1 116 ? 16.344 -15.734 -9.453 1 81.88 116 THR B N 1
ATOM 2838 C CA . THR B 1 116 ? 16.672 -16.703 -10.484 1 81.88 116 THR B CA 1
ATOM 2839 C C . THR B 1 116 ? 16.094 -16.281 -11.828 1 81.88 116 THR B C 1
ATOM 2841 O O . THR B 1 116 ? 16.484 -16.797 -12.875 1 81.88 116 THR B O 1
ATOM 2844 N N . THR B 1 117 ? 15.18 -15.336 -11.773 1 79.19 117 THR B N 1
ATOM 2845 C CA . THR B 1 117 ? 14.492 -14.953 -13 1 79.19 117 THR B CA 1
ATOM 2846 C C . THR B 1 117 ? 15.172 -13.742 -13.641 1 79.19 117 THR B C 1
ATOM 2848 O O . THR B 1 117 ? 14.68 -13.203 -14.633 1 79.19 117 THR B O 1
ATOM 2851 N N . VAL B 1 118 ? 16.25 -13.297 -13.062 1 84.38 118 VAL B N 1
ATOM 2852 C CA . VAL B 1 118 ? 16.984 -12.172 -13.641 1 84.38 118 VAL B CA 1
ATOM 2853 C C . VAL B 1 118 ? 17.734 -12.625 -14.891 1 84.38 118 VAL B C 1
ATOM 2855 O O . VAL B 1 118 ? 18.75 -13.32 -14.797 1 84.38 118 VAL B O 1
ATOM 2858 N N . LEU B 1 119 ? 17.25 -12.164 -16.062 1 82.75 119 LEU B N 1
ATOM 2859 C CA . LEU B 1 119 ? 17.828 -12.539 -17.344 1 82.75 119 LEU B CA 1
ATOM 2860 C C . LEU B 1 119 ? 19 -11.617 -17.688 1 82.75 119 LEU B C 1
ATOM 2862 O O . LEU B 1 119 ? 19.078 -10.492 -17.188 1 82.75 119 LEU B O 1
ATOM 2866 N N . PRO B 1 120 ? 19.906 -12.086 -18.547 1 85.88 120 PRO B N 1
ATOM 2867 C CA . PRO B 1 120 ? 21.016 -11.242 -18.969 1 85.88 120 PRO B CA 1
ATOM 2868 C C . PRO B 1 120 ? 20.562 -9.938 -19.625 1 85.88 120 PRO B C 1
ATOM 2870 O O . PRO B 1 120 ? 21.188 -8.898 -19.438 1 85.88 120 PRO B O 1
ATOM 2873 N N . SER B 1 121 ? 19.453 -10.008 -20.375 1 83.06 121 SER B N 1
ATOM 2874 C CA . SER B 1 121 ? 18.938 -8.797 -21 1 83.06 121 SER B CA 1
ATOM 2875 C C . SER B 1 121 ? 18.469 -7.797 -19.953 1 83.06 121 SER B C 1
ATOM 2877 O O . SER B 1 121 ? 18.578 -6.586 -20.141 1 83.06 121 SER B O 1
ATOM 2879 N N . ASP B 1 122 ? 17.969 -8.312 -18.875 1 82.69 122 ASP B N 1
ATOM 2880 C CA . ASP B 1 122 ? 17.531 -7.449 -17.797 1 82.69 122 ASP B CA 1
ATOM 2881 C C . ASP B 1 122 ? 18.703 -6.676 -17.188 1 82.69 122 ASP B C 1
ATOM 2883 O O . ASP B 1 122 ? 18.547 -5.512 -16.812 1 82.69 122 ASP B O 1
ATOM 2887 N N . LEU B 1 123 ? 19.828 -7.332 -17.172 1 88 123 LEU B N 1
ATOM 2888 C CA . LEU B 1 123 ? 21 -6.727 -16.547 1 88 123 LEU B CA 1
ATOM 2889 C C . LEU B 1 123 ? 21.438 -5.488 -17.312 1 88 123 LEU B C 1
ATOM 2891 O O . LEU B 1 123 ? 21.812 -4.477 -16.719 1 88 123 LEU B O 1
ATOM 2895 N N . TRP B 1 124 ? 21.375 -5.578 -18.594 1 88.88 124 TRP B N 1
ATOM 2896 C CA . TRP B 1 124 ? 21.781 -4.441 -19.406 1 88.88 124 TRP B CA 1
ATOM 2897 C C . TRP B 1 124 ? 20.828 -3.266 -19.219 1 88.88 124 TRP B C 1
ATOM 2899 O O . TRP B 1 124 ? 21.266 -2.111 -19.156 1 88.88 124 TRP B O 1
ATOM 2909 N N . ILE B 1 125 ? 19.609 -3.564 -19.094 1 88.69 125 ILE B N 1
ATOM 2910 C CA . ILE B 1 125 ? 18.609 -2.523 -18.875 1 88.69 125 ILE B CA 1
ATOM 2911 C C . ILE B 1 125 ? 18.781 -1.909 -17.5 1 88.69 125 ILE B C 1
ATOM 2913 O O . ILE B 1 125 ? 18.75 -0.686 -17.344 1 88.69 125 ILE B O 1
ATOM 2917 N N . ILE B 1 126 ? 19.031 -2.76 -16.531 1 91.06 126 ILE B N 1
ATOM 2918 C CA . ILE B 1 126 ? 19.219 -2.295 -15.164 1 91.06 126 ILE B CA 1
ATOM 2919 C C . ILE B 1 126 ? 20.469 -1.414 -15.086 1 91.06 126 ILE B C 1
ATOM 2921 O O . ILE B 1 126 ? 20.438 -0.359 -14.445 1 91.06 126 ILE B O 1
ATOM 2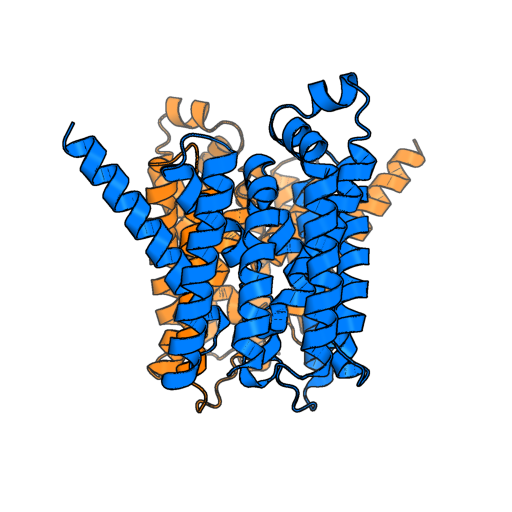925 N N . LEU B 1 127 ? 21.5 -1.835 -15.773 1 92 127 LEU B N 1
ATOM 2926 C CA . LEU B 1 127 ? 22.734 -1.059 -15.781 1 92 127 LEU B CA 1
ATOM 2927 C C . LEU B 1 127 ? 22.516 0.282 -16.484 1 92 127 LEU B C 1
ATOM 2929 O O . LEU B 1 127 ? 22.906 1.328 -15.945 1 92 127 LEU B O 1
ATOM 2933 N N . GLY B 1 128 ? 21.938 0.246 -17.641 1 93.56 128 GLY B N 1
ATOM 2934 C CA . GLY B 1 128 ? 21.734 1.464 -18.406 1 93.56 128 GLY B CA 1
ATOM 2935 C C . GLY B 1 128 ? 20.812 2.453 -17.719 1 93.56 128 GLY B C 1
ATOM 2936 O O . GLY B 1 128 ? 21.188 3.6 -17.469 1 93.56 128 GLY B O 1
ATOM 2937 N N . LEU B 1 129 ? 19.625 1.981 -17.344 1 92.44 129 LEU B N 1
ATOM 2938 C CA . LEU B 1 129 ? 18.656 2.854 -16.688 1 92.44 129 LEU B CA 1
ATOM 2939 C C . LEU B 1 129 ? 19.094 3.215 -15.281 1 92.44 129 LEU B C 1
ATOM 2941 O O . LEU B 1 129 ? 18.797 4.305 -14.789 1 92.44 129 LEU B O 1
ATOM 2945 N N . GLY B 1 130 ? 19.781 2.283 -14.641 1 94.38 130 GLY B N 1
ATOM 2946 C CA . GLY B 1 130 ? 20.328 2.592 -13.328 1 94.38 130 GLY B CA 1
ATOM 2947 C C . GLY B 1 130 ? 21.312 3.742 -13.352 1 94.38 130 GLY B C 1
ATOM 2948 O O . GLY B 1 130 ? 21.234 4.652 -12.523 1 94.38 130 GLY B O 1
ATOM 2949 N N . ILE B 1 131 ? 22.219 3.684 -14.266 1 94.31 131 ILE B N 1
ATOM 2950 C CA . ILE B 1 131 ? 23.203 4.758 -14.422 1 94.31 131 ILE B CA 1
ATOM 2951 C C . ILE B 1 131 ? 22.484 6.07 -14.727 1 94.31 131 ILE B C 1
ATOM 2953 O O . ILE B 1 131 ? 22.844 7.121 -14.203 1 94.31 131 ILE B O 1
ATOM 2957 N N . LEU B 1 132 ? 21.469 5.953 -15.516 1 95.12 132 LEU B N 1
ATOM 2958 C CA . LEU B 1 132 ? 20.688 7.133 -15.852 1 95.12 132 LEU B CA 1
ATOM 2959 C C . LEU B 1 132 ? 20.078 7.758 -14.602 1 95.12 132 LEU B C 1
ATOM 2961 O O . LEU B 1 132 ? 20.141 8.977 -14.422 1 95.12 132 LEU B O 1
ATOM 2965 N N . VAL B 1 133 ? 19.531 6.957 -13.75 1 95.31 133 VAL B N 1
ATOM 2966 C CA . VAL B 1 133 ? 18.891 7.445 -12.523 1 95.31 133 VAL B CA 1
ATOM 2967 C C . VAL B 1 133 ? 19.953 8.055 -11.602 1 95.31 133 VAL B C 1
ATOM 2969 O O . VAL B 1 133 ? 19.766 9.148 -11.07 1 95.31 133 VAL B O 1
ATOM 2972 N N . ILE B 1 134 ? 21.094 7.426 -11.516 1 93.62 134 ILE B N 1
ATOM 2973 C CA . ILE B 1 134 ? 22.156 7.891 -10.633 1 93.62 134 ILE B CA 1
ATOM 2974 C C . ILE B 1 134 ? 22.703 9.227 -11.133 1 93.62 134 ILE B C 1
ATOM 2976 O O . ILE B 1 134 ? 22.859 10.172 -10.352 1 93.62 134 ILE B O 1
ATOM 2980 N N . VAL B 1 135 ? 22.922 9.297 -12.359 1 95.19 135 VAL B N 1
ATOM 2981 C CA . VAL B 1 135 ? 23.453 10.516 -12.961 1 95.19 135 VAL B CA 1
ATOM 2982 C C . VAL B 1 135 ? 22.438 11.641 -12.836 1 95.19 135 VAL B C 1
ATOM 2984 O O . VAL B 1 135 ? 22.797 12.781 -12.539 1 95.19 135 VAL B O 1
ATOM 2987 N N . SER B 1 136 ? 21.172 11.344 -13.031 1 96.06 136 SER B N 1
ATOM 2988 C CA . SER B 1 136 ? 20.109 12.336 -12.914 1 96.06 136 SER B CA 1
ATOM 2989 C C . SER B 1 136 ? 20.047 12.898 -11.5 1 96.06 136 SER B C 1
ATOM 2991 O O . SER B 1 136 ? 19.922 14.117 -11.32 1 96.06 136 SER B O 1
ATOM 2993 N N . ILE B 1 137 ? 20.156 12.055 -10.539 1 93.12 137 ILE B N 1
ATOM 2994 C CA . ILE B 1 137 ? 20.094 12.492 -9.148 1 93.12 137 ILE B CA 1
ATOM 2995 C C . ILE B 1 137 ? 21.328 13.336 -8.812 1 93.12 137 ILE B C 1
ATOM 2997 O O . ILE B 1 137 ? 21.219 14.336 -8.094 1 93.12 137 ILE B O 1
ATOM 3001 N N . TRP B 1 138 ? 22.453 12.875 -9.375 1 91.88 138 TRP B N 1
ATOM 3002 C CA . TRP B 1 138 ? 23.688 13.617 -9.141 1 91.88 138 TRP B CA 1
ATOM 3003 C C . TRP B 1 138 ? 23.594 15.023 -9.734 1 91.88 138 TRP B C 1
ATOM 3005 O O . TRP B 1 138 ? 24 16 -9.094 1 91.88 138 TRP B O 1
ATOM 3015 N N . LEU B 1 139 ? 23.016 15.133 -10.859 1 94.25 139 LEU B N 1
ATOM 3016 C CA . LEU B 1 139 ? 22.906 16.406 -11.555 1 94.25 139 LEU B CA 1
ATOM 3017 C C . LEU B 1 139 ? 21.875 17.312 -10.891 1 94.25 139 LEU B C 1
ATOM 3019 O O . LEU B 1 139 ? 22.016 18.531 -10.906 1 94.25 139 LEU B O 1
ATOM 3023 N N . LEU B 1 140 ? 20.922 16.719 -10.281 1 94.25 140 LEU B N 1
ATOM 3024 C CA . LEU B 1 140 ? 19.844 17.5 -9.688 1 94.25 140 LEU B CA 1
ATOM 3025 C C . LEU B 1 140 ? 19.96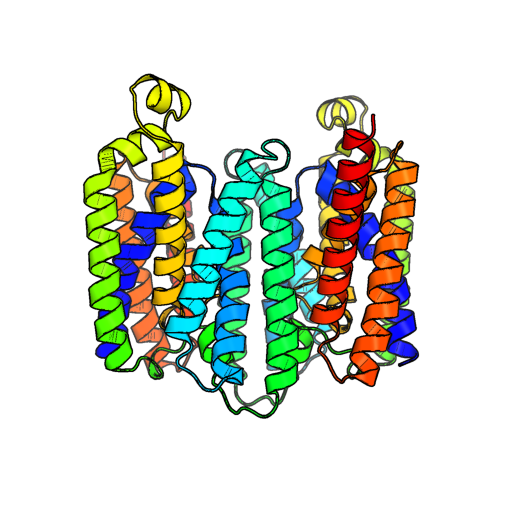9 17.547 -8.172 1 94.25 140 LEU B C 1
ATOM 3027 O O . LEU B 1 140 ? 19.031 17.938 -7.48 1 94.25 140 LEU B O 1
ATOM 3031 N N . TYR B 1 141 ? 21.031 17.188 -7.734 1 91.81 141 TYR B N 1
ATOM 3032 C CA . TYR B 1 141 ? 21.234 17.047 -6.297 1 91.81 141 TYR B CA 1
ATOM 3033 C C . TYR B 1 141 ? 20.922 18.344 -5.57 1 91.81 141 TYR B C 1
ATOM 3035 O O . TYR B 1 141 ? 20.203 18.359 -4.578 1 91.81 141 TYR B O 1
ATOM 3043 N N . LYS B 1 142 ? 21.422 19.5 -6.008 1 91.75 142 LYS B N 1
ATOM 3044 C CA . LYS B 1 142 ? 21.25 20.797 -5.359 1 91.75 142 LYS B CA 1
ATOM 3045 C C . LYS B 1 142 ? 19.781 21.219 -5.363 1 91.75 142 LYS B C 1
ATOM 3047 O O . LYS B 1 142 ? 19.25 21.688 -4.348 1 91.75 142 LYS B O 1
ATOM 3052 N N . GLU B 1 143 ? 19.203 20.984 -6.453 1 93.75 143 GLU B N 1
ATOM 3053 C CA . GLU B 1 143 ? 17.797 21.359 -6.578 1 93.75 143 GLU B CA 1
ATOM 3054 C C . GLU B 1 143 ? 16.922 20.484 -5.684 1 93.75 143 GLU B C 1
ATOM 3056 O O . GLU B 1 143 ? 16.031 21 -4.996 1 93.75 143 GLU B O 1
ATOM 3061 N N . LEU B 1 144 ? 17.219 19.219 -5.73 1 92.88 144 LEU B N 1
ATOM 3062 C CA . LEU B 1 144 ? 16.438 18.281 -4.926 1 92.88 144 LEU B CA 1
ATOM 3063 C C . LEU B 1 144 ? 16.641 18.547 -3.439 1 92.88 144 LEU B C 1
ATOM 3065 O O . LEU B 1 144 ? 15.695 18.484 -2.652 1 92.88 144 LEU B O 1
ATOM 3069 N N . PHE B 1 145 ? 17.844 18.859 -3.193 1 90.62 145 PHE B N 1
ATOM 3070 C CA . PHE B 1 145 ? 18.172 19.172 -1.81 1 90.62 145 PHE B CA 1
ATOM 3071 C C . PHE B 1 145 ? 17.438 20.422 -1.352 1 90.62 145 PHE B C 1
ATOM 3073 O O . PHE B 1 145 ? 16.844 20.438 -0.267 1 90.62 145 PHE B O 1
ATOM 3080 N N . TYR B 1 146 ? 17.438 21.375 -2.125 1 90.75 146 TYR B N 1
ATOM 3081 C CA . TYR B 1 146 ? 16.75 22.641 -1.815 1 90.75 146 TYR B CA 1
ATOM 3082 C C . TYR B 1 146 ? 15.258 22.422 -1.664 1 90.75 146 TYR B C 1
ATOM 3084 O O . TYR B 1 146 ? 14.641 22.922 -0.726 1 90.75 146 TYR B O 1
ATOM 3092 N N . MET B 1 147 ? 14.727 21.672 -2.457 1 90 147 MET B N 1
ATOM 3093 C CA . MET B 1 147 ? 13.289 21.406 -2.449 1 90 147 MET B CA 1
ATOM 3094 C C . MET B 1 147 ? 12.891 20.594 -1.229 1 90 147 MET B C 1
ATOM 3096 O O . MET B 1 147 ? 11.789 20.734 -0.703 1 90 147 MET B O 1
ATOM 3100 N N . ALA B 1 148 ? 13.805 19.719 -0.802 1 87.25 148 ALA B N 1
ATOM 3101 C CA . ALA B 1 148 ? 13.531 18.828 0.331 1 87.25 148 ALA B CA 1
ATOM 3102 C C . ALA B 1 148 ? 13.438 19.625 1.632 1 87.25 148 ALA B C 1
ATOM 3104 O O . ALA B 1 148 ? 12.664 19.281 2.525 1 87.25 148 ALA B O 1
ATOM 3105 N N . PHE B 1 149 ? 14.047 20.688 1.686 1 86.31 149 PHE B N 1
ATOM 3106 C CA . PHE B 1 149 ? 14.102 21.453 2.932 1 86.31 149 PHE B CA 1
ATOM 3107 C C . PHE B 1 149 ? 13.156 22.641 2.883 1 86.31 149 PHE B C 1
ATOM 3109 O O . PHE B 1 149 ? 12.523 22.984 3.883 1 86.31 149 PHE B O 1
ATOM 3116 N N . ASP B 1 150 ? 13.102 23.359 1.761 1 89.25 150 ASP B N 1
ATOM 3117 C CA . ASP B 1 150 ? 12.211 24.5 1.614 1 89.25 150 ASP B CA 1
ATOM 3118 C C . ASP B 1 150 ? 11.773 24.688 0.161 1 89.25 150 ASP B C 1
ATOM 3120 O O . ASP B 1 150 ? 12.422 25.406 -0.601 1 89.25 150 ASP B O 1
ATOM 3124 N N . GLU B 1 151 ? 10.672 24.078 -0.038 1 86.25 151 GLU B N 1
ATOM 3125 C CA . GLU B 1 151 ? 10.188 24.094 -1.414 1 86.25 151 GLU B CA 1
ATOM 3126 C C . GLU B 1 151 ? 9.836 25.516 -1.859 1 86.25 151 GLU B C 1
ATOM 3128 O O . GLU B 1 151 ? 10.062 25.875 -3.016 1 86.25 151 GLU B O 1
ATOM 3133 N N . GLU B 1 152 ? 9.273 26.25 -0.987 1 88.81 152 GLU B N 1
ATOM 3134 C CA . GLU B 1 152 ? 8.914 27.641 -1.305 1 88.81 152 GLU B CA 1
ATOM 3135 C C . GLU B 1 152 ? 10.148 28.469 -1.605 1 88.81 152 GLU B C 1
ATOM 3137 O O . GLU B 1 152 ? 10.172 29.25 -2.568 1 88.81 152 GLU B O 1
ATOM 3142 N N . ALA B 1 153 ? 11.07 28.344 -0.733 1 90.38 153 ALA B N 1
ATOM 3143 C CA . ALA B 1 153 ? 12.312 29.078 -0.946 1 90.38 153 ALA B CA 1
ATOM 3144 C C . ALA B 1 153 ? 12.977 28.656 -2.252 1 90.38 153 ALA B C 1
ATOM 3146 O O . ALA B 1 153 ? 13.57 29.484 -2.947 1 90.38 153 ALA B O 1
ATOM 3147 N N . ALA B 1 154 ? 12.914 27.438 -2.549 1 90.81 154 ALA B N 1
ATOM 3148 C CA . ALA B 1 154 ? 13.469 26.938 -3.807 1 90.81 154 ALA B CA 1
ATOM 3149 C C . ALA B 1 154 ? 12.773 27.578 -5.004 1 90.81 154 ALA B C 1
ATOM 3151 O O . ALA B 1 154 ? 13.43 28 -5.957 1 90.81 154 ALA B O 1
ATOM 3152 N N . LEU B 1 155 ? 11.5 27.625 -4.914 1 89.94 155 LEU B N 1
ATOM 3153 C CA . LEU B 1 155 ? 10.711 28.25 -5.977 1 89.94 155 LEU B CA 1
ATOM 3154 C C . LEU B 1 155 ? 11.109 29.703 -6.164 1 89.94 155 LEU B C 1
ATOM 3156 O O . LEU B 1 155 ? 11.266 30.172 -7.297 1 89.94 155 LEU B O 1
ATOM 3160 N N . LEU B 1 156 ? 11.242 30.391 -5.098 1 91.31 156 LEU B N 1
ATOM 3161 C CA . LEU B 1 156 ? 11.586 31.812 -5.121 1 91.31 156 LEU B CA 1
ATOM 3162 C C . LEU B 1 156 ? 13 32.031 -5.656 1 91.31 156 LEU B C 1
ATOM 3164 O O . LEU B 1 156 ? 13.305 33.094 -6.207 1 91.31 156 LEU B O 1
ATOM 3168 N N . SER B 1 157 ? 13.836 31.016 -5.551 1 93 157 SER B N 1
ATOM 3169 C CA . SER B 1 157 ? 15.219 31.109 -6.004 1 93 157 SER B CA 1
ATOM 3170 C C . SER B 1 157 ? 15.344 30.766 -7.48 1 93 157 SER B C 1
ATOM 3172 O O . SER B 1 157 ? 16.453 30.688 -8.016 1 93 157 SER B O 1
ATOM 3174 N N . GLY B 1 158 ? 14.195 30.422 -8.133 1 92.12 158 GLY B N 1
ATOM 3175 C CA . GLY B 1 158 ? 14.195 30.188 -9.57 1 92.12 158 GLY B CA 1
ATOM 3176 C C . GLY B 1 158 ? 14.227 28.719 -9.938 1 92.12 158 GLY B C 1
ATOM 3177 O O . GLY B 1 158 ? 14.297 28.359 -11.117 1 92.12 158 GLY B O 1
ATOM 3178 N N . VAL B 1 159 ? 14.242 27.969 -8.984 1 92.31 159 VAL B N 1
ATOM 3179 C CA . VAL B 1 159 ? 14.25 26.531 -9.25 1 92.31 159 VAL B CA 1
ATOM 3180 C C . VAL B 1 159 ? 12.906 26.125 -9.844 1 92.31 159 VAL B C 1
ATOM 3182 O O . VAL B 1 159 ? 11.852 26.469 -9.32 1 92.31 159 VAL B O 1
ATOM 3185 N N . PRO B 1 160 ? 12.922 25.484 -10.984 1 93.5 160 PRO B N 1
ATOM 3186 C CA . PRO B 1 160 ? 11.664 24.984 -11.555 1 93.5 160 PRO B CA 1
ATOM 3187 C C . PRO B 1 160 ? 11.117 23.766 -10.805 1 93.5 160 PRO B C 1
ATOM 3189 O O . PRO B 1 160 ? 11.203 22.641 -11.297 1 93.5 160 PRO B O 1
ATOM 3192 N N . VAL B 1 161 ? 10.477 23.984 -9.797 1 90.62 161 VAL B N 1
ATOM 3193 C CA . VAL B 1 161 ? 10.047 22.984 -8.836 1 90.62 161 VAL B CA 1
ATOM 3194 C C . VAL B 1 161 ? 9.117 21.969 -9.508 1 90.62 161 VAL B C 1
ATOM 3196 O O . VAL B 1 161 ? 9.281 20.766 -9.359 1 90.62 161 VAL B O 1
ATOM 3199 N N . LYS B 1 162 ? 8.242 22.453 -10.289 1 87.56 162 LYS B N 1
ATOM 3200 C CA . LYS B 1 162 ? 7.266 21.578 -10.938 1 87.56 162 LYS B CA 1
ATOM 3201 C C . LYS B 1 162 ? 7.945 20.594 -11.883 1 87.56 162 LYS B C 1
ATOM 3203 O O . LYS B 1 162 ? 7.645 19.406 -11.859 1 87.56 162 LYS B O 1
ATOM 3208 N N . GLY B 1 163 ? 8.766 21.062 -12.68 1 91.62 163 GLY B N 1
ATOM 3209 C CA . GLY B 1 163 ? 9.477 20.219 -13.617 1 91.62 163 GLY B CA 1
ATOM 3210 C C . GLY B 1 163 ? 10.367 19.188 -12.938 1 91.62 163 GLY B C 1
ATOM 3211 O O . GLY B 1 163 ? 10.43 18.031 -13.359 1 91.62 163 GLY B O 1
ATOM 3212 N N . ILE B 1 164 ? 10.992 19.625 -11.93 1 92.69 164 ILE B N 1
ATOM 3213 C CA . ILE B 1 164 ? 11.906 18.75 -11.203 1 92.69 164 ILE B CA 1
ATOM 3214 C C . ILE B 1 164 ? 11.109 17.656 -10.477 1 92.69 164 ILE B C 1
ATOM 3216 O O . ILE B 1 164 ? 11.523 16.5 -10.445 1 92.69 164 ILE B O 1
ATOM 3220 N N . ASN B 1 165 ? 9.984 18.047 -9.969 1 89.25 165 ASN B N 1
ATOM 3221 C CA . ASN B 1 165 ? 9.117 17.078 -9.305 1 89.25 165 ASN B CA 1
ATOM 3222 C C . ASN B 1 165 ? 8.633 16 -10.281 1 89.25 165 ASN B C 1
ATOM 3224 O O . ASN B 1 165 ? 8.641 14.82 -9.953 1 89.25 165 ASN B O 1
ATOM 3228 N N . LEU B 1 166 ? 8.258 16.516 -11.359 1 90.31 166 LEU B N 1
ATOM 3229 C CA . LEU B 1 166 ? 7.793 15.586 -12.375 1 90.31 166 LEU B CA 1
ATOM 3230 C C . LEU B 1 166 ? 8.898 14.625 -12.789 1 90.31 166 LEU B C 1
ATOM 3232 O O . LEU B 1 166 ? 8.672 13.414 -12.906 1 90.31 166 LEU B O 1
ATOM 3236 N N . PHE B 1 167 ? 9.961 15.141 -13.047 1 93.75 167 PHE B N 1
ATOM 3237 C CA . PHE B 1 167 ? 11.109 14.328 -13.43 1 93.75 167 PHE B CA 1
ATOM 3238 C C . PHE B 1 167 ? 11.477 13.352 -12.328 1 93.75 167 PHE B C 1
ATOM 3240 O O . PHE B 1 167 ? 11.797 12.188 -12.594 1 93.75 167 PHE B O 1
ATOM 3247 N N . PHE B 1 168 ? 11.414 13.812 -11.117 1 92.75 168 PHE B N 1
ATOM 3248 C CA . PHE B 1 168 ? 11.734 12.992 -9.961 1 92.75 168 PHE B CA 1
ATOM 3249 C C . PHE B 1 168 ? 10.766 11.812 -9.852 1 92.75 168 PHE B C 1
ATOM 3251 O O . PHE B 1 168 ? 11.188 10.68 -9.609 1 92.75 168 PHE B O 1
ATOM 3258 N N . ILE B 1 169 ? 9.531 12.008 -10.047 1 90.69 169 ILE B N 1
ATOM 3259 C CA . ILE B 1 169 ? 8.516 10.969 -9.961 1 90.69 169 ILE B CA 1
ATOM 3260 C C . ILE B 1 169 ? 8.742 9.93 -11.055 1 90.69 169 ILE B C 1
ATOM 3262 O O . ILE B 1 169 ? 8.562 8.727 -10.828 1 90.69 169 ILE B O 1
ATOM 3266 N N . VAL B 1 170 ? 9.148 10.367 -12.188 1 93.38 170 VAL B N 1
ATOM 3267 C CA . VAL B 1 170 ? 9.461 9.453 -13.289 1 93.38 170 VAL B CA 1
ATOM 3268 C C . VAL B 1 170 ? 10.656 8.578 -12.914 1 93.38 170 VAL B C 1
ATOM 3270 O O . VAL B 1 170 ? 10.672 7.383 -13.211 1 93.38 170 VAL B O 1
ATOM 3273 N N . LEU B 1 171 ? 11.633 9.188 -12.273 1 95.31 171 LEU B N 1
ATOM 3274 C CA . LEU B 1 171 ? 12.797 8.422 -11.828 1 95.31 171 LEU B CA 1
ATOM 3275 C C . LEU B 1 171 ? 12.391 7.367 -10.805 1 95.31 171 LEU B C 1
ATOM 3277 O O . LEU B 1 171 ? 12.945 6.27 -10.789 1 95.31 171 LEU B O 1
ATOM 3281 N N . ILE B 1 172 ? 11.461 7.695 -9.961 1 93.62 172 ILE B N 1
ATOM 3282 C CA . ILE B 1 172 ? 10.953 6.738 -8.984 1 93.62 172 ILE B CA 1
ATOM 3283 C C . ILE B 1 172 ? 10.312 5.555 -9.711 1 93.62 172 ILE B C 1
ATOM 3285 O O . ILE B 1 172 ? 10.555 4.398 -9.367 1 93.62 172 ILE B O 1
ATOM 3289 N N . ALA B 1 173 ? 9.547 5.906 -10.719 1 93.25 173 ALA B N 1
ATOM 3290 C CA . ALA B 1 173 ? 8.875 4.875 -11.5 1 93.25 173 ALA B CA 1
ATOM 3291 C C . ALA B 1 173 ? 9.883 3.938 -12.164 1 93.25 173 ALA B C 1
ATOM 3293 O O . ALA B 1 173 ? 9.703 2.717 -12.156 1 93.25 173 ALA B O 1
ATOM 3294 N N . ILE B 1 174 ? 10.906 4.488 -12.68 1 94.06 174 ILE B N 1
ATOM 3295 C CA . ILE B 1 174 ? 11.961 3.703 -13.312 1 94.06 174 ILE B CA 1
ATOM 3296 C C . ILE B 1 174 ? 12.633 2.811 -12.273 1 94.06 174 ILE B C 1
ATOM 3298 O O . ILE B 1 174 ? 12.859 1.621 -12.516 1 94.06 174 ILE B O 1
ATOM 3302 N N . THR B 1 175 ? 12.938 3.357 -11.172 1 94.75 175 THR B N 1
ATOM 3303 C CA . THR B 1 175 ? 13.602 2.621 -10.109 1 94.75 175 THR B CA 1
ATOM 3304 C C . THR B 1 175 ? 12.75 1.446 -9.641 1 94.75 175 THR B C 1
ATOM 3306 O O . THR B 1 175 ? 13.258 0.349 -9.414 1 94.75 175 THR B O 1
ATOM 3309 N N . ILE B 1 176 ? 11.477 1.682 -9.492 1 93.62 176 ILE B N 1
ATOM 3310 C CA . ILE B 1 176 ? 10.547 0.638 -9.07 1 93.62 176 ILE B CA 1
ATOM 3311 C C . ILE B 1 176 ? 10.555 -0.497 -10.094 1 93.62 176 ILE B C 1
ATOM 3313 O O . ILE B 1 176 ? 10.672 -1.669 -9.727 1 93.62 176 ILE B O 1
ATOM 3317 N N . THR B 1 177 ? 10.508 -0.15 -11.352 1 91.12 177 THR B N 1
ATOM 3318 C CA . THR B 1 177 ? 10.477 -1.135 -12.422 1 91.12 177 THR B CA 1
ATOM 3319 C C . THR B 1 177 ? 11.766 -1.951 -12.453 1 91.12 177 THR B C 1
ATOM 3321 O O . THR B 1 177 ? 11.727 -3.17 -12.633 1 91.12 177 THR B O 1
ATOM 3324 N N . LEU B 1 178 ? 12.852 -1.289 -12.25 1 92.25 178 LEU B N 1
ATOM 3325 C CA . LEU B 1 178 ? 14.148 -1.956 -12.297 1 92.25 178 LEU B CA 1
ATOM 3326 C C . LEU B 1 178 ? 14.32 -2.895 -11.109 1 92.25 178 LEU B C 1
ATOM 3328 O O . LEU B 1 178 ? 15.062 -3.879 -11.188 1 92.25 178 LEU B O 1
ATOM 3332 N N . SER B 1 179 ? 13.641 -2.641 -10.031 1 92.94 179 SER B N 1
ATOM 3333 C CA . SER B 1 179 ? 13.875 -3.355 -8.781 1 92.94 179 SER B CA 1
ATOM 3334 C C . SER B 1 179 ? 12.953 -4.562 -8.656 1 92.94 179 SER B C 1
ATOM 3336 O O . SER B 1 179 ? 13.117 -5.391 -7.758 1 92.94 179 SER B O 1
ATOM 3338 N N . MET B 1 180 ? 12.008 -4.711 -9.555 1 88.81 180 MET B N 1
ATOM 3339 C CA . MET B 1 180 ? 10.906 -5.652 -9.367 1 88.81 180 MET B CA 1
ATOM 3340 C C . MET B 1 180 ? 11.406 -7.09 -9.391 1 88.81 180 MET B C 1
ATOM 3342 O O . MET B 1 180 ? 10.859 -7.953 -8.703 1 88.81 180 MET B O 1
ATOM 3346 N N . ARG B 1 181 ? 12.445 -7.406 -10.062 1 87.25 181 ARG B N 1
ATOM 3347 C CA . ARG B 1 181 ? 12.914 -8.781 -10.148 1 87.25 181 ARG B CA 1
ATOM 3348 C C . ARG B 1 181 ? 13.688 -9.172 -8.898 1 87.25 181 ARG B C 1
ATOM 3350 O O . ARG B 1 181 ? 13.703 -10.344 -8.508 1 87.25 181 ARG B O 1
ATOM 3357 N N . ILE B 1 182 ? 14.297 -8.203 -8.297 1 89.81 182 ILE B N 1
ATOM 3358 C CA . ILE B 1 182 ? 15.156 -8.492 -7.148 1 89.81 182 ILE B CA 1
ATOM 3359 C C . ILE B 1 182 ? 14.336 -8.43 -5.863 1 89.81 182 ILE B C 1
ATOM 3361 O O . ILE B 1 182 ? 14.375 -9.352 -5.047 1 89.81 182 ILE B O 1
ATOM 3365 N N . VAL B 1 183 ? 13.57 -7.445 -5.758 1 92.81 183 VAL B N 1
ATOM 3366 C CA . VAL B 1 183 ? 12.914 -7.195 -4.477 1 92.81 183 VAL B CA 1
ATOM 3367 C C . VAL B 1 183 ? 11.414 -7.461 -4.609 1 92.81 183 VAL B C 1
ATOM 3369 O O . VAL B 1 183 ? 10.75 -7.805 -3.627 1 92.81 183 VAL B O 1
ATOM 3372 N N . GLY B 1 184 ? 10.922 -7.395 -5.801 1 90.06 184 GLY B N 1
ATOM 3373 C CA . GLY B 1 184 ? 9.492 -7.508 -6.008 1 90.06 184 GLY B CA 1
ATOM 3374 C C . GLY B 1 184 ? 8.766 -6.18 -5.895 1 90.06 184 GLY B C 1
ATOM 3375 O O . GLY B 1 184 ? 9.172 -5.309 -5.125 1 90.06 184 GLY B O 1
ATOM 3376 N N . ILE B 1 185 ? 7.609 -6.082 -6.48 1 88 185 ILE B N 1
ATOM 3377 C CA . ILE B 1 185 ? 6.902 -4.809 -6.582 1 88 185 ILE B CA 1
ATOM 3378 C C . ILE B 1 185 ? 6.266 -4.465 -5.238 1 88 185 ILE B C 1
ATOM 3380 O O . ILE B 1 185 ? 6.145 -3.289 -4.883 1 88 185 ILE B O 1
ATOM 3384 N N . LEU B 1 186 ? 5.895 -5.453 -4.461 1 84.56 186 LEU B N 1
ATOM 3385 C CA . LEU B 1 186 ? 5.191 -5.219 -3.201 1 84.56 186 LEU B CA 1
ATOM 3386 C C . LEU B 1 186 ? 6.156 -4.723 -2.127 1 84.56 186 LEU B C 1
ATOM 3388 O O . LEU B 1 186 ? 5.727 -4.203 -1.096 1 84.56 186 LEU B O 1
ATOM 3392 N N . LEU B 1 187 ? 7.438 -4.852 -2.426 1 90.94 187 LEU B N 1
ATOM 3393 C CA . LEU B 1 187 ? 8.391 -4.609 -1.346 1 90.94 187 LEU B CA 1
ATOM 3394 C C . LEU B 1 187 ? 9.375 -3.508 -1.724 1 90.94 187 LEU B C 1
ATOM 3396 O O . LEU B 1 187 ? 10.172 -3.066 -0.891 1 90.94 187 LEU B O 1
ATOM 3400 N N . VAL B 1 188 ? 9.305 -3.076 -2.873 1 92.06 188 VAL B N 1
ATOM 3401 C CA . VAL B 1 188 ? 10.281 -2.105 -3.365 1 92.06 188 VAL B CA 1
ATOM 3402 C C . VAL B 1 188 ? 10.18 -0.817 -2.551 1 92.06 188 VAL B C 1
ATOM 3404 O O . VAL B 1 188 ? 11.203 -0.213 -2.209 1 92.06 188 VAL B O 1
ATOM 3407 N N . SER B 1 189 ? 9.016 -0.392 -2.248 1 89.19 189 SER B N 1
ATOM 3408 C CA . SER B 1 189 ? 8.836 0.833 -1.476 1 89.19 189 SER B CA 1
ATOM 3409 C C . SER B 1 189 ? 9.469 0.711 -0.093 1 89.19 189 SER B C 1
ATOM 3411 O O . SER B 1 189 ? 10.016 1.683 0.434 1 89.19 189 SER B O 1
ATOM 3413 N N . SER B 1 190 ? 9.406 -0.465 0.513 1 90.81 190 SER B N 1
ATOM 3414 C CA . SER B 1 190 ? 10.031 -0.702 1.809 1 90.81 190 SER B CA 1
ATOM 3415 C C . SER B 1 190 ? 11.547 -0.543 1.728 1 90.81 190 SER B C 1
ATOM 3417 O O . SER B 1 190 ? 12.164 0.019 2.633 1 90.81 190 SER B O 1
ATOM 3419 N N . LEU B 1 191 ? 12.109 -1.005 0.675 1 93.5 191 LEU B N 1
ATOM 3420 C CA . LEU B 1 191 ? 13.555 -0.915 0.518 1 93.5 191 LEU B CA 1
ATOM 3421 C C . LEU B 1 191 ? 13.992 0.529 0.291 1 93.5 191 LEU B C 1
ATOM 3423 O O . LEU B 1 191 ? 15.102 0.913 0.661 1 93.5 191 LEU B O 1
ATOM 3427 N N . MET B 1 192 ? 13.117 1.309 -0.296 1 92.62 192 MET B N 1
ATOM 3428 C CA . MET B 1 192 ? 13.43 2.715 -0.527 1 92.62 192 MET B CA 1
ATOM 3429 C C . MET B 1 192 ? 13.383 3.504 0.777 1 92.62 192 MET B C 1
ATOM 3431 O O . MET B 1 192 ? 14.125 4.477 0.944 1 92.62 192 MET B O 1
ATOM 3435 N N . VAL B 1 193 ? 12.641 3.062 1.764 1 90.5 193 VAL B N 1
ATOM 3436 C CA . VAL B 1 193 ? 12.336 3.896 2.922 1 90.5 193 VAL B CA 1
ATOM 3437 C C . VAL B 1 193 ? 13.109 3.391 4.141 1 90.5 193 VAL B C 1
ATOM 3439 O O . VAL B 1 193 ? 13.688 4.184 4.887 1 90.5 193 VAL B O 1
ATOM 3442 N N . LEU B 1 194 ? 13.219 2.135 4.316 1 92.94 194 LEU B N 1
ATOM 3443 C CA . LEU B 1 194 ? 13.688 1.556 5.57 1 92.94 194 LEU B CA 1
ATOM 3444 C C . LEU B 1 194 ? 15.156 1.881 5.805 1 92.94 194 LEU B C 1
ATOM 3446 O O . LEU B 1 194 ? 15.531 2.342 6.887 1 92.94 194 LEU B O 1
ATOM 3450 N N . PRO B 1 195 ? 15.992 1.659 4.82 1 95.19 195 PRO B N 1
ATOM 3451 C CA . PRO B 1 195 ? 17.391 2.004 5.051 1 95.19 195 PRO B CA 1
ATOM 3452 C C . PRO B 1 195 ? 17.594 3.49 5.336 1 95.19 195 PRO B C 1
ATOM 3454 O O . PRO B 1 195 ? 18.453 3.854 6.148 1 95.19 195 PRO B O 1
ATOM 3457 N N . VAL B 1 196 ? 16.844 4.285 4.652 1 94.12 196 VAL B N 1
ATOM 3458 C CA . VAL B 1 196 ? 16.922 5.727 4.859 1 94.12 196 VAL B CA 1
ATOM 3459 C C . VAL B 1 196 ? 16.453 6.074 6.266 1 94.12 196 VAL B C 1
ATOM 3461 O O . VAL B 1 196 ? 17.078 6.875 6.961 1 94.12 196 VAL B O 1
ATOM 3464 N N . ALA B 1 197 ? 15.383 5.492 6.699 1 90.19 197 ALA B N 1
ATOM 3465 C CA . ALA B 1 197 ? 14.875 5.703 8.047 1 90.19 197 ALA B CA 1
ATOM 3466 C C . ALA B 1 197 ? 15.922 5.316 9.094 1 90.19 197 ALA B C 1
ATOM 3468 O O . ALA B 1 197 ? 16.078 6.004 10.109 1 90.19 197 ALA B O 1
ATOM 3469 N N . ALA B 1 198 ? 16.578 4.27 8.844 1 93.19 198 ALA B N 1
ATOM 3470 C CA . ALA B 1 198 ? 17.625 3.828 9.758 1 93.19 198 ALA B CA 1
ATOM 3471 C C . ALA B 1 198 ? 18.781 4.828 9.789 1 93.19 198 ALA B C 1
ATOM 3473 O O . ALA B 1 198 ? 19.281 5.176 10.859 1 93.19 198 ALA B O 1
ATOM 3474 N N . SER B 1 199 ? 19.156 5.273 8.641 1 95.19 199 SER B N 1
ATOM 3475 C CA . SER B 1 199 ? 20.297 6.184 8.547 1 95.19 199 SER B CA 1
ATOM 3476 C C . SER B 1 199 ? 20 7.516 9.219 1 95.19 199 SER B C 1
ATOM 3478 O O . SER B 1 199 ? 20.875 8.109 9.859 1 95.19 199 SER B O 1
ATOM 3480 N N . LEU B 1 200 ? 18.797 8.008 9.102 1 91.12 200 LEU B N 1
ATOM 3481 C CA . LEU B 1 200 ? 18.406 9.305 9.648 1 91.12 200 LEU B CA 1
ATOM 3482 C C . LEU B 1 200 ? 18.422 9.281 11.172 1 91.12 200 LEU B C 1
ATOM 3484 O O . LEU B 1 200 ? 18.469 10.336 11.812 1 91.12 200 LEU B O 1
ATOM 3488 N N . GLN B 1 201 ? 18.359 8.055 11.711 1 89.94 201 GLN B N 1
ATOM 3489 C CA . GLN B 1 201 ? 18.391 7.941 13.164 1 89.94 201 GLN B CA 1
ATOM 3490 C C . GLN B 1 201 ? 19.766 8.258 13.719 1 89.94 201 GLN B C 1
ATOM 3492 O O . GLN B 1 201 ? 19.906 8.695 14.859 1 89.94 201 GLN B O 1
ATOM 3497 N N . ILE B 1 202 ? 20.766 8.102 12.938 1 93.06 202 ILE B N 1
ATOM 3498 C CA . ILE B 1 202 ? 22.094 8.219 13.516 1 93.06 202 ILE B CA 1
ATOM 3499 C C . ILE B 1 202 ? 22.922 9.203 12.695 1 93.06 202 ILE B C 1
ATOM 3501 O O . ILE B 1 202 ? 24.031 9.578 13.094 1 93.06 202 ILE B O 1
ATOM 3505 N N . ALA B 1 203 ? 22.406 9.656 11.602 1 93.81 203 ALA B N 1
ATOM 3506 C CA . ALA B 1 203 ? 23.172 10.547 10.719 1 93.81 203 ALA B CA 1
ATOM 3507 C C . ALA B 1 203 ? 23.297 11.938 11.328 1 93.81 203 ALA B C 1
ATOM 3509 O O . ALA B 1 203 ? 22.406 12.391 12.055 1 93.81 203 ALA B O 1
ATOM 3510 N N . HIS B 1 204 ? 24.375 12.617 11.016 1 94.19 204 HIS B N 1
ATOM 3511 C CA . HIS B 1 204 ? 24.656 13.953 11.539 1 94.19 204 HIS B CA 1
ATOM 3512 C C . HIS B 1 204 ? 24.562 15 10.438 1 94.19 204 HIS B C 1
ATOM 3514 O O . HIS B 1 204 ? 24.609 16.203 10.711 1 94.19 204 HIS B O 1
ATOM 3520 N N . SER B 1 205 ? 24.484 14.578 9.25 1 93.38 205 SER B N 1
ATOM 3521 C CA . SER B 1 205 ? 24.328 15.445 8.086 1 93.38 205 SER B CA 1
ATOM 3522 C C . SER B 1 205 ? 23.609 14.727 6.953 1 93.38 205 SER B C 1
ATOM 3524 O O . SER B 1 205 ? 23.422 13.508 7.008 1 93.38 205 SER B O 1
ATOM 3526 N N . PHE B 1 206 ? 23.188 15.477 6.031 1 91.56 206 PHE B N 1
ATOM 3527 C CA . PHE B 1 206 ? 22.484 14.914 4.887 1 91.56 206 PHE B CA 1
ATOM 3528 C C . PHE B 1 206 ? 23.375 13.922 4.137 1 91.56 206 PHE B C 1
ATOM 3530 O O . PHE B 1 206 ? 22.922 12.836 3.766 1 91.56 206 PHE B O 1
ATOM 3537 N N . ARG B 1 207 ? 24.562 14.367 3.918 1 93.06 207 ARG B N 1
ATOM 3538 C CA . ARG B 1 207 ? 25.5 13.516 3.213 1 93.06 207 ARG B CA 1
ATOM 3539 C C . ARG B 1 207 ? 25.75 12.227 3.99 1 93.06 207 ARG B C 1
ATOM 3541 O O . ARG B 1 207 ? 25.844 11.148 3.4 1 93.06 207 ARG B O 1
ATOM 3548 N N . HIS B 1 208 ? 25.891 12.352 5.207 1 96.38 208 HIS B N 1
ATOM 3549 C CA . HIS B 1 208 ? 26.094 11.195 6.07 1 96.38 208 HIS B CA 1
ATOM 3550 C C . HIS B 1 208 ? 24.906 10.25 6.02 1 96.38 208 HIS B C 1
ATOM 3552 O O . HIS B 1 208 ? 25.078 9.031 5.98 1 96.38 208 HIS B O 1
ATOM 3558 N N . ALA B 1 209 ? 23.781 10.805 5.996 1 95.44 209 ALA B N 1
ATOM 3559 C CA . ALA B 1 209 ? 22.547 10.016 5.922 1 95.44 209 ALA B CA 1
ATOM 3560 C C . ALA B 1 209 ? 22.469 9.25 4.605 1 95.44 209 ALA B C 1
ATOM 3562 O O . ALA B 1 209 ? 22.094 8.078 4.586 1 95.44 209 ALA B O 1
ATOM 3563 N N . ALA B 1 210 ? 22.844 9.93 3.605 1 94.88 210 ALA B N 1
ATOM 3564 C CA . ALA B 1 210 ? 22.812 9.312 2.283 1 94.88 210 ALA B CA 1
ATOM 3565 C C . ALA B 1 210 ? 23.766 8.133 2.201 1 94.88 210 ALA B C 1
ATOM 3567 O O . ALA B 1 210 ? 23.406 7.055 1.724 1 94.88 210 ALA B O 1
ATOM 3568 N N . ILE B 1 211 ? 24.922 8.328 2.68 1 96.81 211 ILE B N 1
ATOM 3569 C CA . ILE B 1 211 ? 25.953 7.293 2.619 1 96.81 211 ILE B CA 1
ATOM 3570 C C . ILE B 1 211 ? 25.531 6.102 3.484 1 96.81 211 ILE B C 1
ATOM 3572 O O . ILE B 1 211 ? 25.625 4.953 3.047 1 96.81 211 ILE B O 1
ATOM 3576 N N . LEU B 1 212 ? 25.109 6.398 4.652 1 97.5 212 LEU B N 1
ATOM 3577 C CA . LEU B 1 212 ? 24.703 5.34 5.566 1 97.5 212 LEU B CA 1
ATOM 3578 C C . LEU B 1 212 ? 23.516 4.559 4.992 1 97.5 212 LEU B C 1
ATOM 3580 O O . LEU B 1 212 ? 23.453 3.336 5.141 1 97.5 212 LEU B O 1
ATOM 3584 N N . SER B 1 213 ? 22.578 5.262 4.41 1 97.44 213 SER B N 1
ATOM 3585 C CA . SER B 1 213 ? 21.422 4.586 3.826 1 97.44 213 SER B CA 1
ATOM 3586 C C . SER B 1 213 ? 21.844 3.623 2.721 1 97.44 213 SER B C 1
ATOM 3588 O O . SER B 1 213 ? 21.281 2.539 2.582 1 97.44 213 SER B O 1
ATOM 3590 N N . ILE B 1 214 ? 22.844 4.02 1.957 1 97.5 214 ILE B N 1
ATOM 3591 C CA . ILE B 1 214 ? 23.359 3.168 0.89 1 97.5 214 ILE B CA 1
ATOM 3592 C C . ILE B 1 214 ? 24.031 1.938 1.492 1 97.5 214 ILE B C 1
ATOM 3594 O O . ILE B 1 214 ? 23.828 0.817 1.021 1 97.5 214 ILE B O 1
ATOM 3598 N N . ILE B 1 215 ? 24.75 2.148 2.465 1 98.25 215 ILE B N 1
ATOM 3599 C CA . ILE B 1 215 ? 25.453 1.051 3.127 1 98.25 215 ILE B CA 1
ATOM 3600 C C . ILE B 1 215 ? 24.438 0.069 3.701 1 98.25 215 ILE B C 1
ATOM 3602 O O . ILE B 1 215 ? 24.562 -1.146 3.533 1 98.25 215 ILE B O 1
ATOM 3606 N N . PHE B 1 216 ? 23.453 0.553 4.379 1 98.19 216 PHE B N 1
ATOM 3607 C CA . PHE B 1 216 ? 22.422 -0.286 4.969 1 98.19 216 PHE B CA 1
ATOM 3608 C C . PHE B 1 216 ? 21.656 -1.053 3.887 1 98.19 216 PHE B C 1
ATOM 3610 O O . PHE B 1 216 ? 21.375 -2.244 4.043 1 98.19 216 PHE B O 1
ATOM 3617 N N . SER B 1 217 ? 21.344 -0.329 2.838 1 98.06 217 SER B N 1
ATOM 3618 C CA . SER B 1 217 ? 20.625 -0.959 1.73 1 98.06 217 SER B CA 1
ATOM 3619 C C . SER B 1 217 ? 21.469 -2.045 1.074 1 98.06 217 SER B C 1
ATOM 3621 O O . SER B 1 217 ? 20.984 -3.135 0.784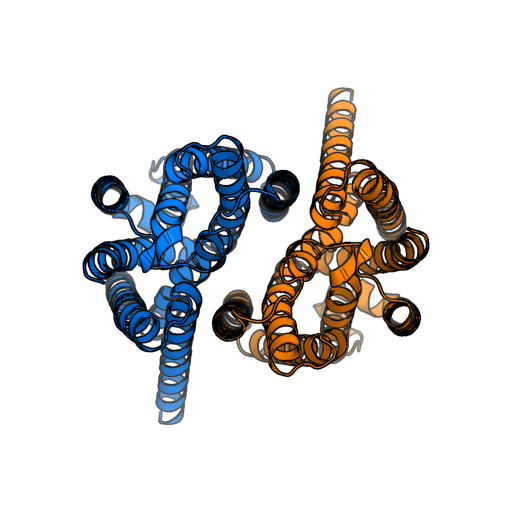 1 98.06 217 SER B O 1
ATOM 3623 N N . GLN B 1 218 ? 22.781 -1.76 0.865 1 97.94 218 GLN B N 1
ATOM 3624 C CA . GLN B 1 218 ? 23.688 -2.738 0.271 1 97.94 218 GLN B CA 1
ATOM 3625 C C . GLN B 1 218 ? 23.812 -3.975 1.158 1 97.94 218 GLN B C 1
ATOM 3627 O O . GLN B 1 218 ? 23.828 -5.102 0.662 1 97.94 218 GLN B O 1
ATOM 3632 N N . THR B 1 219 ? 23.938 -3.723 2.373 1 98.25 219 THR B N 1
ATOM 3633 C CA . THR B 1 219 ? 24.047 -4.828 3.318 1 98.25 219 THR B CA 1
ATOM 3634 C C . THR B 1 219 ? 22.812 -5.711 3.271 1 98.25 219 THR B C 1
ATOM 3636 O O . THR B 1 219 ? 22.906 -6.938 3.201 1 98.25 219 THR B O 1
ATOM 3639 N N . ALA B 1 220 ? 21.641 -5.102 3.293 1 97.94 220 ALA B N 1
ATOM 3640 C CA . ALA B 1 220 ? 20.391 -5.844 3.254 1 97.94 220 ALA B CA 1
ATOM 3641 C C . ALA B 1 220 ? 20.25 -6.629 1.952 1 97.94 220 ALA B C 1
ATOM 3643 O O . ALA B 1 220 ? 19.828 -7.785 1.959 1 97.94 220 ALA B O 1
ATOM 3644 N N . ILE B 1 221 ? 20.672 -6.004 0.861 1 97.44 221 ILE B N 1
ATOM 3645 C CA . ILE B 1 221 ? 20.484 -6.613 -0.452 1 97.44 221 ILE B CA 1
ATOM 3646 C C . ILE B 1 221 ? 21.469 -7.762 -0.629 1 97.44 221 ILE B C 1
ATOM 3648 O O . ILE B 1 221 ? 21.094 -8.867 -1.024 1 97.44 221 ILE B O 1
ATOM 3652 N N . ILE B 1 222 ? 22.734 -7.527 -0.319 1 97.06 222 ILE B N 1
ATOM 3653 C CA . ILE B 1 222 ? 23.766 -8.539 -0.518 1 97.06 222 ILE B CA 1
ATOM 3654 C C . ILE B 1 222 ? 23.484 -9.734 0.396 1 97.06 222 ILE B C 1
ATOM 3656 O O . ILE B 1 222 ? 23.438 -10.875 -0.065 1 97.06 222 ILE B O 1
ATOM 3660 N N . LEU B 1 223 ? 23.297 -9.508 1.655 1 97.19 223 LEU B N 1
ATOM 3661 C CA . LEU B 1 223 ? 23 -10.586 2.588 1 97.19 223 LEU B CA 1
ATOM 3662 C C . LEU B 1 223 ? 21.656 -11.25 2.24 1 97.19 223 LEU B C 1
ATOM 3664 O O . LEU B 1 223 ? 21.516 -12.469 2.379 1 97.19 223 LEU B O 1
ATOM 3668 N N . GLY B 1 224 ? 20.719 -10.398 1.841 1 96.38 224 GLY B N 1
ATOM 3669 C CA . GLY B 1 224 ? 19.422 -10.93 1.462 1 96.38 224 GLY B CA 1
ATOM 3670 C C . GLY B 1 224 ? 19.484 -11.867 0.274 1 96.38 224 GLY B C 1
ATOM 3671 O O . GLY B 1 224 ? 18.844 -12.922 0.279 1 96.38 224 GLY B O 1
ATOM 3672 N N . ILE B 1 225 ? 20.234 -11.5 -0.73 1 95.5 225 ILE B N 1
ATOM 3673 C CA . ILE B 1 225 ? 20.391 -12.328 -1.922 1 95.5 225 ILE B CA 1
ATOM 3674 C C . ILE B 1 225 ? 21.094 -13.633 -1.556 1 95.5 225 ILE B C 1
ATOM 3676 O O . ILE B 1 225 ? 20.672 -14.711 -1.989 1 95.5 225 ILE B O 1
ATOM 3680 N N . ILE B 1 226 ? 22.078 -13.57 -0.734 1 95.5 226 ILE B N 1
ATOM 3681 C CA . ILE B 1 226 ? 22.828 -14.742 -0.319 1 95.5 226 ILE B CA 1
ATOM 3682 C C . ILE B 1 226 ? 21.938 -15.688 0.473 1 95.5 226 ILE B C 1
ATOM 3684 O O . ILE B 1 226 ? 21.859 -16.891 0.185 1 95.5 226 ILE B O 1
ATOM 3688 N N . ILE B 1 227 ? 21.234 -15.188 1.4 1 95.5 227 ILE B N 1
ATOM 3689 C CA . ILE B 1 227 ? 20.344 -15.984 2.232 1 95.5 227 ILE B CA 1
ATOM 3690 C C . ILE B 1 227 ? 19.234 -16.578 1.373 1 95.5 227 ILE B C 1
ATOM 3692 O O . ILE B 1 227 ? 18.891 -17.75 1.515 1 95.5 227 ILE B O 1
ATOM 3696 N N . SER B 1 228 ? 18.641 -15.688 0.527 1 93.25 228 SER B N 1
ATOM 3697 C CA . SER B 1 228 ? 17.578 -16.141 -0.357 1 93.25 228 SER B CA 1
ATOM 3698 C C . SER B 1 228 ? 18.031 -17.297 -1.232 1 93.25 228 SER B C 1
ATOM 3700 O O . SER B 1 228 ? 17.297 -18.266 -1.448 1 93.25 228 SER B O 1
ATOM 3702 N N . TYR B 1 229 ? 19.25 -17.25 -1.74 1 90.88 229 TYR B N 1
ATOM 3703 C CA . TYR B 1 229 ? 19.812 -18.266 -2.631 1 90.88 229 TYR B CA 1
ATOM 3704 C C . TYR B 1 229 ? 20 -19.594 -1.897 1 90.88 229 TYR B C 1
ATOM 3706 O O . TYR B 1 229 ? 19.609 -20.641 -2.389 1 90.88 229 TYR B O 1
ATOM 3714 N N . TYR B 1 230 ? 20.531 -19.609 -0.732 1 91.56 230 TYR B N 1
ATOM 3715 C CA . TYR B 1 230 ? 20.891 -20.828 -0.016 1 91.56 230 TYR B CA 1
ATOM 3716 C C . TYR B 1 230 ? 19.672 -21.438 0.664 1 91.56 230 TYR B C 1
ATOM 3718 O O . TYR B 1 230 ? 19.578 -22.672 0.787 1 91.56 230 TYR B O 1
ATOM 3726 N N . PHE B 1 231 ? 18.688 -20.688 1.021 1 91.31 231 PHE B N 1
ATOM 3727 C CA . PHE B 1 231 ? 17.547 -21.188 1.762 1 91.31 231 PHE B CA 1
ATOM 3728 C C . PHE B 1 231 ? 16.312 -21.25 0.873 1 91.31 231 PHE B C 1
ATOM 3730 O O . PHE B 1 231 ? 15.219 -21.594 1.337 1 91.31 231 PHE B O 1
ATOM 3737 N N . GLU B 1 232 ? 16.469 -20.828 -0.388 1 89 232 GLU B N 1
ATOM 3738 C CA . GLU B 1 232 ? 15.398 -20.859 -1.372 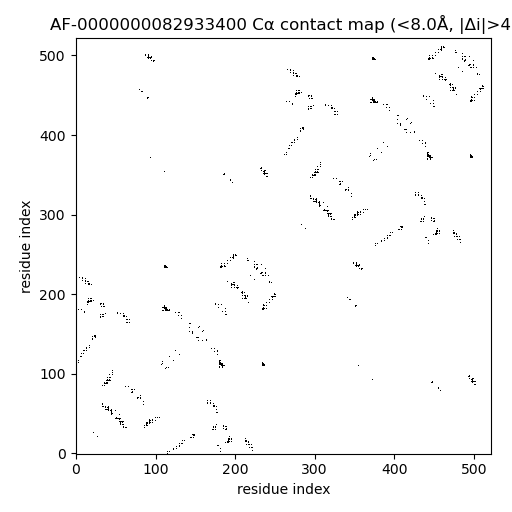1 89 232 GLU B CA 1
ATOM 3739 C C . GLU B 1 232 ? 14.188 -20.047 -0.898 1 89 232 GLU B C 1
ATOM 3741 O O . GLU B 1 232 ? 13.055 -20.547 -0.929 1 89 232 GLU B O 1
ATOM 3746 N N . LEU B 1 233 ? 14.484 -18.922 -0.395 1 90.88 233 LEU B N 1
ATOM 3747 C CA . LEU B 1 233 ? 13.453 -17.984 0.035 1 90.88 233 LEU B CA 1
ATOM 3748 C C . LEU B 1 233 ? 13.234 -16.906 -1.015 1 90.88 233 LEU B C 1
ATOM 3750 O O . LEU B 1 233 ? 14.086 -16.672 -1.874 1 90.88 233 LEU B O 1
ATOM 3754 N N . ALA B 1 234 ? 12.023 -16.359 -0.969 1 90.94 234 ALA B N 1
ATOM 3755 C CA . ALA B 1 234 ? 11.789 -15.188 -1.816 1 90.94 234 ALA B CA 1
ATOM 3756 C C . ALA B 1 234 ? 12.781 -14.07 -1.485 1 90.94 234 ALA B C 1
ATOM 3758 O O . ALA B 1 234 ? 12.961 -13.719 -0.317 1 90.94 234 ALA B O 1
ATOM 3759 N N . SER B 1 235 ? 13.398 -13.578 -2.469 1 93.81 235 SER B N 1
ATOM 3760 C CA . SER B 1 235 ? 14.461 -12.602 -2.242 1 93.81 235 SER B CA 1
ATOM 3761 C C . SER B 1 235 ? 13.906 -11.312 -1.649 1 93.81 235 SER B C 1
ATOM 3763 O O . SER B 1 235 ? 14.5 -10.742 -0.729 1 93.81 235 SER B O 1
ATOM 3765 N N . GLY B 1 236 ? 12.797 -10.852 -2.154 1 94.19 236 GLY B N 1
ATOM 3766 C CA . GLY B 1 236 ? 12.203 -9.617 -1.661 1 94.19 236 GLY B CA 1
ATOM 3767 C C . GLY B 1 236 ? 11.93 -9.641 -0.169 1 94.19 236 GLY B C 1
ATOM 3768 O O . GLY B 1 236 ? 12.328 -8.727 0.554 1 94.19 236 GLY B O 1
ATOM 3769 N N . GLY B 1 237 ? 11.258 -10.672 0.236 1 94.75 237 GLY B N 1
ATOM 3770 C CA . GLY B 1 237 ? 10.961 -10.797 1.654 1 94.75 237 GLY B CA 1
ATOM 3771 C C . GLY B 1 237 ? 12.203 -10.844 2.523 1 94.75 237 GLY B C 1
ATOM 3772 O O . GLY B 1 237 ? 12.258 -10.188 3.568 1 94.75 237 GLY B O 1
ATOM 3773 N N . THR B 1 238 ? 13.18 -11.508 2.129 1 96.25 238 THR B N 1
ATOM 3774 C CA . THR B 1 238 ? 14.414 -11.641 2.889 1 96.25 238 THR B CA 1
ATOM 3775 C C . THR B 1 238 ? 15.141 -10.305 2.988 1 96.25 238 THR B C 1
ATOM 3777 O O . THR B 1 238 ? 15.594 -9.914 4.066 1 96.25 238 THR B O 1
ATOM 3780 N N . ILE B 1 239 ? 15.211 -9.617 1.931 1 97 239 ILE B N 1
ATOM 3781 C CA . ILE B 1 239 ? 15.898 -8.328 1.875 1 97 239 ILE B CA 1
ATOM 3782 C C . ILE B 1 239 ? 15.195 -7.328 2.783 1 97 239 ILE B C 1
ATOM 3784 O O . ILE B 1 239 ? 15.836 -6.645 3.586 1 97 239 ILE B O 1
ATOM 3788 N N . VAL B 1 240 ? 13.914 -7.324 2.695 1 95.94 240 VAL B N 1
ATOM 3789 C CA . VAL B 1 240 ? 13.148 -6.332 3.438 1 95.94 240 VAL B CA 1
ATOM 3790 C C . VAL B 1 240 ? 13.188 -6.656 4.93 1 95.94 240 VAL B C 1
ATOM 3792 O O . VAL B 1 240 ? 13.297 -5.758 5.766 1 95.94 240 VAL B O 1
ATOM 3795 N N . LEU B 1 241 ? 13.133 -7.906 5.262 1 96.5 241 LEU B N 1
ATOM 3796 C CA . LEU B 1 241 ? 13.219 -8.273 6.672 1 96.5 241 LEU B CA 1
ATOM 3797 C C . LEU B 1 241 ? 14.578 -7.902 7.25 1 96.5 241 LEU B C 1
ATOM 3799 O O . LEU B 1 241 ? 14.672 -7.488 8.406 1 96.5 241 LEU B O 1
ATOM 3803 N N . LEU B 1 242 ? 15.57 -8.078 6.48 1 97.19 242 LEU B N 1
ATOM 3804 C CA . LEU B 1 242 ? 16.891 -7.656 6.922 1 97.19 242 LEU B CA 1
ATOM 3805 C C . LEU B 1 242 ? 16.953 -6.141 7.086 1 97.19 242 LEU B C 1
ATOM 3807 O O . LEU B 1 242 ? 17.594 -5.641 8.016 1 97.19 242 LEU B O 1
ATOM 3811 N N . ALA B 1 243 ? 16.344 -5.434 6.125 1 96.62 243 ALA B N 1
ATOM 3812 C CA . ALA B 1 243 ? 16.297 -3.979 6.238 1 96.62 243 ALA B CA 1
ATOM 3813 C C . ALA B 1 243 ? 15.555 -3.557 7.508 1 96.62 243 ALA B C 1
ATOM 3815 O O . ALA B 1 243 ? 15.961 -2.605 8.18 1 96.62 243 ALA B O 1
ATOM 3816 N N . VAL B 1 244 ? 14.516 -4.238 7.836 1 94.19 244 VAL B N 1
ATOM 3817 C CA . VAL B 1 244 ? 13.773 -3.984 9.07 1 94.19 244 VAL B CA 1
ATOM 3818 C C . VAL B 1 244 ? 14.664 -4.258 10.273 1 94.19 244 VAL B C 1
ATOM 3820 O O . VAL B 1 244 ? 14.68 -3.484 11.234 1 94.19 244 VAL B O 1
ATOM 3823 N N . LEU B 1 245 ? 15.336 -5.344 10.211 1 95.88 245 LEU B N 1
ATOM 3824 C CA . LEU B 1 245 ? 16.234 -5.707 11.305 1 95.88 245 LEU B CA 1
ATOM 3825 C C . LEU B 1 245 ? 17.297 -4.633 11.508 1 95.88 245 LEU B C 1
ATOM 3827 O O . LEU B 1 245 ? 17.656 -4.309 12.641 1 95.88 245 LEU B O 1
ATOM 3831 N N . ILE B 1 246 ? 17.812 -4.133 10.469 1 96.31 246 ILE B N 1
ATOM 3832 C CA . ILE B 1 246 ? 18.812 -3.068 10.547 1 96.31 246 ILE B CA 1
ATOM 3833 C C . ILE B 1 246 ? 18.203 -1.843 11.227 1 96.31 246 ILE B C 1
ATOM 3835 O O . ILE B 1 246 ? 18.797 -1.266 12.133 1 96.31 246 ILE B O 1
ATOM 3839 N N . LEU B 1 247 ? 17.031 -1.452 10.789 1 93.5 247 LEU B N 1
ATOM 3840 C CA . LEU B 1 247 ? 16.375 -0.292 11.375 1 93.5 247 LEU B CA 1
ATOM 3841 C C . LEU B 1 247 ? 16.109 -0.508 12.859 1 93.5 247 LEU B C 1
ATOM 3843 O O . LEU B 1 247 ? 16.422 0.359 13.688 1 93.5 247 LEU B O 1
ATOM 3847 N N . VAL B 1 248 ? 15.586 -1.637 13.211 1 90.5 248 VAL B N 1
ATOM 3848 C CA . VAL B 1 248 ? 15.266 -1.94 14.602 1 90.5 248 VAL B CA 1
ATOM 3849 C C . VAL B 1 248 ? 16.547 -1.961 15.438 1 90.5 248 VAL B C 1
ATOM 3851 O O . VAL B 1 248 ? 16.562 -1.477 16.562 1 90.5 248 VAL B O 1
ATOM 3854 N N . SER B 1 249 ? 17.562 -2.533 14.906 1 94.62 249 SER B N 1
ATOM 3855 C CA . SER B 1 249 ? 18.844 -2.553 15.602 1 94.62 249 SER B CA 1
ATOM 3856 C C . SER B 1 249 ? 19.359 -1.14 15.859 1 94.62 249 SER B C 1
ATOM 3858 O O . SER B 1 249 ? 19.859 -0.843 16.938 1 94.62 249 SER B O 1
ATOM 3860 N N . VAL B 1 250 ? 19.25 -0.279 14.883 1 93.69 250 VAL B N 1
ATOM 3861 C CA . VAL B 1 250 ? 19.703 1.101 15.016 1 93.69 250 VAL B CA 1
ATOM 3862 C C . VAL B 1 250 ? 18.875 1.82 16.062 1 93.69 250 VAL B C 1
ATOM 3864 O O . VAL B 1 250 ? 19.406 2.578 16.891 1 93.69 250 VAL B O 1
ATOM 3867 N N . LEU B 1 251 ? 17.594 1.591 16.047 1 88.12 251 LEU B N 1
ATOM 3868 C CA . LEU B 1 251 ? 16.703 2.221 17.016 1 88.12 251 LEU B CA 1
ATOM 3869 C C . LEU B 1 251 ? 17.031 1.771 18.438 1 88.12 251 LEU B C 1
ATOM 3871 O O . LEU B 1 251 ? 17.031 2.584 19.359 1 88.12 251 LEU B O 1
ATOM 3875 N N . ILE B 1 252 ? 17.281 0.513 18.594 1 91.31 252 ILE B N 1
ATOM 3876 C CA . ILE B 1 252 ? 17.625 -0.029 19.906 1 91.31 252 ILE B CA 1
ATOM 3877 C C . ILE B 1 252 ? 18.953 0.57 20.391 1 91.31 252 ILE B C 1
ATOM 3879 O O . ILE B 1 252 ? 19.078 0.951 21.547 1 91.31 252 ILE B O 1
ATOM 3883 N N . PHE B 1 253 ? 19.859 0.585 19.547 1 92.25 253 PHE B N 1
ATOM 3884 C CA . PHE B 1 253 ? 21.156 1.149 19.891 1 92.25 253 PHE B CA 1
ATOM 3885 C C . PHE B 1 253 ? 21.031 2.607 20.297 1 92.25 253 PHE B C 1
ATOM 3887 O O . PHE B 1 253 ? 21.672 3.051 21.25 1 92.25 253 PHE B O 1
ATOM 3894 N N . LYS B 1 254 ? 20.328 3.334 19.516 1 88.75 254 LYS B N 1
ATOM 3895 C CA . LYS B 1 254 ? 20.094 4.738 19.844 1 88.75 254 LYS B CA 1
ATOM 3896 C C . LYS B 1 254 ? 19.422 4.887 21.203 1 88.75 254 LYS B C 1
ATOM 3898 O O . LYS B 1 254 ? 19.781 5.77 22 1 88.75 254 LYS B O 1
ATOM 3903 N N . TYR B 1 255 ? 18.5 4.02 21.453 1 87.19 255 TYR B N 1
ATOM 3904 C CA . TYR B 1 255 ? 17.781 4.047 22.734 1 87.19 255 TYR B CA 1
ATOM 3905 C C . TYR B 1 255 ? 18.703 3.736 23.891 1 87.19 255 TYR B C 1
ATOM 3907 O O . TYR B 1 255 ? 18.656 4.402 24.922 1 87.19 255 TYR B O 1
ATOM 3915 N N . LEU B 1 256 ? 19.484 2.77 23.703 1 90.69 256 LEU B N 1
ATOM 3916 C CA . LEU B 1 256 ? 20.422 2.359 24.75 1 90.69 256 LEU B CA 1
ATOM 3917 C C . LEU B 1 256 ? 21.469 3.439 24.984 1 90.69 256 LEU B C 1
ATOM 3919 O O . LEU B 1 256 ? 21.875 3.666 26.125 1 90.69 256 LEU B O 1
ATOM 3923 N N . LYS B 1 257 ? 21.891 4.062 23.984 1 90.12 257 LYS B N 1
ATOM 3924 C CA . LYS B 1 257 ? 22.875 5.129 24.125 1 90.12 257 LYS B CA 1
ATOM 3925 C C . LYS B 1 257 ? 22.297 6.336 24.844 1 90.12 257 LYS B C 1
ATOM 3927 O O . LYS B 1 257 ? 22.984 6.977 25.641 1 90.12 257 LYS B O 1
ATOM 3932 N N . ASN B 1 258 ? 21.109 6.594 24.562 1 86.06 258 ASN B N 1
ATOM 3933 C CA . ASN B 1 258 ? 20.438 7.711 25.234 1 86.06 258 ASN B CA 1
ATOM 3934 C C . ASN B 1 258 ? 20.125 7.387 26.688 1 86.06 258 ASN B C 1
ATOM 3936 O O . ASN B 1 258 ? 20.078 8.281 27.531 1 86.06 258 ASN B O 1
ATOM 3940 N N . ALA B 1 259 ? 19.844 6.133 26.922 1 84.62 259 ALA B N 1
ATOM 3941 C CA . ALA B 1 259 ? 19.578 5.707 28.281 1 84.62 259 ALA B CA 1
ATOM 3942 C C . ALA B 1 259 ? 20.859 5.711 29.109 1 84.62 259 ALA B C 1
ATOM 3944 O O . ALA B 1 259 ? 20.828 5.945 30.328 1 84.62 259 ALA B O 1
ATOM 3945 N N . ALA B 1 260 ? 21.906 5.527 28.484 1 78.44 260 ALA B N 1
ATOM 3946 C CA . ALA B 1 260 ? 23.188 5.512 29.172 1 78.44 260 ALA B CA 1
ATOM 3947 C C . ALA B 1 260 ? 23.703 6.93 29.406 1 78.44 260 ALA B C 1
ATOM 3949 O O . ALA B 1 260 ? 24.5 7.164 30.312 1 78.44 260 ALA B O 1
ATOM 3950 N N . ARG B 1 261 ? 23.125 7.988 28.906 1 68.94 261 ARG B N 1
ATOM 3951 C CA . ARG B 1 261 ? 23.516 9.367 29.156 1 68.94 261 ARG B CA 1
ATOM 3952 C C . ARG B 1 261 ? 22.625 10 30.234 1 68.94 261 ARG B C 1
ATOM 3954 O O . ARG B 1 261 ? 23.109 10.742 31.094 1 68.94 261 ARG B O 1
#

Solvent-accessible surface area (backbone atoms only — not comparable to full-atom values): 24519 Å² total; per-residue (Å²): 108,68,62,38,48,54,50,35,51,53,42,17,47,50,34,21,63,53,16,49,52,30,57,58,53,70,42,63,63,51,48,51,29,42,32,36,24,24,43,25,14,35,28,50,12,58,66,67,70,44,67,33,66,62,38,16,40,52,40,14,38,53,48,36,53,49,42,55,56,40,28,69,73,31,61,94,36,33,68,54,39,42,49,49,52,21,37,43,20,40,13,49,16,36,35,42,41,40,71,32,67,82,54,87,61,67,58,62,31,44,43,32,7,28,49,86,72,59,45,77,72,51,46,54,49,40,52,53,55,45,50,50,48,52,51,50,47,64,74,38,39,68,59,51,52,38,40,40,77,35,47,67,61,29,43,75,71,66,45,62,56,68,62,52,50,52,52,49,42,38,48,50,29,49,51,49,54,64,34,17,43,50,28,1,37,77,38,41,46,46,50,15,41,36,23,26,57,33,17,60,72,72,40,89,45,71,68,49,18,54,54,43,5,28,51,46,28,35,51,18,36,55,54,12,47,52,49,14,65,78,67,61,35,26,19,13,14,39,19,38,38,42,28,47,49,50,26,52,51,47,51,48,50,52,50,52,53,56,65,72,99,108,68,64,38,48,55,52,36,52,54,42,17,47,49,33,22,63,53,17,48,52,29,57,59,54,70,41,61,62,51,47,50,29,43,32,35,23,24,44,26,14,35,28,49,11,57,64,69,70,44,68,33,65,64,39,15,38,52,40,15,37,52,48,35,52,49,39,54,56,40,29,69,73,30,61,95,38,34,68,53,39,42,48,50,53,22,37,44,20,38,14,48,15,36,35,42,42,38,71,34,67,82,54,88,61,66,58,62,30,44,42,31,7,28,50,88,72,60,47,75,71,52,46,54,49,40,52,53,54,45,50,49,48,53,52,50,48,62,73,38,39,68,59,52,51,38,42,40,76,35,48,66,60,30,44,75,71,64,45,62,54,68,62,51,50,53,52,50,42,38,47,49,29,49,51,48,54,63,33,17,44,50,28,1,37,78,38,40,43,45,49,16,41,37,22,26,57,33,18,60,71,73,38,88,43,71,69,49,19,53,53,44,5,27,51,45,27,35,50,19,36,55,54,12,48,52,50,14,64,78,67,61,36,25,19,14,13,40,19,38,37,42,26,46,48,50,27,52,50,47,52,49,51,53,49,52,54,58,69,72,105

Radius of gyration: 22.1 Å; Cα contacts (8 Å, |Δi|>4): 878; chains: 2; bounding box: 52×59×54 Å

InterPro domains:
  IPR001626 ABC transporter, TroCD-like [PF00950] (1-253)
  IPR001626 ABC transporter, TroCD-like [PTHR30477] (1-257)
  IPR037294 ABC transporter, BtuC-like [G3DSA:1.10.3470.10] (28-257)
  IPR037294 ABC transporter, BtuC-like [SSF81345] (1-251)

Foldseek 3Di:
DVLLLLLLLLLLQQLQLLLLLCVLQVVLLLLQLLLLLLLLLQLVCQLVVHDSLVSSLVSSLVLLLQLLVVCVVPVVPSVVSSVVSSVVSNVNSVVSVVVSVPRPDPSVLLAAADSVPCDPVLSVVSVVLSVVLVVLCVVCVVLSVCCSVPVPVSVVVPRPSSVVSSVSSSSSSNSLSSCRNQQHSNQSSLLSHLLLLQLVLPAPDSVSSSVSSSVLSSVLRNVLVVCCVVVVHRSNVSSSVSSNVSSVVSVVVSVVVVVVD/DVLLLLLLLLLLQLLQLLLLLCVLQVVLLLLQLLLLLLLLLQLVCQLVVHDSLVSSLVSSLVLLLQLLVVCVVPVVPSVVSSVVSSVVSNVNSVVSVVVSVPRPDPSVLLAAADSVPCDPVLSVVSVVLSVVLVVLCVVCVVLSVCCSVPVPVSVVVPRPSSVVSSVSSSSSSNSLSSCRNQQHSNQSSLLSHLLLLQLVLPAPDSVSSSVSSSVLSSVLRNVLVVCCVVVVHRSNVSSSVSSNVSSVVSVVVSVVVVVVD

Secondary structure (DSSP, 8-state):
-HHHHHHHHHHHHHHHHHHHHHHHTT-HHHHHHHHHHHHHHHHHHHHTTS-HHHHHHHHHHHHHHHHHHHHHHTGGGHHHHHHHHHHHHHHHHHHHHHHTTT----HHHHHH--GGG--HHHHHHHHHHHHHHHHHHHHTHHHHHHHHH-HHHHHHTT--HHHHHHHHHHHHHHHHHHHTTTT-TTTHHHHHHHHHHHHHHH-SSHHHHHHHHHHHHHHHHHHHHHHHHHHT--HHHHHHHHHHHHHHHHHHHHHHHHHH-/-HHHHHHHHHHHHHHHHHHHHHHHTT-HHHHHHHHHHHHHHHHHHHHTTS-HHHHHHHHHHHHHHHHHHHHHHTGGGHHHHHHHHHHHHHHHHHHHHHHTTT----HHHHHH--GGG--HHHHHHHHHHHHHHHHHHHHTHHHHHHHHH-HHHHHHTT--HHHHHHHHHHHHHHHHHHHTTTT-TTTHHHHHHHHHHHHHHH-SSHHHHHHHHHHHHHHHHHHHHHHHHHHT--HHHHHHHHHHHHHHHHHHHHHHHHHH-

Nearest PDB structures (foldseek):
  7kyp-assembly4_N  TM=8.952E-01  e=9.930E-15  Streptococcus pneumoniae D39
  7kyo-assembly1_C-2  TM=8.962E-01  e=3.136E-14  Streptococcus pneumoniae D39
  5b58-assembly1_B  TM=7.218E-01  e=2.043E-03  Burkholderia cenocepacia J2315
  7lb8-assembly1_B  TM=7.075E-01  e=4.333E-03  Escherichia coli K-12
  5b57-assembly1_A  TM=6.384E-01  e=4.333E-03  Burkholderia cenocepacia J2315

Organism: NCBI:txid1450156